Protein AF-A0A7C2EZD0-F1 (afdb_monomer_lite)

Radius of gyration: 36.8 Å; chains: 1; bounding box: 102×74×104 Å

Sequence (689 aa):
MNIDDIPDFDDLQKENKAYYGSFIPLKLDQDYTFDKYRGFLKLNSRIDDQKILAIAYATSNGDKYGTLTEDIEDISQTVILKLIKPRGMQPTDEDTWPLMMRNVYSLGGRNIEQEGFEVRLEYNVNSTNETRPAGSENTFLNLLGLDVLTENGELIEGGDEIIDNNPYIVNRAEGILIFPALQPFNPEKGSRYYGRLSEDYIAEIYQIKTTTDTFRTEYKFDIVVNSSSTKSEFDLGFYVLEGSEVVTLGGVTLKRDTDYIIDYFSGKLTLLSAEAKRSSSNLNIKYERANLFQLDKKTIFGGRLEYKFWENSFVGLTALYLSKSTIDDRVRVGQEPFQNFVWDVNAALKFEPRFITRALDWLPLIETNAPSSFNIEGEFAQVLPNPNTLNSDKTGDKDGVAYVDDFESTKRTTTLGIRYRTWTMASPPVYLPNLDSTVVDSTVNRHRAHVNWYNPYIQTVITDIWPKKETNARTGKYTDVLGVEFWRDEDSDPDLSWAGMMRSTLSFADQQKTKYIELWILGDAGTVNIDIGRISEDWYMKNKTFRGELSYRGLNTEDKNNNGLLDDGEDTGVDGIPDNQEEPGAMDDNWQEPKREDDTYNYDGINGTEGNSNSRDARYPDTEDLDGDGQLSLNNDYFEYSFSLDPDAQEDWEESEIPETKWRLFRIPIKEYTRKIGNPDAAFGQIYN

Structure (mmCIF, N/CA/C/O backbone):
data_AF-A0A7C2EZD0-F1
#
_entry.id   AF-A0A7C2EZD0-F1
#
loop_
_atom_site.group_PDB
_atom_site.id
_atom_site.type_symbol
_atom_site.label_atom_id
_atom_site.label_alt_id
_atom_site.label_comp_id
_atom_site.label_asym_id
_atom_site.label_entity_id
_atom_site.label_seq_id
_atom_site.pdbx_PDB_ins_code
_atom_site.Cartn_x
_atom_site.Cartn_y
_atom_site.Cartn_z
_atom_site.occupancy
_atom_site.B_iso_or_equiv
_atom_site.auth_seq_id
_atom_site.auth_comp_id
_atom_site.auth_asym_id
_atom_site.auth_atom_id
_atom_site.pdbx_PDB_model_num
ATOM 1 N N . MET A 1 1 ? -5.135 12.865 -38.661 1.00 46.44 1 MET A N 1
ATOM 2 C CA . MET A 1 1 ? -3.777 13.247 -38.233 1.00 46.44 1 MET A CA 1
ATOM 3 C C . MET A 1 1 ? -3.126 11.952 -37.810 1.00 46.44 1 MET A C 1
ATOM 5 O O . MET A 1 1 ? -3.725 11.259 -36.994 1.00 46.44 1 MET A O 1
ATOM 9 N N . ASN A 1 2 ? -2.054 11.553 -38.488 1.00 49.81 2 ASN A N 1
ATOM 10 C CA . ASN A 1 2 ? -1.314 10.356 -38.111 1.00 49.81 2 ASN A CA 1
ATOM 11 C C . ASN A 1 2 ? -0.502 10.690 -36.853 1.00 49.81 2 ASN A C 1
ATOM 13 O O . ASN A 1 2 ? -0.190 11.854 -36.614 1.00 49.81 2 ASN A O 1
ATOM 17 N N . ILE A 1 3 ? -0.196 9.706 -36.017 1.00 48.75 3 ILE A N 1
ATOM 18 C CA . ILE A 1 3 ? 0.560 9.971 -34.794 1.00 48.75 3 ILE A CA 1
ATOM 19 C C . ILE A 1 3 ? 1.987 10.452 -35.071 1.00 48.75 3 ILE A C 1
ATOM 21 O O . ILE A 1 3 ? 2.515 11.260 -34.313 1.00 48.75 3 ILE A O 1
ATOM 25 N N . ASP A 1 4 ? 2.531 10.059 -36.223 1.00 47.25 4 ASP A N 1
ATOM 26 C CA . ASP A 1 4 ? 3.799 10.549 -36.776 1.00 47.25 4 ASP A CA 1
ATOM 27 C C . ASP A 1 4 ? 3.792 12.068 -37.052 1.00 47.25 4 ASP A C 1
ATOM 29 O O . ASP A 1 4 ? 4.842 12.665 -37.284 1.00 47.25 4 ASP A O 1
ATOM 33 N N . ASP A 1 5 ? 2.616 12.709 -37.024 1.00 52.28 5 ASP A N 1
ATOM 34 C CA . ASP A 1 5 ? 2.460 14.158 -37.168 1.00 52.28 5 ASP A CA 1
ATOM 35 C C . ASP A 1 5 ? 2.551 14.906 -35.819 1.00 52.28 5 ASP A C 1
ATOM 37 O O . ASP A 1 5 ? 2.426 16.133 -35.812 1.00 52.28 5 ASP A O 1
ATOM 41 N N . ILE A 1 6 ? 2.725 14.205 -34.685 1.00 59.91 6 ILE A N 1
ATOM 42 C CA . ILE A 1 6 ? 2.938 14.799 -33.355 1.00 59.91 6 ILE A CA 1
ATOM 43 C C . ILE A 1 6 ? 4.449 14.810 -33.067 1.00 59.91 6 ILE A C 1
ATOM 45 O O . ILE A 1 6 ? 5.007 13.762 -32.738 1.00 59.91 6 ILE A O 1
ATOM 49 N N . PRO A 1 7 ? 5.132 15.967 -33.175 1.00 59.84 7 PRO A N 1
ATOM 50 C CA . PRO A 1 7 ? 6.539 16.072 -32.809 1.00 59.84 7 PRO A CA 1
ATOM 51 C C . PRO A 1 7 ? 6.748 15.656 -31.350 1.00 59.84 7 PRO A C 1
ATOM 53 O O . PRO A 1 7 ? 5.913 15.966 -30.498 1.00 59.84 7 PRO A O 1
ATOM 56 N N . ASP A 1 8 ? 7.866 14.985 -31.079 1.00 67.38 8 ASP A N 1
ATOM 57 C CA . ASP A 1 8 ? 8.347 14.680 -29.727 1.00 67.38 8 ASP A CA 1
ATOM 58 C C . ASP A 1 8 ? 7.420 13.755 -28.903 1.00 67.38 8 ASP A C 1
ATOM 60 O O . ASP A 1 8 ? 7.474 13.759 -27.676 1.00 67.38 8 ASP A O 1
ATOM 64 N N . PHE A 1 9 ? 6.571 12.933 -29.545 1.00 69.69 9 PHE A N 1
ATOM 65 C CA . PHE A 1 9 ? 5.670 12.008 -28.833 1.00 69.69 9 PHE A CA 1
ATOM 66 C C . PHE A 1 9 ? 6.425 11.075 -27.869 1.00 69.69 9 PHE A C 1
ATOM 68 O O . PHE A 1 9 ? 5.993 10.899 -26.730 1.00 69.69 9 PHE A O 1
ATOM 75 N N . ASP A 1 10 ? 7.554 10.510 -28.303 1.00 65.25 10 ASP A N 1
ATOM 76 C CA . ASP A 1 10 ? 8.371 9.609 -27.481 1.00 65.25 10 ASP A CA 1
ATOM 77 C C . ASP A 1 10 ? 8.946 10.332 -26.253 1.00 65.25 10 ASP A C 1
ATOM 79 O O . ASP A 1 10 ? 8.963 9.781 -25.152 1.00 65.25 10 ASP A O 1
ATOM 83 N N . ASP A 1 11 ? 9.353 11.593 -26.411 1.00 70.69 11 ASP A N 1
ATOM 84 C CA . ASP A 1 11 ? 9.826 12.422 -25.299 1.00 70.69 11 ASP A CA 1
ATOM 85 C C . ASP A 1 11 ? 8.672 12.774 -24.346 1.00 70.69 11 ASP A C 1
ATOM 87 O O . ASP A 1 11 ? 8.819 12.706 -23.127 1.00 70.69 11 ASP A O 1
ATOM 91 N N . LEU A 1 12 ? 7.475 13.048 -24.874 1.00 74.94 12 LEU A N 1
ATOM 92 C CA . LEU A 1 12 ? 6.273 13.252 -24.061 1.00 74.94 12 LEU A CA 1
ATOM 93 C C . LEU A 1 12 ? 5.848 11.980 -23.309 1.00 74.94 12 LEU A C 1
ATOM 95 O O . LEU A 1 12 ? 5.323 12.081 -22.199 1.00 74.94 12 LEU A O 1
ATOM 99 N N . GLN A 1 13 ? 6.065 10.792 -23.876 1.00 71.62 13 GLN A N 1
ATOM 100 C CA . GLN A 1 13 ? 5.815 9.517 -23.199 1.00 71.62 13 GLN A CA 1
ATOM 101 C C . GLN A 1 13 ? 6.828 9.298 -22.064 1.00 71.62 13 GLN A C 1
ATOM 103 O O . GLN A 1 13 ? 6.423 8.993 -20.937 1.00 71.62 13 GLN A O 1
ATOM 108 N N . LYS A 1 14 ? 8.114 9.592 -22.310 1.00 68.19 14 LYS A N 1
ATOM 109 C CA . LYS A 1 14 ? 9.172 9.614 -21.280 1.00 68.19 14 LYS A CA 1
ATOM 110 C C . LYS A 1 14 ? 8.869 10.573 -20.128 1.00 68.19 14 LYS A C 1
ATOM 112 O O . LYS A 1 14 ? 9.224 10.300 -18.986 1.00 68.19 14 LYS A O 1
ATOM 117 N N . GLU A 1 15 ? 8.161 11.663 -20.403 1.00 72.06 15 GLU A N 1
ATOM 118 C CA . GLU A 1 15 ? 7.729 12.638 -19.396 1.00 72.06 15 GLU A CA 1
ATOM 119 C C . GLU A 1 15 ? 6.340 12.357 -18.793 1.00 72.06 15 GLU A C 1
ATOM 121 O O . GLU A 1 15 ? 5.817 13.197 -18.064 1.00 72.06 15 GLU A O 1
ATOM 126 N N . ASN A 1 16 ? 5.718 11.201 -19.068 1.00 74.88 16 ASN A N 1
ATOM 127 C CA . ASN A 1 16 ? 4.393 10.833 -18.540 1.00 74.88 16 ASN A CA 1
ATOM 128 C C . ASN A 1 16 ? 3.246 11.763 -19.020 1.00 74.88 16 ASN A C 1
ATOM 130 O O . ASN A 1 16 ? 2.186 11.842 -18.394 1.00 74.88 16 ASN A O 1
ATOM 134 N N . LYS A 1 17 ? 3.449 12.484 -20.133 1.00 82.19 17 LYS A N 1
ATOM 135 C CA . LYS A 1 17 ? 2.538 13.506 -20.689 1.00 82.19 17 LYS A CA 1
ATOM 136 C C . LYS A 1 17 ? 1.695 13.015 -21.861 1.00 82.19 17 LYS A C 1
ATOM 138 O O . LYS A 1 17 ? 0.694 13.649 -22.205 1.00 82.19 17 LYS A O 1
ATOM 143 N N . ALA A 1 18 ? 2.069 11.895 -22.469 1.00 83.88 18 ALA A N 1
ATOM 144 C CA . ALA A 1 18 ? 1.342 11.294 -23.575 1.00 83.88 18 ALA A CA 1
ATOM 145 C C . ALA A 1 18 ? 1.326 9.768 -23.456 1.00 83.88 18 ALA A C 1
ATOM 147 O O . ALA A 1 18 ? 2.280 9.162 -22.981 1.00 83.88 18 ALA A O 1
ATOM 148 N N . TYR A 1 19 ? 0.233 9.160 -23.915 1.00 79.19 19 TYR A N 1
ATOM 149 C CA . TYR A 1 19 ? 0.062 7.710 -23.955 1.00 79.19 19 TYR A CA 1
ATOM 150 C C . TYR A 1 19 ? -0.600 7.293 -25.250 1.00 79.19 19 TYR A C 1
ATOM 152 O O . TYR A 1 19 ? -1.329 8.072 -25.875 1.00 79.19 19 TYR A O 1
ATOM 160 N N . TYR A 1 20 ? -0.375 6.041 -25.621 1.00 75.75 20 TYR A N 1
ATOM 161 C CA . TYR A 1 20 ? -1.183 5.377 -26.626 1.00 75.75 20 TYR A CA 1
ATOM 162 C C . TYR A 1 20 ? -2.223 4.475 -26.000 1.00 75.75 20 TYR A C 1
ATOM 164 O O . TYR A 1 20 ? -2.367 4.439 -24.789 1.00 75.75 20 TYR A O 1
ATOM 172 N N . GLY A 1 21 ? -2.900 3.692 -26.826 1.00 74.75 21 GLY A N 1
ATOM 173 C CA . GLY A 1 21 ? -3.503 2.452 -26.386 1.00 74.75 21 GLY A CA 1
ATOM 174 C C . GLY A 1 21 ? -4.982 2.391 -26.692 1.00 74.75 21 GLY A C 1
ATOM 175 O O . GLY A 1 21 ? -5.592 3.319 -27.231 1.00 74.75 21 GLY A O 1
ATOM 176 N N . SER A 1 22 ? -5.558 1.255 -26.328 1.00 76.75 22 SER A N 1
ATOM 177 C CA . SER A 1 22 ? -6.996 1.054 -26.396 1.00 76.75 22 SER A CA 1
ATOM 178 C C . SER A 1 22 ? -7.648 1.623 -25.140 1.00 76.75 22 SER A C 1
ATOM 180 O O . SER A 1 22 ? -7.347 1.205 -24.024 1.00 76.75 22 SER A O 1
ATOM 182 N N . PHE A 1 23 ? -8.567 2.571 -25.316 1.00 82.06 23 PHE A N 1
ATOM 183 C CA . PHE A 1 23 ? -9.312 3.178 -24.215 1.00 82.06 23 PHE A CA 1
ATOM 184 C C . PHE A 1 23 ? -10.716 2.588 -24.121 1.00 82.06 23 PHE A C 1
ATOM 186 O O . PHE A 1 23 ? -11.413 2.425 -25.122 1.00 82.06 23 PHE A O 1
ATOM 193 N N . ILE A 1 24 ? -11.160 2.320 -22.893 1.00 86.81 24 ILE A N 1
ATOM 194 C CA . ILE A 1 24 ? -12.535 1.896 -22.624 1.00 86.81 24 ILE A CA 1
ATOM 195 C C . ILE A 1 24 ? -13.396 3.151 -22.419 1.00 86.81 24 ILE A C 1
ATOM 197 O O . ILE A 1 24 ? -13.116 3.931 -21.504 1.00 86.81 24 ILE A O 1
ATOM 201 N N . PRO A 1 25 ? -14.454 3.366 -23.223 1.00 88.88 25 PRO A N 1
ATOM 202 C CA . PRO A 1 25 ? -15.331 4.515 -23.048 1.00 88.88 25 PRO A CA 1
ATOM 203 C C . PRO A 1 25 ? -16.172 4.367 -21.774 1.00 88.88 25 PRO A C 1
ATOM 205 O O . PRO A 1 25 ? -16.887 3.378 -21.597 1.00 88.88 25 PRO A O 1
ATOM 208 N N . LEU A 1 26 ? -16.123 5.384 -20.912 1.00 91.88 26 LEU A N 1
ATOM 209 C CA . LEU A 1 26 ? -16.991 5.492 -19.740 1.00 91.88 26 LEU A CA 1
ATOM 210 C C . LEU A 1 26 ? -18.349 6.082 -20.135 1.00 91.88 26 LEU A C 1
ATOM 212 O O . LEU A 1 26 ? -18.436 6.969 -20.986 1.00 91.88 26 LEU A O 1
ATOM 216 N N . LYS A 1 27 ? -19.418 5.614 -19.495 1.00 91.75 27 LYS A N 1
ATOM 217 C CA . LYS A 1 27 ? -20.797 6.036 -19.756 1.00 91.75 27 LYS A CA 1
ATOM 218 C C . LYS A 1 27 ? -21.279 7.040 -18.711 1.00 91.75 27 LYS A C 1
ATOM 220 O O . LYS A 1 27 ? -21.175 6.796 -17.508 1.00 91.75 27 LYS A O 1
ATOM 225 N N . LEU A 1 28 ? -21.859 8.147 -19.177 1.00 90.38 28 LEU A N 1
ATOM 226 C CA . LEU A 1 28 ? -22.502 9.148 -18.321 1.00 90.38 28 LEU A CA 1
ATOM 227 C C . LEU A 1 28 ? -23.644 8.513 -17.507 1.00 90.38 28 LEU A C 1
ATOM 229 O O . LEU A 1 28 ? -24.372 7.662 -18.015 1.00 90.38 28 LEU A O 1
ATOM 233 N N . ASP A 1 29 ? -23.768 8.912 -16.243 1.00 89.31 29 ASP A N 1
ATOM 234 C CA . ASP A 1 29 ? -24.718 8.440 -15.222 1.00 89.31 29 ASP A CA 1
ATOM 235 C C . ASP A 1 29 ? -24.574 6.966 -14.800 1.00 89.31 29 ASP A C 1
ATOM 237 O O . ASP A 1 29 ? -25.151 6.552 -13.793 1.00 89.31 29 ASP A O 1
ATOM 241 N N . GLN A 1 30 ? -23.757 6.183 -15.505 1.00 90.69 30 GLN A N 1
ATOM 242 C CA . GLN A 1 30 ? -23.395 4.821 -15.123 1.00 90.69 30 GLN A CA 1
ATOM 243 C C . GLN A 1 30 ? -22.019 4.795 -14.445 1.00 90.69 30 GLN A C 1
ATOM 245 O O . GLN A 1 30 ? -21.906 4.395 -13.286 1.00 90.69 30 GLN A O 1
ATOM 250 N N . ASP A 1 31 ? -20.991 5.286 -15.133 1.00 93.88 31 ASP A N 1
ATOM 251 C CA . ASP A 1 31 ? -19.599 5.226 -14.679 1.00 93.88 31 ASP A CA 1
ATOM 252 C C . ASP A 1 31 ? -19.133 6.559 -14.073 1.00 93.88 31 ASP A C 1
ATOM 254 O O . ASP A 1 31 ? -18.297 6.585 -13.166 1.00 93.88 31 ASP A O 1
ATOM 258 N N . TYR A 1 32 ? -19.698 7.678 -14.537 1.00 94.00 32 TYR A N 1
ATOM 259 C CA . TYR A 1 32 ? -19.380 9.019 -14.049 1.00 94.00 32 TYR A CA 1
ATOM 260 C C . TYR A 1 32 ? -20.569 9.978 -14.157 1.00 94.00 32 TYR A C 1
ATOM 262 O O . TYR A 1 32 ? -21.475 9.777 -14.962 1.00 94.00 32 TYR A O 1
ATOM 270 N N . THR A 1 33 ? -20.542 11.058 -13.382 1.00 92.38 33 THR A N 1
ATOM 271 C CA . THR A 1 33 ? -21.440 12.212 -13.517 1.00 92.38 33 THR A CA 1
ATOM 272 C C . THR A 1 33 ? -20.647 13.458 -13.903 1.00 92.38 33 THR A C 1
ATOM 274 O O . THR A 1 33 ? -19.436 13.541 -13.679 1.00 92.38 33 THR A O 1
ATOM 277 N N . PHE A 1 34 ? -21.315 14.436 -14.517 1.00 91.25 34 PHE A N 1
ATOM 278 C CA . PHE A 1 34 ? -20.676 15.658 -15.005 1.00 91.25 34 PHE A CA 1
ATOM 279 C C . PHE A 1 34 ? -21.486 16.902 -14.637 1.00 91.25 34 PHE A C 1
ATOM 281 O O . PHE A 1 34 ? -22.657 17.028 -15.002 1.00 91.25 34 PHE A O 1
ATOM 288 N N . ASP A 1 35 ? -20.848 17.848 -13.945 1.00 88.19 35 ASP A N 1
ATOM 289 C CA . ASP A 1 35 ? -21.423 19.165 -13.688 1.00 88.19 35 ASP A CA 1
ATOM 290 C C . ASP A 1 35 ? -21.030 20.125 -14.815 1.00 88.19 35 ASP A C 1
ATOM 292 O O . ASP A 1 35 ? -19.951 20.717 -14.818 1.00 88.19 35 ASP A O 1
ATOM 296 N N . LYS A 1 36 ? -21.941 20.312 -15.771 1.00 86.38 36 LYS A N 1
ATOM 297 C CA . LYS A 1 36 ? -21.730 21.183 -16.937 1.00 86.38 36 LYS A CA 1
ATOM 298 C C . LYS A 1 36 ? -21.552 22.672 -16.612 1.00 86.38 36 LYS A C 1
ATOM 300 O O . LYS A 1 36 ? -21.128 23.418 -17.487 1.00 86.38 36 LYS A O 1
ATOM 305 N N . TYR A 1 37 ? -21.927 23.123 -15.413 1.00 84.19 37 TYR A N 1
ATOM 306 C CA . TYR A 1 37 ? -21.817 24.531 -15.023 1.00 84.19 37 TYR A CA 1
ATOM 307 C C . TYR A 1 37 ? -20.476 24.820 -14.357 1.00 84.19 37 TYR A C 1
ATOM 309 O O . TYR A 1 37 ? -19.875 25.859 -14.616 1.00 84.19 37 TYR A O 1
ATOM 317 N N . ARG A 1 38 ? -20.015 23.904 -13.499 1.00 85.12 38 ARG A N 1
ATOM 318 C CA . ARG A 1 38 ? -18.741 24.030 -12.775 1.00 85.12 38 ARG A CA 1
ATOM 319 C C . ARG A 1 38 ? -17.570 23.357 -13.492 1.00 85.12 38 ARG A C 1
ATOM 321 O O . ARG A 1 38 ? -16.429 23.644 -13.159 1.00 85.12 38 ARG A O 1
ATOM 328 N N . GLY A 1 39 ? -17.843 22.504 -14.478 1.00 87.12 39 GLY A N 1
ATOM 329 C CA . GLY A 1 39 ? -16.837 21.908 -15.353 1.00 87.12 39 GLY A CA 1
ATOM 330 C C . GLY A 1 39 ? -16.041 20.763 -14.731 1.00 87.12 39 GLY A C 1
ATOM 331 O O . GLY A 1 39 ? -14.938 20.495 -15.195 1.00 87.12 39 GLY A O 1
ATOM 332 N N . PHE A 1 40 ? -16.567 20.082 -13.708 1.00 88.88 40 PHE A N 1
ATOM 333 C CA . PHE A 1 40 ? -15.909 18.908 -13.129 1.00 88.88 40 PHE A CA 1
ATOM 334 C C . PHE A 1 40 ? -16.690 17.623 -13.400 1.00 88.88 40 PHE A C 1
ATOM 336 O O . PHE A 1 40 ? -17.919 17.611 -13.512 1.00 88.88 40 PHE A O 1
ATOM 343 N N . LEU A 1 41 ? -15.942 16.526 -13.470 1.00 92.00 41 LEU A N 1
ATOM 344 C CA . LEU A 1 41 ? -16.460 15.169 -13.563 1.00 92.00 41 LEU A CA 1
ATOM 345 C C . LEU A 1 41 ? -16.260 14.451 -12.229 1.00 92.00 41 LEU A C 1
ATOM 347 O O . LEU A 1 41 ? -15.254 14.650 -11.547 1.00 92.00 41 LEU A O 1
ATOM 351 N N . LYS A 1 42 ? -17.211 13.597 -11.866 1.00 91.19 42 LYS A N 1
ATOM 352 C CA . LYS A 1 42 ? -17.141 12.744 -10.682 1.00 91.19 42 LYS A CA 1
ATOM 353 C C . LYS A 1 42 ? -17.293 11.298 -11.121 1.00 91.19 42 LYS A C 1
ATOM 355 O O . LYS A 1 42 ? -18.305 10.922 -11.697 1.00 91.19 42 LYS A O 1
ATOM 360 N N . LEU A 1 43 ? -16.295 10.483 -10.819 1.00 93.38 43 LEU A N 1
ATOM 361 C CA . LEU A 1 43 ? -16.338 9.048 -11.072 1.00 93.38 43 LEU A CA 1
ATOM 362 C C . LEU A 1 43 ? -17.179 8.354 -9.992 1.00 93.38 43 LEU A C 1
ATOM 364 O O . LEU A 1 43 ? -17.064 8.677 -8.807 1.00 93.38 43 LEU A O 1
ATOM 368 N N . ASN A 1 44 ? -18.013 7.393 -10.387 1.00 88.62 44 ASN A N 1
ATOM 369 C CA . ASN A 1 44 ? -18.869 6.649 -9.455 1.00 88.62 44 ASN A CA 1
ATOM 370 C C . ASN A 1 44 ? -18.096 5.583 -8.665 1.00 88.62 44 ASN A C 1
ATOM 372 O O . ASN A 1 44 ? -18.515 5.185 -7.576 1.00 88.62 44 ASN A O 1
ATOM 376 N N . SER A 1 45 ? -16.951 5.158 -9.194 1.00 87.62 45 SER A N 1
ATOM 377 C CA . SER A 1 45 ? -15.997 4.261 -8.552 1.00 87.62 45 SER A CA 1
ATOM 378 C C . SER A 1 45 ? -14.601 4.867 -8.584 1.00 87.62 45 SER A C 1
ATOM 380 O O . SER A 1 45 ? -14.226 5.542 -9.544 1.00 87.62 45 SER A O 1
ATOM 382 N N . ARG A 1 46 ? -13.802 4.580 -7.553 1.00 86.25 46 ARG A N 1
ATOM 383 C CA . ARG A 1 46 ? -12.375 4.904 -7.570 1.00 86.25 46 ARG A CA 1
ATOM 384 C C . ARG A 1 46 ? -11.704 4.153 -8.723 1.00 86.25 46 ARG A C 1
ATOM 386 O O . ARG A 1 46 ? -11.914 2.952 -8.876 1.00 86.25 46 ARG A O 1
ATOM 393 N N . ILE A 1 47 ? -10.914 4.871 -9.511 1.00 86.00 47 ILE A N 1
ATOM 394 C CA . ILE A 1 47 ? -10.055 4.297 -10.546 1.00 86.00 47 ILE A CA 1
ATOM 395 C C . ILE A 1 47 ? -8.694 3.967 -9.922 1.00 86.00 47 ILE A C 1
ATOM 397 O O . ILE A 1 47 ? -8.228 4.683 -9.032 1.00 86.00 47 ILE A O 1
ATOM 401 N N . ASP A 1 48 ? -8.107 2.859 -10.366 1.00 82.88 48 ASP A N 1
ATOM 402 C CA . ASP A 1 48 ? -6.770 2.421 -9.967 1.00 82.88 48 ASP A CA 1
ATOM 403 C C . ASP A 1 48 ? -5.700 3.469 -10.331 1.00 82.88 48 ASP A C 1
ATOM 405 O O . ASP A 1 48 ? -5.830 4.170 -11.340 1.00 82.88 48 ASP A O 1
ATOM 409 N N . ASP A 1 49 ? -4.654 3.612 -9.513 1.00 80.19 49 ASP A N 1
ATOM 410 C CA . ASP A 1 49 ? -3.647 4.653 -9.745 1.00 80.19 49 ASP A CA 1
ATOM 411 C C . ASP A 1 49 ? -2.827 4.404 -11.022 1.00 80.19 49 ASP A C 1
ATOM 413 O O . ASP A 1 49 ? -2.395 5.372 -11.650 1.00 80.19 49 ASP A O 1
ATOM 417 N N . GLN A 1 50 ? -2.730 3.156 -11.491 1.00 76.50 50 GLN A N 1
ATOM 418 C CA . GLN A 1 50 ? -2.070 2.801 -12.753 1.00 76.50 50 GLN A CA 1
ATOM 419 C C . GLN A 1 50 ? -2.948 2.957 -13.989 1.00 76.50 50 GLN A C 1
ATOM 421 O O . GLN A 1 50 ? -2.481 2.813 -15.116 1.00 76.50 50 GLN A O 1
ATOM 426 N N . LYS A 1 51 ? -4.228 3.302 -13.830 1.00 83.94 51 LYS A N 1
ATOM 427 C CA . LYS A 1 51 ? -5.099 3.555 -14.981 1.00 83.94 51 LYS A CA 1
ATOM 428 C C . LYS A 1 51 ? -4.986 4.991 -15.469 1.00 83.94 51 LYS A C 1
ATOM 430 O O . LYS A 1 51 ? -4.960 5.937 -14.679 1.00 83.94 51 LYS A O 1
ATOM 435 N N . ILE A 1 52 ? -5.006 5.137 -16.787 1.00 89.56 52 ILE A N 1
ATOM 436 C CA . ILE A 1 52 ? -5.009 6.421 -17.485 1.00 89.56 52 ILE A CA 1
ATOM 437 C C . ILE A 1 52 ? -6.455 6.907 -17.623 1.00 89.56 52 ILE A C 1
ATOM 439 O O . ILE A 1 52 ? -7.358 6.121 -17.916 1.00 89.56 52 ILE A O 1
ATOM 443 N N . LEU A 1 53 ? -6.681 8.209 -17.439 1.00 93.62 53 LEU A N 1
ATOM 444 C CA . LEU A 1 53 ? -7.954 8.851 -17.760 1.00 93.62 53 LEU A CA 1
ATOM 445 C C . LEU A 1 53 ? -7.731 9.985 -18.757 1.00 93.62 53 LEU A C 1
ATOM 447 O O . LEU A 1 53 ? -6.923 10.889 -18.525 1.00 93.62 53 LEU A O 1
ATOM 451 N N . ALA A 1 54 ? -8.495 9.954 -19.842 1.00 93.88 54 ALA A N 1
ATOM 452 C CA . ALA A 1 54 ? -8.486 10.972 -20.879 1.00 93.88 54 ALA A CA 1
ATOM 453 C C . ALA A 1 54 ? -9.922 11.318 -21.297 1.00 93.88 54 ALA A C 1
ATOM 455 O O . ALA A 1 54 ? -10.841 10.517 -21.126 1.00 93.88 54 ALA A O 1
ATOM 456 N N . ILE A 1 55 ? -10.119 12.528 -21.816 1.00 93.56 55 ILE A N 1
ATOM 457 C CA . ILE A 1 55 ? -11.430 13.064 -22.195 1.00 93.56 55 ILE A CA 1
ATOM 458 C C . ILE A 1 55 ? -11.381 13.725 -23.570 1.00 93.56 55 ILE A C 1
ATOM 460 O O . ILE A 1 55 ? -10.349 14.244 -23.989 1.00 93.56 55 ILE A O 1
ATOM 464 N N . ALA A 1 56 ? -12.528 13.778 -24.239 1.00 93.12 56 ALA A N 1
ATOM 465 C CA . ALA A 1 56 ? -12.764 14.686 -25.353 1.00 93.12 56 ALA A CA 1
ATOM 466 C C . ALA A 1 56 ? -14.023 15.507 -25.057 1.00 93.12 56 ALA A C 1
ATOM 468 O O . ALA A 1 56 ? -15.014 14.964 -24.565 1.00 93.12 56 ALA A O 1
ATOM 469 N N . TYR A 1 57 ? -13.979 16.818 -25.292 1.00 90.94 57 TYR A N 1
ATOM 470 C CA . TYR A 1 57 ? -15.101 17.713 -25.000 1.00 90.94 57 TYR A CA 1
ATOM 471 C C . TYR A 1 57 ? -15.105 18.952 -25.898 1.00 90.94 57 TYR A C 1
ATOM 473 O O . TYR A 1 57 ? -14.085 19.330 -26.473 1.00 90.94 57 TYR A O 1
ATOM 481 N N . ALA A 1 58 ? -16.267 19.598 -25.988 1.00 90.62 58 ALA A N 1
ATOM 482 C CA . ALA A 1 58 ? -16.434 20.896 -26.629 1.00 90.62 58 ALA A CA 1
ATOM 483 C C . ALA A 1 58 ? -16.884 21.943 -25.603 1.00 90.62 58 ALA A C 1
ATOM 485 O O . ALA A 1 58 ? -17.698 21.652 -24.722 1.00 90.62 58 ALA A O 1
ATOM 486 N N . THR A 1 59 ? -16.367 23.164 -25.712 1.00 89.50 59 THR A N 1
ATOM 487 C CA . THR A 1 59 ? -16.800 24.294 -24.880 1.00 89.50 59 THR A CA 1
ATOM 488 C C . THR A 1 59 ? -18.066 24.932 -25.452 1.00 89.50 59 THR A C 1
ATOM 490 O O . THR A 1 59 ? -18.406 24.758 -26.623 1.00 89.50 59 THR A O 1
ATOM 493 N N . SER A 1 60 ? -18.756 25.749 -24.649 1.00 86.50 60 SER A N 1
ATOM 494 C CA . SER A 1 60 ? -19.907 26.540 -25.115 1.00 86.50 60 SER A CA 1
ATOM 495 C C . SER A 1 60 ? -19.562 27.520 -26.242 1.00 86.50 60 SER A C 1
ATOM 497 O O . SER A 1 60 ? -20.457 27.974 -26.949 1.00 86.50 60 SER A O 1
ATOM 499 N N . ASN A 1 61 ? -18.278 27.854 -26.395 1.00 89.94 61 ASN A N 1
ATOM 500 C CA . ASN A 1 61 ? -17.780 28.768 -27.420 1.00 89.94 61 ASN A CA 1
ATOM 501 C C . ASN A 1 61 ? -17.429 28.041 -28.730 1.00 89.94 61 ASN A C 1
ATOM 503 O O . ASN A 1 61 ? -17.088 28.696 -29.710 1.00 89.94 61 ASN A O 1
ATOM 507 N N . GLY A 1 62 ? -17.550 26.708 -28.759 1.00 86.44 62 GLY A N 1
ATOM 508 C CA . GLY A 1 62 ? -17.275 25.873 -29.927 1.00 86.44 62 GLY A CA 1
ATOM 509 C C . GLY A 1 62 ? -15.845 25.335 -30.007 1.00 86.44 62 GLY A C 1
ATOM 510 O O . GLY A 1 62 ? -15.537 24.626 -30.963 1.00 86.44 62 GLY A O 1
ATOM 511 N N . ASP A 1 63 ? -14.985 25.621 -29.024 1.00 90.00 63 ASP A N 1
ATOM 512 C CA . ASP A 1 63 ? -13.631 25.061 -28.980 1.00 90.00 63 ASP A CA 1
ATOM 513 C C . ASP A 1 63 ? -13.707 23.557 -28.699 1.00 90.00 63 ASP A C 1
ATOM 515 O O . ASP A 1 63 ? -14.350 23.140 -27.732 1.00 90.00 63 ASP A O 1
ATOM 519 N N . LYS A 1 64 ? -13.051 22.743 -29.532 1.00 90.12 64 LYS A N 1
ATOM 520 C CA . LYS A 1 64 ? -12.978 21.284 -29.377 1.00 90.12 64 LYS A CA 1
ATOM 521 C C . LYS A 1 64 ? -11.626 20.878 -28.792 1.00 90.12 64 LYS A C 1
ATOM 523 O O . LYS A 1 64 ? -10.582 21.324 -29.262 1.00 90.12 64 LYS A O 1
ATOM 528 N N . TYR A 1 65 ? -11.654 19.992 -27.803 1.00 89.38 65 TYR A N 1
ATOM 529 C CA . TYR A 1 65 ? -10.478 19.371 -27.202 1.00 89.38 65 TYR A CA 1
ATOM 530 C C . TYR A 1 65 ? -10.584 17.857 -27.364 1.00 89.38 65 TYR A C 1
ATOM 532 O O . TYR A 1 65 ? -11.485 17.237 -26.801 1.00 89.38 65 TYR A O 1
ATOM 540 N N . GLY A 1 66 ? -9.656 17.270 -28.120 1.00 88.75 66 GLY A N 1
ATOM 541 C CA . GLY A 1 66 ? -9.709 15.863 -28.516 1.00 88.75 66 GLY A CA 1
ATOM 542 C C . GLY A 1 66 ? -10.680 15.586 -29.674 1.00 88.75 66 GLY A C 1
ATOM 543 O O . GLY A 1 66 ? -11.294 16.492 -30.233 1.00 88.75 66 GLY A O 1
ATOM 544 N N . THR A 1 67 ? -10.786 14.313 -30.047 1.00 89.94 67 THR A N 1
ATOM 545 C CA . THR A 1 67 ? -11.668 13.788 -31.096 1.00 89.94 67 THR A CA 1
ATOM 546 C C . THR A 1 67 ? -13.004 13.422 -30.464 1.00 89.94 67 THR A C 1
ATOM 548 O O . THR A 1 67 ? -13.064 12.524 -29.622 1.00 89.94 67 THR A O 1
ATOM 551 N N . LEU A 1 68 ? -14.073 14.131 -30.827 1.00 88.75 68 LEU A N 1
ATOM 552 C CA . LEU A 1 68 ? -15.410 13.825 -30.320 1.00 88.75 68 LEU A CA 1
ATOM 553 C C . LEU A 1 68 ? -15.962 12.583 -31.017 1.00 88.75 68 LEU A C 1
ATOM 555 O O . LEU A 1 68 ? -15.636 12.315 -32.168 1.00 88.75 68 LEU A O 1
ATOM 559 N N . THR A 1 69 ? -16.858 11.855 -30.350 1.00 84.94 69 THR A N 1
ATOM 560 C CA . THR A 1 69 ? -17.484 10.648 -30.916 1.00 84.94 69 THR A CA 1
ATOM 561 C C . THR A 1 69 ? -18.213 10.914 -32.236 1.00 84.94 69 THR A C 1
ATOM 563 O O . THR A 1 69 ? -18.247 10.050 -33.101 1.00 84.94 69 THR A O 1
ATOM 566 N N . GLU A 1 70 ? -18.779 12.109 -32.402 1.00 84.62 70 GLU A N 1
ATOM 567 C CA . GLU A 1 70 ? -19.442 12.547 -33.638 1.00 84.62 70 GLU A CA 1
ATOM 568 C C . GLU A 1 70 ? -18.479 12.801 -34.809 1.00 84.62 70 GLU A C 1
ATOM 570 O O . GLU A 1 70 ? -18.920 12.804 -35.954 1.00 84.62 70 GLU A O 1
ATOM 575 N N . ASP A 1 71 ? -17.187 12.992 -34.525 1.00 85.44 71 ASP A N 1
ATOM 576 C CA . ASP A 1 71 ? -16.134 13.257 -35.512 1.00 85.44 71 ASP A CA 1
ATOM 577 C C . ASP A 1 71 ? -15.378 11.965 -35.919 1.00 85.44 71 ASP A C 1
ATOM 579 O O . ASP A 1 71 ? -14.370 12.031 -36.625 1.00 85.44 71 ASP A O 1
ATOM 583 N N . ILE A 1 72 ? -15.821 10.789 -35.447 1.00 84.88 72 ILE A N 1
ATOM 584 C CA . ILE A 1 72 ? -15.230 9.486 -35.791 1.00 84.88 72 ILE A CA 1
ATOM 585 C C . ILE A 1 72 ? -15.947 8.932 -37.025 1.00 84.88 72 ILE A C 1
ATOM 587 O O . ILE A 1 72 ? -17.124 8.575 -36.958 1.00 84.88 72 ILE A O 1
ATOM 591 N N . GLU A 1 73 ? -15.233 8.848 -38.148 1.00 81.44 73 GLU A N 1
ATOM 592 C CA . GLU A 1 73 ? -15.791 8.389 -39.428 1.00 81.44 73 GLU A CA 1
ATOM 593 C C . GLU A 1 73 ? -15.528 6.895 -39.691 1.00 81.44 73 GLU A C 1
ATOM 595 O O . GLU A 1 73 ? -16.349 6.230 -40.326 1.00 81.44 73 GLU A O 1
ATOM 600 N N . ASP A 1 74 ? -14.415 6.361 -39.174 1.00 76.25 74 ASP A N 1
ATOM 601 C CA . ASP A 1 74 ? -13.980 4.968 -39.340 1.00 76.25 74 ASP A CA 1
ATOM 602 C C . ASP A 1 74 ? -13.574 4.356 -37.988 1.00 76.25 74 ASP A C 1
ATOM 604 O O . ASP A 1 74 ? -12.957 5.010 -37.150 1.00 76.25 74 ASP A O 1
ATOM 608 N N . ILE A 1 75 ? -13.885 3.076 -37.781 1.00 71.25 75 ILE A N 1
ATOM 609 C CA . ILE A 1 75 ? -13.472 2.315 -36.595 1.00 71.25 75 ILE A CA 1
ATOM 610 C C . ILE A 1 75 ? -11.958 2.073 -36.542 1.00 71.25 75 ILE A C 1
ATOM 612 O O . ILE A 1 75 ? -11.439 1.781 -35.469 1.00 71.25 75 ILE A O 1
ATOM 616 N N . SER A 1 76 ? -11.247 2.197 -37.670 1.00 71.19 76 SER A N 1
ATOM 617 C CA . SER A 1 76 ? -9.780 2.136 -37.711 1.00 71.19 76 SER A CA 1
ATOM 618 C C . SER A 1 76 ? -9.109 3.491 -37.458 1.00 71.19 76 SER A C 1
ATOM 620 O O . SER A 1 76 ? -7.884 3.586 -37.501 1.00 71.19 76 SER A O 1
ATOM 622 N N . GLN A 1 77 ? -9.884 4.560 -37.249 1.00 74.75 77 GLN A N 1
ATOM 623 C CA . GLN A 1 77 ? -9.353 5.900 -37.027 1.00 74.75 77 GLN A CA 1
ATOM 624 C C . GLN A 1 77 ? -8.736 6.016 -35.627 1.00 74.75 77 GLN A C 1
ATOM 626 O O . GLN A 1 77 ? -9.385 5.750 -34.616 1.00 74.75 77 GLN A O 1
ATOM 631 N N . THR A 1 78 ? -7.497 6.503 -35.552 1.00 77.06 78 THR A N 1
ATOM 632 C CA . THR A 1 78 ? -6.875 6.892 -34.282 1.00 77.06 78 THR A CA 1
ATOM 633 C C . THR A 1 78 ? -7.595 8.105 -33.690 1.00 77.06 78 THR A C 1
ATOM 635 O O . THR A 1 78 ? -7.743 9.138 -34.348 1.00 77.06 78 THR A O 1
ATOM 638 N N . VAL A 1 79 ? -8.015 7.998 -32.429 1.00 84.50 79 VAL A N 1
ATOM 639 C CA . VAL A 1 79 ? -8.634 9.098 -31.679 1.00 84.50 79 VAL A CA 1
ATOM 640 C C . VAL A 1 79 ? -7.599 9.812 -30.819 1.00 84.50 79 VAL A C 1
ATOM 642 O O . VAL A 1 79 ? -6.785 9.182 -30.148 1.00 84.50 79 VAL A O 1
ATOM 645 N N . ILE A 1 80 ? -7.644 11.142 -30.812 1.00 86.81 80 ILE A N 1
ATOM 646 C CA . ILE A 1 80 ? -6.803 11.970 -29.941 1.00 86.81 80 ILE A CA 1
ATOM 647 C C . ILE A 1 80 ? -7.646 12.404 -28.748 1.00 86.81 80 ILE A C 1
ATOM 649 O O . ILE A 1 80 ? -8.707 12.992 -28.933 1.00 86.81 80 ILE A O 1
ATOM 653 N N . LEU A 1 81 ? -7.186 12.151 -27.526 1.00 91.56 81 LEU A N 1
ATOM 654 C CA . LEU A 1 81 ? -7.888 12.524 -26.296 1.00 91.56 81 LEU A CA 1
ATOM 655 C C . LEU A 1 81 ? -7.018 13.462 -25.456 1.00 91.56 81 LEU A C 1
ATOM 657 O O . LEU A 1 81 ? -5.792 13.399 -25.499 1.00 91.56 81 LEU A O 1
ATOM 661 N N . LYS A 1 82 ? -7.646 14.328 -24.657 1.00 92.25 82 LYS A N 1
ATOM 662 C CA . LYS A 1 82 ? -6.947 15.134 -23.656 1.00 92.25 82 LYS A CA 1
ATOM 663 C C . LYS A 1 82 ? -6.702 14.287 -22.411 1.00 92.25 82 LYS A C 1
ATOM 665 O O . LYS A 1 82 ? -7.656 13.914 -21.731 1.00 92.25 82 LYS A O 1
ATOM 670 N N . LEU A 1 83 ? -5.439 14.038 -22.090 1.00 92.94 83 LEU A N 1
ATOM 671 C CA . LEU A 1 83 ? -5.033 13.400 -20.841 1.00 92.94 83 LEU A CA 1
ATOM 672 C C . LEU A 1 83 ? -5.425 14.267 -19.634 1.00 92.94 83 LEU A C 1
ATOM 674 O O . LEU A 1 83 ? -5.194 15.478 -19.632 1.00 92.94 83 LEU A O 1
ATOM 678 N N . ILE A 1 84 ? -6.024 13.646 -18.616 1.00 93.75 84 ILE A N 1
ATOM 679 C CA . ILE A 1 84 ? -6.373 14.310 -17.347 1.00 93.75 84 ILE A CA 1
ATOM 680 C C . ILE A 1 84 ? -5.889 13.554 -16.107 1.00 93.75 84 ILE A C 1
ATOM 682 O O . ILE A 1 84 ? -5.855 14.135 -15.027 1.00 93.75 84 ILE A O 1
ATOM 686 N N . LYS A 1 85 ? -5.512 12.280 -16.253 1.00 92.44 85 LYS A N 1
ATOM 687 C CA . LYS A 1 85 ? -4.832 11.499 -15.219 1.00 92.44 85 LYS A CA 1
ATOM 688 C C . LYS A 1 85 ? -3.840 10.527 -15.882 1.00 92.44 85 LYS A C 1
ATOM 690 O O . LYS A 1 85 ? -4.305 9.606 -16.559 1.00 92.44 85 LYS A O 1
ATOM 695 N N . PRO A 1 86 ? -2.522 10.690 -15.692 1.00 88.81 86 PRO A N 1
ATOM 696 C CA . PRO A 1 86 ? -1.518 9.718 -16.109 1.00 88.81 86 PRO A CA 1
ATOM 697 C C . PRO A 1 86 ? -1.462 8.481 -15.191 1.00 88.81 86 PRO A C 1
ATOM 699 O O . PRO A 1 86 ? -2.120 8.423 -14.139 1.00 88.81 86 PRO A O 1
ATOM 702 N N . ARG A 1 87 ? -0.661 7.486 -15.592 1.00 80.25 87 ARG A N 1
ATOM 703 C CA . ARG A 1 87 ? -0.290 6.325 -14.768 1.00 80.25 87 ARG A CA 1
ATOM 704 C C . ARG A 1 87 ? 0.573 6.758 -13.591 1.00 80.25 87 ARG A C 1
ATOM 706 O O . ARG A 1 87 ? 1.564 7.479 -13.753 1.00 80.25 87 ARG A O 1
ATOM 713 N N . GLY A 1 88 ? 0.190 6.329 -12.393 1.00 76.56 88 GLY A N 1
ATOM 714 C CA . GLY A 1 88 ? 0.910 6.646 -11.168 1.00 76.56 88 GLY A CA 1
ATOM 715 C C . GLY A 1 88 ? 1.083 8.150 -10.940 1.00 76.56 88 GLY A C 1
ATOM 716 O O . GLY A 1 88 ? 2.125 8.544 -10.424 1.00 76.56 88 GLY A O 1
ATOM 717 N N . MET A 1 89 ? 0.091 8.973 -11.309 1.00 84.75 89 MET A N 1
ATOM 718 C CA . MET A 1 89 ? 0.136 10.447 -11.295 1.00 84.75 89 MET A CA 1
ATOM 719 C C . MET A 1 89 ? 0.775 11.024 -10.021 1.00 84.75 89 MET A C 1
ATOM 721 O O . MET A 1 89 ? 0.369 10.666 -8.915 1.00 84.75 89 MET A O 1
ATOM 725 N N . GLN A 1 90 ? 1.753 11.911 -10.163 1.00 80.62 90 GLN A N 1
ATOM 726 C CA . GLN A 1 90 ? 2.555 12.506 -9.093 1.00 80.62 90 GLN A CA 1
ATOM 727 C C . GLN A 1 90 ? 2.336 14.023 -8.978 1.00 80.62 90 GLN A C 1
ATOM 729 O O . GLN A 1 90 ? 1.936 14.656 -9.952 1.00 80.62 90 GLN A O 1
ATOM 734 N N . PRO A 1 91 ? 2.644 14.642 -7.819 1.00 83.38 91 PRO A N 1
ATOM 735 C CA . PRO A 1 91 ? 2.636 16.100 -7.660 1.00 83.38 91 PRO A CA 1
ATOM 736 C C . PRO A 1 91 ? 3.497 16.859 -8.675 1.00 83.38 91 PRO A C 1
ATOM 738 O O . PRO A 1 91 ? 3.193 17.999 -9.010 1.00 83.38 91 PRO A O 1
ATOM 741 N N . THR A 1 92 ? 4.543 16.211 -9.191 1.00 80.94 92 THR A N 1
ATOM 742 C CA . THR A 1 92 ? 5.426 16.737 -10.240 1.00 80.94 92 THR A CA 1
ATOM 743 C C . THR A 1 92 ? 4.788 16.767 -11.631 1.00 80.94 92 THR A C 1
ATOM 745 O O . THR A 1 92 ? 5.331 17.415 -12.518 1.00 80.94 92 THR A O 1
ATOM 748 N N . ASP A 1 93 ? 3.647 16.102 -11.844 1.00 85.38 93 ASP A N 1
ATOM 749 C CA . ASP A 1 93 ? 2.914 16.133 -13.114 1.00 85.38 93 ASP A CA 1
ATOM 750 C C . ASP A 1 93 ? 2.090 17.431 -13.217 1.00 85.38 93 ASP A C 1
ATOM 752 O O . ASP A 1 93 ? 0.858 17.418 -13.128 1.00 85.38 93 ASP A O 1
ATOM 756 N N . GLU A 1 94 ? 2.768 18.570 -13.380 1.00 86.31 94 GLU A N 1
ATOM 757 C CA . GLU A 1 94 ? 2.192 19.923 -13.265 1.00 86.31 94 GLU A CA 1
ATOM 758 C C . GLU A 1 94 ? 0.963 20.170 -14.166 1.00 86.31 94 GLU A C 1
ATOM 760 O O . GLU A 1 94 ? 0.073 20.939 -13.801 1.00 86.31 94 GLU A O 1
ATOM 765 N N . ASP A 1 95 ? 0.862 19.482 -15.307 1.00 89.25 95 ASP A N 1
ATOM 766 C CA . ASP A 1 95 ? -0.243 19.634 -16.264 1.00 89.25 95 ASP A CA 1
ATOM 767 C C . ASP A 1 95 ? -1.531 18.894 -15.861 1.00 89.25 95 ASP A C 1
ATOM 769 O O . ASP A 1 95 ? -2.626 19.243 -16.315 1.00 89.25 95 ASP A O 1
ATOM 773 N N . THR A 1 96 ? -1.424 17.847 -15.035 1.00 92.06 96 THR A N 1
ATOM 774 C CA . THR A 1 96 ? -2.550 16.947 -14.714 1.00 92.06 96 THR A CA 1
ATOM 775 C C . THR A 1 96 ? -2.848 16.867 -13.222 1.00 92.06 96 THR A C 1
ATOM 777 O O . THR A 1 96 ? -4.019 16.807 -12.838 1.00 92.06 96 THR A O 1
ATOM 780 N N . TRP A 1 97 ? -1.835 16.975 -12.360 1.00 90.19 97 TRP A N 1
ATOM 781 C CA . TRP A 1 97 ? -1.999 16.960 -10.908 1.00 90.19 97 TRP A CA 1
ATOM 782 C C . TRP A 1 97 ? -2.992 18.018 -10.395 1.00 90.19 97 TRP A C 1
ATOM 784 O O . TRP A 1 97 ? -3.850 17.654 -9.575 1.00 90.19 97 TRP A O 1
ATOM 794 N N . PRO A 1 98 ? -2.977 19.280 -10.882 1.00 91.00 98 PRO A N 1
ATOM 795 C CA . PRO A 1 98 ? -3.924 20.307 -10.445 1.00 91.00 98 PRO A CA 1
ATOM 796 C C . PRO A 1 98 ? -5.364 20.077 -10.920 1.00 91.00 98 PRO A C 1
ATOM 798 O O . PRO A 1 98 ? -6.286 20.673 -10.367 1.00 91.00 98 PRO A O 1
ATOM 801 N N . LEU A 1 99 ? -5.588 19.211 -11.919 1.00 92.44 99 LEU A N 1
ATOM 802 C CA . LEU A 1 99 ? -6.932 18.920 -12.435 1.00 92.44 99 LEU A CA 1
ATOM 803 C C . LEU A 1 99 ? -7.763 18.085 -11.450 1.00 92.44 99 LEU A C 1
ATOM 805 O O . LEU A 1 99 ? -8.995 18.122 -11.484 1.00 92.44 99 LEU A O 1
ATOM 809 N N . MET A 1 100 ? -7.108 17.330 -10.563 1.00 91.44 100 MET A N 1
ATOM 810 C CA . MET A 1 100 ? -7.787 16.540 -9.541 1.00 91.44 100 MET A CA 1
ATOM 811 C C . MET A 1 100 ? -8.285 17.434 -8.397 1.00 91.44 100 MET A C 1
ATOM 813 O O . MET A 1 100 ? -7.508 18.057 -7.670 1.00 91.44 100 MET A O 1
ATOM 817 N N . MET A 1 101 ? -9.600 17.431 -8.176 1.00 92.06 101 MET A N 1
ATOM 818 C CA . MET A 1 101 ? -10.220 18.121 -7.044 1.00 92.06 101 MET A CA 1
ATOM 819 C C . MET A 1 101 ? -9.849 17.448 -5.713 1.00 92.06 101 MET A C 1
ATOM 821 O O . MET A 1 101 ? -10.121 16.266 -5.512 1.00 92.06 101 MET A O 1
ATOM 825 N N . ARG A 1 102 ? -9.263 18.218 -4.786 1.00 91.94 102 ARG A N 1
ATOM 826 C CA . ARG A 1 102 ? -8.860 17.780 -3.427 1.00 91.94 102 ARG A CA 1
ATOM 827 C C . ARG A 1 102 ? -9.602 18.532 -2.313 1.00 91.94 102 ARG A C 1
ATOM 829 O O . ARG A 1 102 ? -9.166 18.596 -1.169 1.00 91.94 102 ARG A O 1
ATOM 836 N N . ASN A 1 103 ? -10.743 19.113 -2.664 1.00 94.00 103 ASN A N 1
ATOM 837 C CA . ASN A 1 103 ? -11.590 19.938 -1.807 1.00 94.00 103 ASN A CA 1
ATOM 838 C C . ASN A 1 103 ? -12.961 19.297 -1.517 1.00 94.00 103 ASN A C 1
ATOM 840 O O . ASN A 1 103 ? -13.870 19.982 -1.052 1.00 94.00 103 ASN A O 1
ATOM 844 N N . VAL A 1 104 ? -13.123 18.001 -1.802 1.00 94.31 104 VAL A N 1
ATOM 845 C CA . VAL A 1 104 ? -14.372 17.252 -1.609 1.00 94.31 104 VAL A CA 1
ATOM 846 C C . VAL A 1 104 ? -14.144 16.130 -0.600 1.00 94.31 104 VAL A C 1
ATOM 848 O O . VAL A 1 104 ? -13.276 15.284 -0.800 1.00 94.31 104 VAL A O 1
ATOM 851 N N . TYR A 1 105 ? -14.935 16.110 0.470 1.00 94.56 105 TYR A N 1
ATOM 852 C CA . TYR A 1 105 ? -14.774 15.215 1.614 1.00 94.56 105 TYR A CA 1
ATOM 853 C C . TYR A 1 105 ? -16.041 14.394 1.847 1.00 94.56 105 TYR A C 1
ATOM 855 O O . TYR A 1 105 ? -17.156 14.880 1.668 1.00 94.56 105 TYR A O 1
ATOM 863 N N . SER A 1 106 ? -15.874 13.135 2.250 1.00 92.62 106 SER A N 1
ATOM 864 C CA . SER A 1 106 ? -16.993 12.272 2.640 1.00 92.62 106 SER A CA 1
ATOM 865 C C . SER A 1 106 ? -17.504 12.650 4.030 1.00 92.62 106 SER A C 1
ATOM 867 O O . SER A 1 106 ? -16.713 12.856 4.944 1.00 92.62 106 SER A O 1
ATOM 869 N N . LEU A 1 107 ? -18.825 12.665 4.202 1.00 91.75 107 LEU A N 1
ATOM 870 C CA . LEU A 1 107 ? -19.509 12.846 5.487 1.00 91.75 107 LEU A CA 1
ATOM 871 C C . LEU A 1 107 ? -19.730 11.515 6.234 1.00 91.75 107 LEU A C 1
ATOM 873 O O . LEU A 1 107 ? -20.380 11.488 7.274 1.00 91.75 107 LEU A O 1
ATOM 877 N N . GLY A 1 108 ? -19.236 10.392 5.698 1.00 86.69 108 GLY A N 1
ATOM 878 C CA . GLY A 1 108 ? -19.320 9.069 6.333 1.00 86.69 108 GLY A CA 1
ATOM 879 C C . GLY A 1 108 ? -20.635 8.306 6.108 1.00 86.69 108 GLY A C 1
ATOM 880 O O . GLY A 1 108 ? -20.746 7.147 6.506 1.00 86.69 108 GLY A O 1
ATOM 881 N N . GLY A 1 109 ? -21.619 8.901 5.427 1.00 83.88 109 GLY A N 1
ATOM 882 C CA . GLY A 1 109 ? -22.901 8.267 5.105 1.00 83.88 109 GLY A CA 1
ATOM 883 C C . GLY A 1 109 ? -23.666 9.010 4.009 1.00 83.88 109 GLY A C 1
ATOM 884 O O . GLY A 1 109 ? -23.354 10.153 3.710 1.00 83.88 109 GLY A O 1
ATOM 885 N N . ARG A 1 110 ? -24.663 8.357 3.401 1.00 85.88 110 ARG A N 1
ATOM 886 C CA . ARG A 1 110 ? -25.540 8.917 2.351 1.00 85.88 110 ARG A CA 1
ATOM 887 C C . ARG A 1 110 ? -26.954 9.130 2.882 1.00 85.88 110 ARG A C 1
ATOM 889 O O . ARG A 1 110 ? -27.312 8.532 3.894 1.00 85.88 110 ARG A O 1
ATOM 896 N N . ASN A 1 111 ? -27.763 9.906 2.159 1.00 84.94 111 ASN A N 1
ATOM 897 C CA . ASN A 1 111 ? -29.147 10.232 2.529 1.00 84.94 111 ASN A CA 1
ATOM 898 C C . ASN A 1 111 ? -29.256 10.746 3.973 1.00 84.94 111 ASN A C 1
ATOM 900 O O . ASN A 1 111 ? -30.030 10.235 4.779 1.00 84.94 111 ASN A O 1
ATOM 904 N N . ILE A 1 112 ? -28.415 11.724 4.301 1.00 87.88 112 ILE A N 1
ATOM 905 C CA . ILE A 1 112 ? -28.346 12.318 5.634 1.00 87.88 112 ILE A CA 1
ATOM 906 C C . ILE A 1 112 ? -29.586 13.188 5.877 1.00 87.88 112 ILE A C 1
ATOM 908 O O . ILE A 1 112 ? -29.921 14.058 5.067 1.00 87.88 112 ILE A O 1
ATOM 912 N N . GLU A 1 113 ? -30.257 12.971 7.006 1.00 86.12 113 GLU A N 1
ATOM 913 C CA . GLU A 1 113 ? -31.416 13.773 7.399 1.00 86.12 113 GLU A CA 1
ATOM 914 C C . GLU A 1 113 ? -30.993 15.197 7.788 1.00 86.12 113 GLU A C 1
ATOM 916 O O . GLU A 1 113 ? -29.876 15.417 8.243 1.00 86.12 113 GLU A O 1
ATOM 921 N N . GLN A 1 114 ? -31.871 16.192 7.599 1.00 85.25 114 GLN A N 1
ATOM 922 C CA . GLN A 1 114 ? -31.583 17.567 8.057 1.00 85.25 114 GLN A CA 1
ATOM 923 C C . GLN A 1 114 ? -31.534 17.644 9.585 1.00 85.25 114 GLN A C 1
ATOM 925 O O . GLN A 1 114 ? -30.776 18.421 10.158 1.00 85.25 114 GLN A O 1
ATOM 930 N N . GLU A 1 115 ? -32.410 16.888 10.242 1.00 84.00 115 GLU A N 1
ATOM 931 C CA . GLU A 1 115 ? -32.600 16.966 11.682 1.00 84.00 115 GLU A CA 1
ATOM 932 C C . GLU A 1 115 ? -31.394 16.370 12.419 1.00 84.00 115 GLU A C 1
ATOM 934 O O . GLU A 1 115 ? -31.006 15.220 12.193 1.00 84.00 115 GLU A O 1
ATOM 939 N N . GLY A 1 116 ? -30.794 17.175 13.300 1.00 81.88 116 GLY A N 1
ATOM 940 C CA . GLY A 1 116 ? -29.591 16.800 14.046 1.00 81.88 116 GLY A CA 1
ATOM 941 C C . GLY A 1 116 ? -28.316 16.729 13.199 1.00 81.88 116 GLY A C 1
ATOM 942 O O . GLY A 1 116 ? -27.328 16.171 13.670 1.00 81.88 116 GLY A O 1
ATOM 943 N N . PHE A 1 117 ? -28.335 17.251 11.967 1.00 89.88 117 PHE A N 1
ATOM 944 C CA . PHE A 1 117 ? -27.136 17.376 11.143 1.00 89.88 117 PHE A CA 1
ATOM 945 C C . PHE A 1 117 ? -26.308 18.589 11.567 1.00 89.88 117 PHE A C 1
ATOM 947 O O . PHE A 1 117 ? -26.784 19.720 11.523 1.00 89.88 117 PHE A O 1
ATOM 954 N N . GLU A 1 118 ? -25.057 18.345 11.935 1.00 91.81 118 GLU A N 1
ATOM 955 C CA . GLU A 1 118 ? -24.085 19.360 12.326 1.00 91.81 118 GLU A CA 1
ATOM 956 C C . GLU A 1 118 ? -22.721 18.982 11.741 1.00 91.81 118 GLU A C 1
ATOM 958 O O . GLU A 1 118 ? -22.310 17.818 11.780 1.00 91.81 118 GLU A O 1
ATOM 963 N N . VAL A 1 119 ? -22.010 19.973 11.209 1.00 94.19 119 VAL A N 1
ATOM 964 C CA . VAL A 1 119 ? -20.626 19.833 10.751 1.00 94.19 119 VAL A CA 1
ATOM 965 C C . VAL A 1 119 ? -19.788 20.857 11.489 1.00 94.19 119 VAL A C 1
ATOM 967 O O . VAL A 1 119 ? -20.139 22.032 11.512 1.00 94.19 119 VAL A O 1
ATOM 970 N N . ARG A 1 120 ? -18.661 20.423 12.049 1.00 93.62 120 ARG A N 1
ATOM 971 C CA . ARG A 1 120 ? -17.657 21.294 12.659 1.00 93.62 120 ARG A CA 1
ATOM 972 C C . ARG A 1 120 ? -16.291 21.020 12.059 1.00 93.62 120 ARG A C 1
ATOM 974 O O . ARG A 1 120 ? -15.990 19.898 11.655 1.00 93.62 120 ARG A O 1
ATOM 981 N N . LEU A 1 121 ? -15.466 22.057 12.040 1.00 94.50 121 LEU A N 1
ATOM 982 C CA . LEU A 1 121 ? -14.044 21.944 11.750 1.00 94.50 121 LEU A CA 1
ATOM 983 C C . LEU A 1 121 ? -13.275 22.187 13.039 1.00 94.50 121 LEU A C 1
ATOM 985 O O . LEU A 1 121 ? -13.415 23.249 13.647 1.00 94.50 121 LEU A O 1
ATOM 989 N N . GLU A 1 122 ? -12.499 21.193 13.447 1.00 93.12 122 GLU A N 1
ATOM 990 C CA . GLU A 1 122 ? -11.706 21.219 14.672 1.00 93.12 122 GLU A CA 1
ATOM 991 C C . GLU A 1 122 ? -10.221 21.195 14.309 1.00 93.12 122 GLU A C 1
ATOM 993 O O . GLU A 1 122 ? -9.780 20.341 13.548 1.00 93.12 122 GLU A O 1
ATOM 998 N N . TYR A 1 123 ? -9.447 22.144 14.824 1.00 90.50 123 TYR A N 1
ATOM 999 C CA . TYR A 1 123 ? -7.992 22.148 14.723 1.00 90.50 123 TYR A CA 1
ATOM 1000 C C . TYR A 1 123 ? -7.406 21.319 15.867 1.00 90.50 123 TYR A C 1
ATOM 1002 O O . TYR A 1 123 ? -7.723 21.575 17.032 1.00 90.50 123 TYR A O 1
ATOM 1010 N N . ASN A 1 124 ? -6.580 20.325 15.533 1.00 74.62 124 ASN A N 1
ATOM 1011 C CA . ASN A 1 124 ? -6.081 19.320 16.468 1.00 74.62 124 ASN A CA 1
ATOM 1012 C C . ASN A 1 124 ? -4.564 19.444 16.638 1.00 74.62 124 ASN A C 1
ATOM 1014 O O . ASN A 1 124 ? -3.781 18.873 15.880 1.00 74.62 124 ASN A O 1
ATOM 1018 N N . VAL A 1 125 ? -4.141 20.191 17.659 1.00 66.38 125 VAL A N 1
ATOM 1019 C CA . VAL A 1 125 ? -2.744 20.233 18.107 1.00 66.38 125 VAL A CA 1
ATOM 1020 C C . VAL A 1 125 ? -2.734 20.191 19.633 1.00 66.38 125 VAL A C 1
ATOM 1022 O O . VAL A 1 125 ? -3.474 20.915 20.287 1.00 66.38 125 VAL A O 1
ATOM 1025 N N . ASN A 1 126 ? -1.892 19.333 20.220 1.00 61.34 126 ASN A N 1
ATOM 1026 C CA . ASN A 1 126 ? -1.732 19.169 21.675 1.00 61.34 126 ASN A CA 1
ATOM 1027 C C . ASN A 1 126 ? -2.974 18.664 22.443 1.00 61.34 126 ASN A C 1
ATOM 1029 O O . ASN A 1 126 ? -3.144 18.986 23.616 1.00 61.34 126 ASN A O 1
ATOM 1033 N N . SER A 1 127 ? -3.790 17.792 21.834 1.00 63.06 127 SER A N 1
ATOM 1034 C CA . SER A 1 127 ? -4.970 17.161 22.473 1.00 63.06 127 SER A CA 1
ATOM 1035 C C . SER A 1 127 ? -6.108 18.127 22.840 1.00 63.06 127 SER A C 1
ATOM 1037 O O . SER A 1 127 ? -6.979 17.781 23.640 1.00 63.06 127 SER A O 1
ATOM 1039 N N . THR A 1 128 ? -6.111 19.330 22.267 1.00 68.12 128 THR A N 1
ATOM 1040 C CA . THR A 1 128 ? -7.215 20.291 22.347 1.00 68.12 128 THR A CA 1
ATOM 1041 C C . THR A 1 128 ? -7.843 20.456 20.972 1.00 68.12 128 THR A C 1
ATOM 1043 O O . THR A 1 128 ? -7.125 20.679 20.001 1.00 6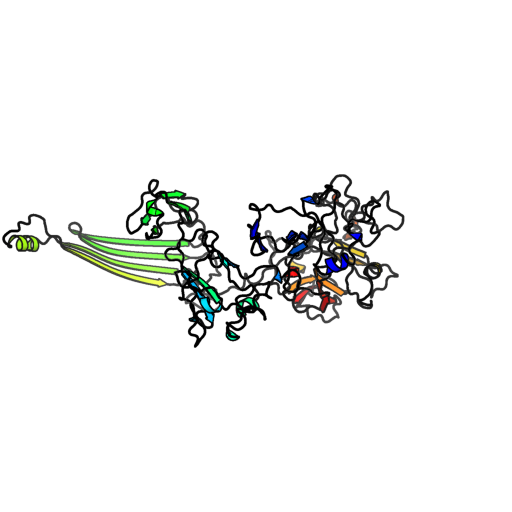8.12 128 THR A O 1
ATOM 1046 N N . ASN A 1 129 ? -9.173 20.373 20.912 1.00 84.38 129 ASN A N 1
ATOM 1047 C CA . ASN A 1 129 ? -9.942 20.552 19.685 1.00 84.38 129 ASN A CA 1
ATOM 1048 C C . ASN A 1 129 ? -10.539 21.959 19.671 1.00 84.38 129 ASN A C 1
ATOM 1050 O O . ASN A 1 129 ? -11.460 22.257 20.437 1.00 84.38 129 ASN A O 1
ATOM 1054 N N . GLU A 1 130 ? -10.005 22.830 18.819 1.00 90.69 130 GLU A N 1
ATOM 1055 C CA . GLU A 1 130 ? -10.445 24.223 18.710 1.00 90.69 130 GLU A CA 1
ATOM 1056 C C . GLU A 1 130 ? -11.261 24.442 17.433 1.00 90.69 130 GLU A C 1
ATOM 1058 O O . GLU A 1 130 ? -10.869 24.002 16.358 1.00 90.69 130 GLU A O 1
ATOM 1063 N N . THR A 1 131 ? -12.387 25.155 17.515 1.00 92.50 131 THR A N 1
ATOM 1064 C CA . THR A 1 131 ? -13.230 25.471 16.341 1.00 92.50 131 THR A CA 1
ATOM 1065 C C . THR A 1 131 ? -12.943 26.844 15.731 1.00 92.50 131 THR A C 1
ATOM 1067 O O . THR A 1 131 ? -13.522 27.207 14.701 1.00 92.50 131 THR A O 1
ATOM 1070 N N . ARG A 1 132 ? -12.045 27.619 16.352 1.00 93.25 132 ARG A N 1
ATOM 1071 C CA . ARG A 1 132 ? -11.598 28.941 15.896 1.00 93.25 132 ARG A CA 1
ATOM 1072 C C . ARG A 1 132 ? -10.101 29.105 16.140 1.00 93.25 132 ARG A C 1
ATOM 1074 O O . ARG A 1 132 ? -9.610 28.552 17.121 1.00 93.25 132 ARG A O 1
ATOM 1081 N N . PRO A 1 133 ? -9.403 29.926 15.341 1.00 91.62 133 PRO A N 1
ATOM 1082 C CA . PRO A 1 133 ? -8.063 30.372 15.686 1.00 91.62 133 PRO A CA 1
ATOM 1083 C C . PRO A 1 133 ? -8.018 31.103 17.030 1.00 91.62 133 PRO A C 1
ATOM 1085 O O . PRO A 1 133 ? -8.917 31.890 17.348 1.00 91.62 133 PRO A O 1
ATOM 1088 N N . ALA A 1 134 ? -6.920 30.940 17.766 1.00 87.00 134 ALA A N 1
ATOM 1089 C CA . ALA A 1 134 ? -6.667 31.696 18.987 1.00 87.00 134 ALA A CA 1
ATOM 1090 C C . ALA A 1 134 ? -6.790 33.219 18.756 1.00 87.00 134 ALA A C 1
ATOM 1092 O O . ALA A 1 134 ? -6.085 33.803 17.933 1.00 87.00 134 ALA A O 1
ATOM 1093 N N . GLY A 1 135 ? -7.689 33.868 19.504 1.00 85.62 135 GLY A N 1
ATOM 1094 C CA . GLY A 1 135 ? -7.920 35.316 19.429 1.00 85.62 135 GLY A CA 1
ATOM 1095 C C . GLY A 1 135 ? -8.772 35.791 18.245 1.00 85.62 135 GLY A C 1
ATOM 1096 O O . GLY A 1 135 ? -8.908 37.000 18.069 1.00 85.62 135 GLY A O 1
ATOM 1097 N N . SER A 1 136 ? -9.347 34.881 17.452 1.00 89.69 136 SER A N 1
ATOM 1098 C CA . SER A 1 136 ? -10.277 35.216 16.369 1.00 89.69 136 SER A CA 1
ATOM 1099 C C . SER A 1 136 ? -11.734 35.088 16.814 1.00 89.69 136 SER A C 1
ATOM 1101 O O . SER A 1 136 ? -12.095 34.161 17.538 1.00 89.69 136 SER A O 1
ATOM 1103 N N . GLU A 1 137 ? -12.587 35.993 16.332 1.00 89.81 137 GLU A N 1
ATOM 1104 C CA . GLU A 1 137 ? -14.042 35.898 16.501 1.00 89.81 137 GLU A CA 1
ATOM 1105 C C . GLU A 1 137 ? -14.691 34.979 15.456 1.00 89.81 137 GLU A C 1
ATOM 1107 O O . GLU A 1 137 ? -15.832 34.587 15.646 1.00 89.81 137 GLU A O 1
ATOM 1112 N N . ASN A 1 138 ? -13.980 34.565 14.397 1.00 93.81 138 ASN A N 1
ATOM 1113 C CA . ASN A 1 138 ? -14.521 33.746 13.300 1.00 93.81 138 ASN A CA 1
ATOM 1114 C C . ASN A 1 138 ? -14.164 32.257 13.444 1.00 93.81 138 ASN A C 1
ATOM 1116 O O . ASN A 1 138 ? -13.035 31.918 13.802 1.00 93.81 138 ASN A O 1
ATOM 1120 N N . THR A 1 139 ? -15.106 31.365 13.118 1.00 95.25 139 THR A N 1
ATOM 1121 C CA . THR A 1 139 ? -14.878 29.909 13.079 1.00 95.25 139 THR A CA 1
ATOM 1122 C C . THR A 1 139 ? -14.003 29.497 11.907 1.00 95.25 139 THR A C 1
ATOM 1124 O O . THR A 1 139 ? -13.950 30.173 10.879 1.00 95.25 139 THR A O 1
ATOM 1127 N N . PHE A 1 140 ? -13.390 28.315 11.998 1.00 95.50 140 PHE A N 1
ATOM 1128 C CA . PHE A 1 140 ? -12.789 27.679 10.826 1.00 95.50 140 PHE A CA 1
ATOM 1129 C C . PHE A 1 140 ? -13.816 27.428 9.712 1.00 95.50 140 PHE A C 1
ATOM 1131 O O . PHE A 1 140 ? -13.458 27.568 8.545 1.00 95.50 140 PHE A O 1
ATOM 1138 N N . LEU A 1 141 ? -15.088 27.151 10.040 1.00 95.12 141 LEU A N 1
ATOM 1139 C CA . LEU A 1 141 ? -16.175 27.072 9.052 1.00 95.12 141 LEU A CA 1
ATOM 1140 C C . LEU A 1 141 ? -16.294 28.375 8.248 1.00 95.12 141 LEU A C 1
ATOM 1142 O O . LEU A 1 141 ? -16.256 28.343 7.015 1.00 95.12 141 LEU A O 1
ATOM 1146 N N . ASN A 1 142 ? -16.347 29.523 8.927 1.00 95.38 142 ASN A N 1
ATOM 1147 C CA . ASN A 1 142 ? -16.435 30.825 8.275 1.00 95.38 142 ASN A CA 1
ATOM 1148 C C . ASN A 1 142 ? -15.172 31.166 7.471 1.00 95.38 142 ASN A C 1
ATOM 1150 O O . ASN A 1 142 ? -15.256 31.605 6.316 1.00 95.38 142 ASN A O 1
ATOM 1154 N N . LEU A 1 143 ? -13.990 30.959 8.061 1.00 94.81 143 LEU A N 1
ATOM 1155 C CA . LEU A 1 143 ? -12.708 31.294 7.434 1.00 94.81 143 LEU A CA 1
ATOM 1156 C C . LEU A 1 143 ? -12.466 30.482 6.155 1.00 94.81 143 LEU A C 1
ATOM 1158 O O . LEU A 1 143 ? -11.957 31.026 5.172 1.00 94.81 143 LEU A O 1
ATOM 1162 N N . LEU A 1 144 ? -12.902 29.219 6.141 1.00 95.19 144 LEU A N 1
ATOM 1163 C CA . LEU A 1 144 ? -12.825 28.313 4.992 1.00 95.19 144 LEU A CA 1
ATOM 1164 C C . LEU A 1 144 ? -14.017 28.443 4.027 1.00 95.19 144 LEU A C 1
ATOM 1166 O O . LEU A 1 144 ? -14.054 27.781 2.989 1.00 95.19 144 LEU A O 1
ATOM 1170 N N . GLY A 1 145 ? -14.959 29.345 4.321 1.00 93.75 145 GLY A N 1
ATOM 1171 C CA . GLY A 1 145 ? -16.050 29.720 3.424 1.00 93.75 145 GLY A CA 1
ATOM 1172 C C . GLY A 1 145 ? -17.244 28.774 3.407 1.00 93.75 145 GLY A C 1
ATOM 1173 O O . GLY A 1 145 ? -17.986 28.803 2.430 1.00 93.75 145 GLY A O 1
ATOM 1174 N N . LEU A 1 146 ? -17.398 27.940 4.432 1.00 95.75 146 LEU A N 1
ATOM 1175 C CA . LEU A 1 146 ? -18.526 27.020 4.596 1.00 95.75 146 LEU A CA 1
ATOM 1176 C C . LEU A 1 146 ? -19.715 27.641 5.347 1.00 95.75 146 LEU A C 1
ATOM 1178 O O . LEU A 1 146 ? -20.778 27.032 5.381 1.00 95.75 146 LEU A O 1
ATOM 1182 N N . ASP A 1 147 ? -19.510 28.803 5.963 1.00 94.94 147 ASP A N 1
ATOM 1183 C CA . ASP A 1 147 ? -20.485 29.525 6.784 1.00 94.94 147 ASP A CA 1
ATOM 1184 C C . ASP A 1 147 ? -20.365 31.025 6.477 1.00 94.94 147 ASP A C 1
ATOM 1186 O O . ASP A 1 147 ? -19.468 31.718 6.974 1.00 94.94 147 ASP A O 1
ATOM 1190 N N . VAL A 1 148 ? -21.185 31.506 5.541 1.00 93.44 148 VAL A N 1
ATOM 1191 C CA . VAL A 1 148 ? -21.264 32.927 5.158 1.00 93.44 148 VAL A CA 1
ATOM 1192 C C . VAL A 1 148 ? -22.700 33.449 5.091 1.00 93.44 148 VAL A C 1
ATOM 1194 O O . VAL A 1 148 ? -22.903 34.638 4.814 1.00 93.44 148 VAL A O 1
ATOM 1197 N N . LEU A 1 149 ? -23.691 32.581 5.293 1.00 93.81 149 LEU A N 1
ATOM 1198 C CA . LEU A 1 149 ? -25.105 32.920 5.287 1.00 93.81 149 LEU A CA 1
ATOM 1199 C C . LEU A 1 149 ? -25.702 32.701 6.678 1.00 93.81 149 LEU A C 1
ATOM 1201 O O . LEU A 1 149 ? -25.133 32.052 7.538 1.00 93.81 149 LEU A O 1
ATOM 1205 N N . THR A 1 150 ? -26.878 33.269 6.883 1.00 90.81 150 THR A N 1
ATOM 1206 C CA . THR A 1 150 ? -27.777 32.882 7.968 1.00 90.81 150 THR A CA 1
ATOM 1207 C C . THR A 1 150 ? -28.569 31.632 7.577 1.00 90.81 150 THR A C 1
ATOM 1209 O O . THR A 1 150 ? -28.704 31.334 6.387 1.00 90.81 150 THR A O 1
ATOM 1212 N N . GLU A 1 151 ? -29.240 30.985 8.534 1.00 85.50 151 GLU A N 1
ATOM 1213 C CA . GLU A 1 151 ? -30.213 29.908 8.262 1.00 85.50 151 GLU A CA 1
ATOM 1214 C C . GLU A 1 151 ? -31.266 30.269 7.188 1.00 85.50 151 GLU A C 1
ATOM 1216 O O . GLU A 1 151 ? -31.755 29.399 6.463 1.00 85.50 151 GLU A O 1
ATOM 1221 N N . ASN A 1 152 ? -31.612 31.556 7.052 1.00 86.56 152 ASN A N 1
ATOM 1222 C CA . ASN A 1 152 ? -32.567 32.047 6.051 1.00 86.56 152 ASN A CA 1
ATOM 1223 C C . ASN A 1 152 ? -31.936 32.310 4.668 1.00 86.56 152 ASN A C 1
ATOM 1225 O O . ASN A 1 152 ? -32.638 32.711 3.738 1.00 86.56 152 ASN A O 1
ATOM 1229 N N . GLY A 1 153 ? -30.627 32.096 4.517 1.00 86.38 153 GLY A N 1
ATOM 1230 C CA . GLY A 1 153 ? -29.876 32.275 3.274 1.00 86.38 153 GLY A CA 1
ATOM 1231 C C . GLY A 1 153 ? -29.405 33.708 3.001 1.00 86.38 153 GLY A C 1
ATOM 1232 O O . GLY A 1 153 ? -29.002 34.008 1.877 1.00 86.38 153 GLY A O 1
ATOM 1233 N N . GLU A 1 154 ? -29.463 34.608 3.987 1.00 92.38 154 GLU A N 1
ATOM 1234 C CA . GLU A 1 154 ? -28.967 35.988 3.861 1.00 92.38 154 GLU A CA 1
ATOM 1235 C C . GLU A 1 154 ? -27.487 36.083 4.251 1.00 92.38 154 GLU A C 1
ATOM 1237 O O . GLU A 1 154 ? -27.092 35.486 5.245 1.00 92.38 154 GLU A O 1
ATOM 1242 N N . LEU A 1 155 ? -26.679 36.854 3.513 1.00 92.50 155 LEU A N 1
ATOM 1243 C CA . LEU A 1 155 ? -25.254 37.059 3.820 1.00 92.50 155 LEU A CA 1
ATOM 1244 C C . LEU A 1 155 ? -25.058 37.763 5.171 1.00 92.50 155 LEU A C 1
ATOM 1246 O O . LEU A 1 155 ? -25.641 38.825 5.399 1.00 92.50 155 LEU A O 1
ATOM 1250 N N . ILE A 1 156 ? -24.170 37.224 6.009 1.00 92.44 156 ILE A N 1
ATOM 1251 C CA . ILE A 1 156 ? -23.791 37.804 7.303 1.00 92.44 156 ILE A CA 1
ATOM 1252 C C . ILE A 1 156 ? -22.269 37.771 7.495 1.00 92.44 156 ILE A C 1
ATOM 1254 O O . ILE A 1 156 ? -21.581 36.838 7.084 1.00 92.44 156 ILE A O 1
ATOM 1258 N N . GLU A 1 157 ? -21.719 38.829 8.090 1.00 88.38 157 GLU A N 1
ATOM 1259 C CA . GLU A 1 157 ? -20.297 38.884 8.432 1.00 88.38 157 GLU A CA 1
ATOM 1260 C C . GLU A 1 157 ? -19.999 37.924 9.592 1.00 88.38 157 GLU A C 1
ATOM 1262 O O . GLU A 1 157 ? -20.724 37.909 10.580 1.00 88.38 157 GLU A O 1
ATOM 1267 N N . GLY A 1 158 ? -18.943 37.116 9.465 1.00 87.44 158 GLY A N 1
ATOM 1268 C CA . GLY A 1 158 ? -18.547 36.129 10.480 1.00 87.44 158 GLY A CA 1
ATOM 1269 C C . GLY A 1 158 ? -19.339 34.815 10.477 1.00 87.44 158 GLY A C 1
ATOM 1270 O O . GLY A 1 158 ? -18.864 33.853 11.078 1.00 87.44 158 GLY A O 1
ATOM 1271 N N . GLY A 1 159 ? -20.444 34.743 9.726 1.00 91.94 159 GLY A N 1
ATOM 1272 C CA . GLY A 1 159 ? -21.307 33.559 9.678 1.00 91.94 159 GLY A CA 1
ATOM 1273 C C . GLY A 1 159 ? -22.274 33.468 10.862 1.00 91.94 159 GLY A C 1
ATOM 1274 O O . GLY A 1 159 ? -22.250 34.320 11.754 1.00 91.94 159 GLY A O 1
ATOM 1275 N N . ASP A 1 160 ? -23.140 32.457 10.863 1.00 92.44 160 ASP A N 1
ATOM 1276 C CA . ASP A 1 160 ? -24.032 32.136 11.989 1.00 92.44 160 ASP A CA 1
ATOM 1277 C C . ASP A 1 160 ? -23.592 30.892 12.783 1.00 92.44 160 ASP A C 1
ATOM 1279 O O . ASP A 1 160 ? -24.303 30.435 13.678 1.00 92.44 160 ASP A O 1
ATOM 1283 N N . GLU A 1 161 ? -22.376 30.405 12.511 1.00 93.31 161 GLU A N 1
ATOM 1284 C CA . GLU A 1 161 ? -21.756 29.207 13.089 1.00 93.31 161 GLU A CA 1
ATOM 1285 C C . GLU A 1 161 ? -22.391 27.889 12.645 1.00 93.31 161 GLU A C 1
ATOM 1287 O O . GLU A 1 161 ? -21.987 26.820 13.115 1.00 93.31 161 GLU A O 1
ATOM 1292 N N . ILE A 1 162 ? -23.345 27.943 11.717 1.00 92.19 162 ILE A N 1
ATOM 1293 C CA . ILE A 1 162 ? -23.994 26.784 11.127 1.00 92.19 162 ILE A CA 1
ATOM 1294 C C . ILE A 1 162 ? -23.500 26.658 9.690 1.00 92.19 162 ILE A C 1
ATOM 1296 O O . ILE A 1 162 ? -23.313 27.623 8.958 1.00 92.19 162 ILE A O 1
ATOM 1300 N N . ILE A 1 163 ? -23.239 25.424 9.265 1.00 93.94 163 ILE A N 1
ATOM 1301 C CA . ILE A 1 163 ? -22.812 25.191 7.890 1.00 93.94 163 ILE A CA 1
ATOM 1302 C C . ILE A 1 163 ? -23.914 25.589 6.899 1.00 93.94 163 ILE A C 1
ATOM 1304 O O . ILE A 1 163 ? -25.071 25.176 7.031 1.00 93.94 163 ILE A O 1
ATOM 1308 N N . ASP A 1 164 ? -23.535 26.317 5.850 1.00 93.31 164 ASP A N 1
ATOM 1309 C CA . ASP A 1 164 ? -24.442 26.743 4.791 1.00 93.31 164 ASP A CA 1
ATOM 1310 C C . ASP A 1 164 ? -25.034 25.519 4.069 1.00 93.31 164 ASP A C 1
ATOM 1312 O O . ASP A 1 164 ? -24.386 24.849 3.254 1.00 93.31 164 ASP A O 1
ATOM 1316 N N . ASN A 1 165 ? -26.308 25.226 4.331 1.00 86.56 165 ASN A N 1
ATOM 1317 C CA . ASN A 1 165 ? -26.986 24.042 3.805 1.00 86.56 165 ASN A CA 1
ATOM 1318 C C . ASN A 1 165 ? -27.475 24.244 2.364 1.00 86.56 165 ASN A C 1
ATOM 1320 O O . ASN A 1 165 ? -28.672 24.368 2.093 1.00 86.56 165 ASN A O 1
ATOM 1324 N N . ASN A 1 166 ? -26.539 24.251 1.420 1.00 86.50 166 ASN A N 1
ATOM 1325 C CA . ASN A 1 166 ? -26.839 24.235 -0.006 1.00 86.50 166 ASN A CA 1
ATOM 1326 C C . ASN A 1 166 ? -26.088 23.098 -0.725 1.00 86.50 166 ASN A C 1
ATOM 1328 O O . ASN A 1 166 ? -24.986 22.744 -0.305 1.00 86.50 166 ASN A O 1
ATOM 1332 N N . PRO A 1 167 ? -26.617 22.564 -1.846 1.00 85.38 167 PRO A N 1
ATOM 1333 C CA . PRO A 1 167 ? -26.016 21.425 -2.552 1.00 85.38 167 PRO A CA 1
ATOM 1334 C C . PRO A 1 167 ? -24.591 21.641 -3.081 1.00 85.38 167 PRO A C 1
ATOM 1336 O O . PRO A 1 167 ? -23.937 20.675 -3.476 1.00 85.38 167 PRO A O 1
ATOM 1339 N N . TYR A 1 168 ? -24.117 22.889 -3.141 1.00 87.12 168 TYR A N 1
ATOM 1340 C CA . TYR A 1 168 ? -22.772 23.226 -3.605 1.00 87.12 168 TYR A CA 1
ATOM 1341 C C . TYR A 1 168 ? -21.730 23.215 -2.485 1.00 87.12 168 TYR A C 1
ATOM 1343 O O . TYR A 1 168 ? -20.546 23.173 -2.803 1.00 87.12 168 TYR A O 1
ATOM 1351 N N . ILE A 1 169 ? -22.169 23.230 -1.222 1.00 92.62 169 ILE A N 1
ATOM 1352 C CA . ILE A 1 169 ? -21.329 23.109 -0.027 1.00 92.62 169 ILE A CA 1
ATOM 1353 C C . ILE A 1 169 ? -21.568 21.751 0.639 1.00 92.62 169 ILE A C 1
ATOM 1355 O O . ILE A 1 169 ? -20.627 20.995 0.840 1.00 92.62 169 ILE A O 1
ATOM 1359 N N . VAL A 1 170 ? -22.820 21.375 0.897 1.00 93.88 170 VAL A N 1
ATOM 1360 C CA . VAL A 1 170 ? -23.187 20.071 1.460 1.00 93.88 170 VAL A CA 1
ATOM 1361 C C . VAL A 1 170 ? -24.214 19.382 0.566 1.00 93.88 170 VAL A C 1
ATOM 1363 O O . VAL A 1 170 ? -25.344 19.843 0.404 1.00 93.88 170 VAL A O 1
ATOM 1366 N N . ASN A 1 171 ? -23.864 18.202 0.057 1.00 91.94 171 ASN A N 1
ATOM 1367 C CA . ASN A 1 171 ? -24.807 17.308 -0.606 1.00 91.94 171 ASN A CA 1
ATOM 1368 C C . ASN A 1 171 ? -25.105 16.102 0.296 1.00 91.94 171 ASN A C 1
ATOM 1370 O O . ASN A 1 171 ? -24.377 15.109 0.305 1.00 91.94 171 ASN A O 1
ATOM 1374 N N . ARG A 1 172 ? -26.209 16.183 1.050 1.00 90.50 172 ARG A N 1
ATOM 1375 C CA . ARG A 1 172 ? -26.645 15.150 2.010 1.00 90.50 172 ARG A CA 1
ATOM 1376 C C . ARG A 1 172 ? -27.096 13.842 1.366 1.00 90.50 172 ARG A C 1
ATOM 1378 O O . ARG A 1 172 ? -26.938 12.786 1.975 1.00 90.50 172 ARG A O 1
ATOM 1385 N N . ALA A 1 173 ? -27.635 13.892 0.149 1.00 88.81 173 ALA A N 1
ATOM 1386 C CA . ALA A 1 173 ? -28.018 12.686 -0.582 1.00 88.81 173 ALA A CA 1
ATOM 1387 C C . ALA A 1 173 ? -26.775 11.854 -0.922 1.00 88.81 173 ALA A C 1
ATOM 1389 O O . ALA A 1 173 ? -26.727 10.653 -0.660 1.00 88.81 173 ALA A O 1
ATOM 1390 N N . GLU A 1 174 ? -25.736 12.514 -1.432 1.00 88.81 174 GLU A N 1
ATOM 1391 C CA . GLU A 1 174 ? -24.476 11.860 -1.786 1.00 88.81 174 GLU A CA 1
ATOM 1392 C C . GLU A 1 174 ? -23.523 11.657 -0.605 1.00 88.81 174 GLU A C 1
ATOM 1394 O O . GLU A 1 174 ? -22.613 10.832 -0.710 1.00 88.81 174 GLU A O 1
ATOM 1399 N N . GLY A 1 175 ? -23.733 12.371 0.503 1.00 91.19 175 GLY A N 1
ATOM 1400 C CA . GLY A 1 175 ? -22.881 12.276 1.680 1.00 91.19 175 GLY A CA 1
ATOM 1401 C C . GLY A 1 175 ? -21.550 12.997 1.533 1.00 91.19 175 GLY A C 1
ATOM 1402 O O . GLY A 1 175 ? -20.540 12.472 1.994 1.00 91.19 175 GLY A O 1
ATOM 1403 N N . ILE A 1 176 ? -21.519 14.142 0.847 1.00 93.06 176 ILE A N 1
ATOM 1404 C CA . ILE A 1 176 ? -20.275 14.867 0.562 1.00 93.06 176 ILE A CA 1
ATOM 1405 C C . ILE A 1 176 ? -20.331 16.331 1.009 1.00 93.06 176 ILE A C 1
ATOM 1407 O 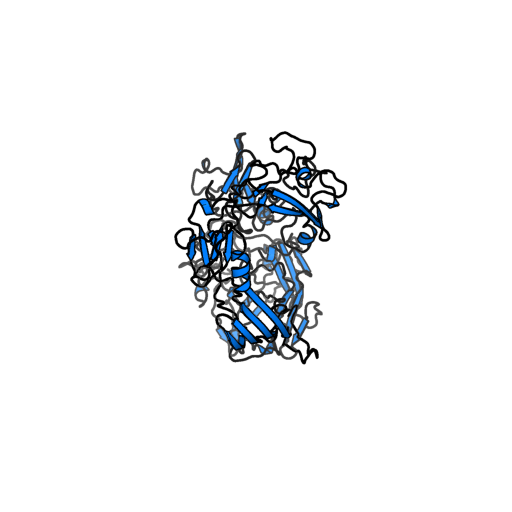O . ILE A 1 176 ? -21.368 16.991 0.906 1.00 93.06 176 ILE A O 1
ATOM 1411 N N . LEU A 1 177 ? -19.182 16.821 1.465 1.00 95.94 177 LEU A N 1
ATOM 1412 C CA . LEU A 1 177 ? -18.860 18.211 1.768 1.00 95.94 177 LEU A CA 1
ATOM 1413 C C . LEU A 1 177 ? -17.910 18.741 0.690 1.00 95.94 177 LEU A C 1
ATOM 1415 O O . LEU A 1 177 ? -16.924 18.086 0.363 1.00 95.94 177 LEU A O 1
ATOM 1419 N N . ILE A 1 178 ? -18.187 19.919 0.147 1.00 95.00 178 ILE A N 1
ATOM 1420 C CA . ILE A 1 178 ? -17.407 20.566 -0.906 1.00 95.00 178 ILE A CA 1
ATOM 1421 C C . ILE A 1 178 ? -16.953 21.925 -0.382 1.00 95.00 178 ILE A C 1
ATOM 1423 O O . ILE A 1 178 ? -17.764 22.824 -0.160 1.00 95.00 178 ILE A O 1
ATOM 1427 N N . PHE A 1 179 ? -15.645 22.094 -0.216 1.00 96.00 179 PHE A N 1
ATOM 1428 C CA . PHE A 1 179 ? -15.085 23.398 0.106 1.00 96.00 179 PHE A CA 1
ATOM 1429 C C . PHE A 1 179 ? -15.092 24.298 -1.136 1.00 96.00 179 PHE A C 1
ATOM 1431 O O . PHE A 1 179 ? -14.696 23.852 -2.216 1.00 96.00 179 PHE A O 1
ATOM 1438 N N . PRO A 1 180 ? -15.469 25.582 -1.018 1.00 92.88 180 PRO A N 1
ATOM 1439 C CA . PRO A 1 180 ? -15.495 26.476 -2.174 1.00 92.88 180 PRO A CA 1
ATOM 1440 C C . PRO A 1 180 ? -14.120 26.783 -2.788 1.00 92.88 180 PRO A C 1
ATOM 1442 O O . PRO A 1 180 ? -14.042 27.145 -3.960 1.00 92.88 180 PRO A O 1
ATOM 1445 N N . ALA A 1 181 ? -13.041 26.699 -2.007 1.00 92.94 181 ALA A N 1
ATOM 1446 C CA . ALA A 1 181 ? -11.675 26.821 -2.509 1.00 92.94 181 ALA A CA 1
ATOM 1447 C C . ALA A 1 181 ? -11.184 25.474 -3.060 1.00 92.94 181 ALA A C 1
ATOM 1449 O O . ALA A 1 181 ? -11.485 24.437 -2.475 1.00 92.94 181 ALA A O 1
ATOM 1450 N N . LEU A 1 182 ? -10.380 25.483 -4.132 1.00 90.88 182 LEU A N 1
ATOM 1451 C CA . LEU A 1 182 ? -9.736 24.266 -4.659 1.00 90.88 182 LEU A CA 1
ATOM 1452 C C . LEU A 1 182 ? -8.715 23.673 -3.677 1.00 90.88 182 LEU A C 1
ATOM 1454 O O . LEU A 1 182 ? -8.552 22.458 -3.608 1.00 90.88 182 LEU A O 1
ATOM 1458 N N . GLN A 1 183 ? -8.069 24.543 -2.899 1.00 93.62 183 GLN A N 1
ATOM 1459 C CA . GLN A 1 183 ? -7.133 24.197 -1.834 1.00 93.62 183 GLN A CA 1
ATOM 1460 C C . GLN A 1 183 ? -7.574 24.918 -0.547 1.00 93.62 183 GLN A C 1
ATOM 1462 O O . GLN A 1 183 ? -7.074 26.000 -0.252 1.00 93.62 183 GLN A O 1
ATOM 1467 N N . PRO A 1 184 ? -8.579 24.412 0.195 1.00 94.50 184 PRO A N 1
ATOM 1468 C CA . PRO A 1 184 ? -9.130 25.111 1.363 1.00 94.50 184 PRO A CA 1
ATOM 1469 C C . PRO A 1 184 ? -8.099 25.399 2.456 1.00 94.50 184 PRO A C 1
ATOM 1471 O O . PRO A 1 184 ? -8.057 26.506 2.981 1.00 94.50 184 PRO A O 1
ATOM 1474 N N . PHE A 1 185 ? -7.248 24.425 2.767 1.00 93.94 185 PHE A N 1
ATOM 1475 C CA . PHE A 1 185 ? -6.271 24.520 3.860 1.00 93.94 185 PHE A CA 1
ATOM 1476 C C . PHE A 1 185 ? -4.937 25.179 3.476 1.00 93.94 185 PHE A C 1
ATOM 1478 O O . PHE A 1 185 ? -4.115 25.434 4.349 1.00 93.94 185 PHE A O 1
ATOM 1485 N N . ASN A 1 186 ? -4.729 25.468 2.190 1.00 93.25 186 ASN A N 1
ATOM 1486 C CA . ASN A 1 186 ? -3.635 26.308 1.704 1.00 93.25 186 ASN A CA 1
ATOM 1487 C C . ASN A 1 186 ? -4.071 27.028 0.416 1.00 93.25 186 ASN A C 1
ATOM 1489 O O . ASN A 1 186 ? -3.720 26.599 -0.680 1.00 93.25 186 ASN A O 1
ATOM 1493 N N . PRO A 1 187 ? -4.925 28.062 0.501 1.00 92.56 187 PRO A N 1
ATOM 1494 C CA . PRO A 1 187 ? -5.444 28.704 -0.700 1.00 92.56 187 PRO A CA 1
ATOM 1495 C C . PRO A 1 187 ? -4.327 29.373 -1.507 1.00 92.56 187 PRO A C 1
ATOM 1497 O O . PRO A 1 187 ? -3.497 30.079 -0.945 1.00 92.56 187 PRO A O 1
ATOM 1500 N N . GLU A 1 188 ? -4.347 29.229 -2.832 1.00 89.75 188 GLU A N 1
ATOM 1501 C CA . GLU A 1 188 ? -3.356 29.857 -3.716 1.00 89.75 188 GLU A CA 1
ATOM 1502 C C . GLU A 1 188 ? -3.480 31.390 -3.771 1.00 89.75 188 GLU A C 1
ATOM 1504 O O . GLU A 1 188 ? -4.557 31.972 -3.576 1.00 89.75 188 GLU A O 1
ATOM 1509 N N . LYS A 1 189 ? -2.374 32.067 -4.113 1.00 89.00 189 LYS A N 1
ATOM 1510 C CA . LYS A 1 189 ? -2.345 33.520 -4.351 1.00 89.00 189 LYS A CA 1
ATOM 1511 C C . LYS A 1 189 ? -3.291 33.882 -5.499 1.00 89.00 189 LYS A C 1
ATOM 1513 O O . LYS A 1 189 ? -3.047 33.527 -6.644 1.00 89.00 189 LYS A O 1
ATOM 1518 N N . GLY A 1 190 ? -4.356 34.621 -5.186 1.00 87.19 190 GLY A N 1
ATOM 1519 C CA . GLY A 1 190 ? -5.425 34.978 -6.131 1.00 87.19 190 GLY A CA 1
ATOM 1520 C C . GLY A 1 190 ? -6.780 34.355 -5.787 1.00 87.19 190 GLY A C 1
ATOM 1521 O O . GLY A 1 190 ? -7.813 34.839 -6.249 1.00 87.19 190 GLY A O 1
ATOM 1522 N N . SER A 1 191 ? -6.806 33.348 -4.910 1.00 90.12 191 SER A N 1
ATOM 1523 C CA . SER A 1 191 ? -8.042 32.876 -4.289 1.00 90.12 191 SER A CA 1
ATOM 1524 C C . SER A 1 191 ? -8.640 33.957 -3.387 1.00 90.12 191 SER A C 1
ATOM 1526 O O . SER A 1 191 ? -7.930 34.591 -2.607 1.00 90.12 191 SER A O 1
ATOM 1528 N N . ARG A 1 192 ? -9.972 34.107 -3.394 1.00 90.75 192 ARG A N 1
ATOM 1529 C CA . ARG A 1 192 ? -10.688 34.976 -2.435 1.00 90.75 192 ARG A CA 1
ATOM 1530 C C . ARG A 1 192 ? -10.543 34.529 -0.971 1.00 90.75 192 ARG A C 1
ATOM 1532 O O . ARG A 1 192 ? -10.935 35.261 -0.069 1.00 90.75 192 ARG A O 1
ATOM 1539 N N . TYR A 1 193 ? -10.033 33.318 -0.751 1.00 91.44 193 TYR A N 1
ATOM 1540 C CA . TYR A 1 193 ? -9.776 32.738 0.567 1.00 91.44 193 TYR A CA 1
ATOM 1541 C C . TYR A 1 193 ? -8.315 32.891 1.015 1.00 91.44 193 TYR A C 1
ATOM 1543 O O . TYR A 1 193 ? -7.993 32.566 2.156 1.00 91.44 193 TYR A O 1
ATOM 1551 N N . TYR A 1 194 ? -7.435 33.403 0.145 1.00 93.44 194 TYR A N 1
ATOM 1552 C CA . TYR A 1 194 ? -6.031 33.640 0.469 1.00 93.44 194 TYR A CA 1
ATOM 1553 C C . TYR A 1 194 ? -5.893 34.591 1.667 1.00 93.44 194 TYR A C 1
ATOM 1555 O O . TYR A 1 194 ? -6.507 35.657 1.693 1.00 93.44 194 TYR A O 1
ATOM 1563 N N . GLY A 1 195 ? -5.083 34.204 2.656 1.00 90.75 195 GLY A N 1
ATOM 1564 C CA . GLY A 1 195 ? -4.816 35.005 3.856 1.00 90.75 195 GLY A CA 1
ATOM 1565 C C . GLY A 1 195 ? -5.943 35.043 4.895 1.00 90.75 195 GLY A C 1
ATOM 1566 O O . GLY A 1 195 ? -5.821 35.773 5.875 1.00 90.75 195 GLY A O 1
ATOM 1567 N N . ARG A 1 196 ? -7.033 34.276 4.717 1.00 91.62 196 ARG A N 1
ATOM 1568 C CA . ARG A 1 196 ? -8.082 34.138 5.750 1.00 91.62 196 ARG A CA 1
ATOM 1569 C C . ARG A 1 196 ? -7.664 33.215 6.899 1.00 91.62 196 ARG A C 1
ATOM 1571 O O . ARG A 1 196 ? -8.139 33.396 8.015 1.00 91.62 196 ARG A O 1
ATOM 1578 N N . LEU A 1 197 ? -6.778 32.255 6.635 1.00 91.06 197 LEU A N 1
ATOM 1579 C CA . LEU A 1 197 ? -6.084 31.461 7.650 1.00 91.06 197 LEU A CA 1
ATOM 1580 C C . LEU A 1 197 ? -4.691 32.052 7.893 1.00 91.06 197 LEU A C 1
ATOM 1582 O O . LEU A 1 197 ? -4.019 32.439 6.935 1.00 91.06 197 LEU A O 1
ATOM 1586 N N . SER A 1 198 ? -4.254 32.122 9.154 1.00 89.50 198 SER A N 1
ATOM 1587 C CA . SER A 1 198 ? -2.864 32.470 9.474 1.00 89.50 198 SER A CA 1
ATOM 1588 C C . SER A 1 198 ? -1.925 31.293 9.204 1.00 89.50 198 SER A C 1
ATOM 1590 O O . SER A 1 198 ? -2.365 30.146 9.145 1.00 89.50 198 SER A O 1
ATOM 1592 N N . GLU A 1 199 ? -0.628 31.584 9.070 1.00 88.62 199 GLU A N 1
ATOM 1593 C CA . GLU A 1 199 ? 0.412 30.613 8.687 1.00 88.62 199 GLU A CA 1
ATOM 1594 C C . GLU A 1 199 ? 0.423 29.352 9.569 1.00 88.62 199 GLU A C 1
ATOM 1596 O O . GLU A 1 199 ? 0.561 28.247 9.050 1.00 88.62 199 GLU A O 1
ATOM 1601 N N . ASP A 1 200 ? 0.163 29.489 10.873 1.00 87.38 200 ASP A N 1
ATOM 1602 C CA . ASP A 1 200 ? 0.106 28.357 11.812 1.00 87.38 200 ASP A CA 1
ATOM 1603 C C . ASP A 1 200 ? -0.932 27.288 11.418 1.00 87.38 200 ASP A C 1
ATOM 1605 O O . ASP A 1 200 ? -0.725 26.095 11.657 1.00 87.38 200 ASP A O 1
ATOM 1609 N N . TYR A 1 201 ? -2.022 27.690 10.758 1.00 89.00 201 TYR A N 1
ATOM 1610 C CA . TYR A 1 201 ? -3.126 26.810 10.368 1.00 89.00 201 TYR A CA 1
ATOM 1611 C C . TYR A 1 201 ? -3.039 26.322 8.914 1.00 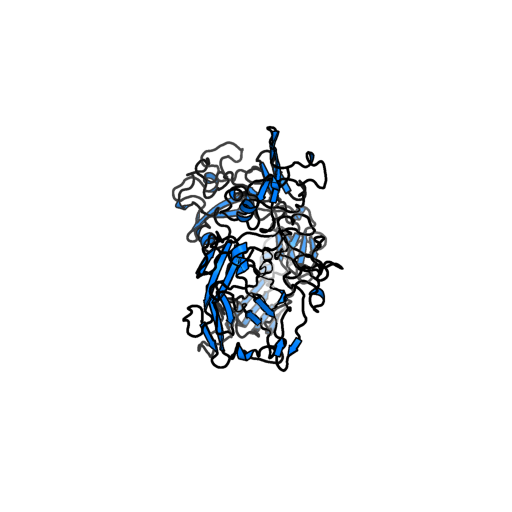89.00 201 TYR A C 1
ATOM 1613 O O . TYR A 1 201 ? -3.910 25.571 8.482 1.00 89.00 201 TYR A O 1
ATOM 1621 N N . ILE A 1 202 ? -2.022 26.726 8.147 1.00 90.69 202 ILE A N 1
ATOM 1622 C CA . ILE A 1 202 ? -1.847 26.273 6.758 1.00 90.69 202 ILE A CA 1
ATOM 1623 C C . ILE A 1 202 ? -1.406 24.808 6.735 1.00 90.69 202 ILE A C 1
ATOM 1625 O O . ILE A 1 202 ? -0.502 24.440 7.480 1.00 90.69 202 ILE A O 1
ATOM 1629 N N . ALA A 1 203 ? -2.030 23.976 5.898 1.00 88.94 203 ALA A N 1
ATOM 1630 C CA . ALA A 1 203 ? -1.683 22.561 5.741 1.00 88.94 203 ALA A CA 1
ATOM 1631 C C . ALA A 1 203 ? -1.183 22.263 4.319 1.00 88.94 203 ALA A C 1
ATOM 1633 O O . ALA A 1 203 ? -1.924 22.434 3.346 1.00 88.94 203 ALA A O 1
ATOM 1634 N N . GLU A 1 204 ? 0.045 21.757 4.197 1.00 87.19 204 GLU A N 1
ATOM 1635 C CA . GLU A 1 204 ? 0.729 21.507 2.919 1.00 87.19 204 GLU A CA 1
ATOM 1636 C C . GLU A 1 204 ? 0.425 20.114 2.346 1.00 87.19 204 GLU A C 1
ATOM 1638 O O . GLU A 1 204 ? 1.300 19.358 1.929 1.00 87.19 204 GLU A O 1
ATOM 1643 N N . ILE A 1 205 ? -0.859 19.753 2.310 1.00 86.12 205 ILE A N 1
ATOM 1644 C CA . ILE A 1 205 ? -1.309 18.411 1.908 1.00 86.12 205 ILE A CA 1
ATOM 1645 C C . ILE A 1 205 ? -1.421 18.216 0.387 1.00 86.12 205 ILE A C 1
ATOM 1647 O O . ILE A 1 205 ? -1.469 17.084 -0.086 1.00 86.12 205 ILE A O 1
ATOM 1651 N N . TYR A 1 206 ? -1.471 19.293 -0.406 1.00 87.06 206 TYR A N 1
ATOM 1652 C CA . TYR A 1 206 ? -1.767 19.216 -1.849 1.00 87.06 206 TYR A CA 1
ATOM 1653 C C . TYR A 1 206 ? -0.584 18.763 -2.705 1.00 87.06 206 TYR A C 1
ATOM 1655 O O . TYR A 1 206 ? -0.784 18.392 -3.860 1.00 87.06 206 TYR A O 1
ATOM 1663 N N . GLN A 1 207 ? 0.622 18.762 -2.136 1.00 83.38 207 GLN A N 1
ATOM 1664 C CA . GLN A 1 207 ? 1.845 18.257 -2.766 1.00 83.38 207 GLN A CA 1
ATOM 1665 C C . GLN A 1 207 ? 2.258 16.884 -2.212 1.00 83.38 207 GLN A C 1
ATOM 1667 O O . GLN A 1 207 ? 3.335 16.381 -2.518 1.00 83.38 207 GLN A O 1
ATOM 1672 N N . ILE A 1 208 ? 1.404 16.261 -1.393 1.00 76.56 208 ILE A N 1
ATOM 1673 C CA . ILE A 1 208 ? 1.666 14.964 -0.769 1.00 76.56 208 ILE A CA 1
ATOM 1674 C C . ILE A 1 208 ? 0.806 13.904 -1.455 1.00 76.56 208 ILE A C 1
ATOM 1676 O O . ILE A 1 208 ? -0.421 13.995 -1.477 1.00 76.56 208 ILE A O 1
ATOM 1680 N N . LYS A 1 209 ? 1.450 12.867 -1.999 1.00 70.12 209 LYS A N 1
ATOM 1681 C CA . LYS A 1 209 ? 0.759 11.704 -2.577 1.00 70.12 209 LYS A CA 1
ATOM 1682 C C . LYS A 1 209 ? 0.641 10.530 -1.602 1.00 70.12 209 LYS A C 1
ATOM 1684 O O . LYS A 1 209 ? -0.351 9.806 -1.626 1.00 70.12 209 LYS A O 1
ATOM 1689 N N . THR A 1 210 ? 1.646 10.323 -0.755 1.00 63.00 210 THR A N 1
ATOM 1690 C CA . THR A 1 210 ? 1.766 9.137 0.103 1.00 63.00 210 THR A CA 1
ATOM 1691 C C . THR A 1 210 ? 1.499 9.458 1.572 1.00 63.00 210 THR A C 1
ATOM 1693 O O . THR A 1 210 ? 1.780 10.549 2.064 1.00 63.00 210 THR A O 1
ATOM 1696 N N . THR A 1 211 ? 0.973 8.481 2.310 1.00 58.16 211 THR A N 1
ATOM 1697 C CA . THR A 1 211 ? 0.776 8.551 3.768 1.00 58.16 211 THR A CA 1
ATOM 1698 C C . THR A 1 211 ? 2.096 8.313 4.505 1.00 58.16 211 THR A C 1
ATOM 1700 O O . THR A 1 211 ? 2.274 7.305 5.192 1.00 58.16 211 THR A O 1
ATOM 1703 N N . THR A 1 212 ? 3.051 9.219 4.311 1.00 60.44 212 THR A N 1
ATOM 1704 C CA . THR A 1 212 ? 4.348 9.245 5.002 1.00 60.44 212 THR A CA 1
ATOM 1705 C C . THR A 1 212 ? 4.239 9.973 6.344 1.00 60.44 212 THR A C 1
ATOM 1707 O O . THR A 1 212 ? 3.200 10.546 6.677 1.00 60.44 212 THR A O 1
ATOM 1710 N N . ASP A 1 213 ? 5.318 9.983 7.132 1.00 57.91 213 ASP A N 1
ATOM 1711 C CA . ASP A 1 213 ? 5.378 10.776 8.368 1.00 57.91 213 ASP A CA 1
ATOM 1712 C C . ASP A 1 213 ? 5.128 12.276 8.112 1.00 57.91 213 ASP A C 1
ATOM 1714 O O . ASP A 1 213 ? 4.538 12.943 8.958 1.00 57.91 213 ASP A O 1
ATOM 1718 N N . THR A 1 214 ? 5.457 12.783 6.917 1.00 63.34 214 THR A N 1
ATOM 1719 C CA . THR A 1 214 ? 5.130 14.150 6.480 1.00 63.34 214 THR A CA 1
ATOM 1720 C C . THR A 1 214 ? 3.621 14.400 6.421 1.00 63.34 214 THR A C 1
ATOM 1722 O O . THR A 1 214 ? 3.155 15.466 6.805 1.00 63.34 214 THR A O 1
ATOM 1725 N N . PHE A 1 215 ? 2.810 13.410 6.028 1.00 68.19 215 PHE A N 1
ATOM 1726 C CA . PHE A 1 215 ? 1.351 13.564 6.065 1.00 68.19 215 PHE A CA 1
ATOM 1727 C C . PHE A 1 215 ? 0.839 13.745 7.500 1.00 68.19 215 PHE A C 1
ATOM 1729 O O . PHE A 1 215 ? -0.081 14.520 7.742 1.00 68.19 215 PHE A O 1
ATOM 1736 N N . ARG A 1 216 ? 1.448 13.056 8.475 1.00 67.06 216 ARG A N 1
ATOM 1737 C CA . ARG A 1 216 ? 1.058 13.170 9.890 1.00 67.06 216 ARG A CA 1
ATOM 1738 C C . ARG A 1 216 ? 1.393 14.534 10.481 1.00 67.06 216 ARG A C 1
ATOM 1740 O O . ARG A 1 216 ? 0.671 14.976 11.365 1.00 67.06 216 ARG A O 1
ATOM 1747 N N . THR A 1 217 ? 2.460 15.182 10.017 1.00 72.56 217 THR A N 1
ATOM 1748 C CA . THR A 1 217 ? 2.803 16.547 10.445 1.00 72.56 217 THR A CA 1
ATOM 1749 C C . THR A 1 217 ? 1.917 17.606 9.791 1.00 72.56 217 THR A C 1
ATOM 1751 O O . THR A 1 217 ? 1.666 18.635 10.409 1.00 72.56 217 THR A O 1
ATOM 1754 N N . GLU A 1 218 ? 1.409 17.345 8.582 1.00 81.31 218 GLU A N 1
ATOM 1755 C CA . GLU A 1 218 ? 0.492 18.249 7.866 1.00 81.31 218 GLU A CA 1
ATOM 1756 C C . GLU A 1 218 ? -0.992 18.022 8.189 1.00 81.31 218 GLU A C 1
ATOM 1758 O O . GLU A 1 218 ? -1.851 18.831 7.830 1.00 81.31 218 GLU A O 1
ATOM 1763 N N . TYR A 1 219 ? -1.327 16.942 8.891 1.00 82.81 219 TYR A N 1
ATOM 1764 C CA . TYR A 1 219 ? -2.670 16.729 9.409 1.00 82.81 219 TYR A CA 1
ATOM 1765 C C . TYR A 1 219 ? -2.956 17.711 10.552 1.00 82.81 219 TYR A C 1
ATOM 1767 O O . TYR A 1 219 ? -2.390 17.613 11.639 1.00 82.81 219 TYR A O 1
ATOM 1775 N N . LYS A 1 220 ? -3.842 18.671 10.277 1.00 86.44 220 LYS A N 1
ATOM 1776 C CA . LYS A 1 220 ? -4.162 19.786 11.180 1.00 86.44 220 LYS A CA 1
ATOM 1777 C C . LYS A 1 220 ? -5.633 19.870 11.578 1.00 86.44 220 LYS A C 1
ATOM 1779 O O . LYS A 1 220 ? -5.938 20.417 12.635 1.00 86.44 220 LYS A O 1
ATOM 1784 N N . PHE A 1 221 ? -6.538 19.358 10.745 1.00 90.25 221 PHE A N 1
ATOM 1785 C CA . PHE A 1 221 ? -7.977 19.551 10.905 1.00 90.25 221 PHE A CA 1
ATOM 1786 C C . PHE A 1 221 ? -8.757 18.242 10.895 1.00 90.25 221 PHE A C 1
ATOM 1788 O O . PHE A 1 221 ? -8.551 17.386 10.035 1.00 90.25 221 PHE A O 1
ATOM 1795 N N . ASP A 1 222 ? -9.732 18.172 11.792 1.00 91.50 222 ASP A N 1
ATOM 1796 C CA . ASP A 1 222 ? -10.788 17.178 11.835 1.00 91.50 222 ASP A CA 1
ATOM 1797 C C . ASP A 1 222 ? -12.096 17.762 11.296 1.00 91.50 222 ASP A C 1
ATOM 1799 O O . ASP A 1 222 ? -12.538 18.839 11.704 1.00 91.50 222 ASP A O 1
ATOM 1803 N N . ILE A 1 223 ? -12.740 17.025 10.387 1.00 93.19 223 ILE A N 1
ATOM 1804 C CA . ILE A 1 223 ? -14.114 17.297 9.955 1.00 93.19 223 ILE A CA 1
ATOM 1805 C C . ILE A 1 223 ? -15.025 16.427 10.815 1.00 93.19 223 ILE A C 1
ATOM 1807 O O . ILE A 1 223 ? -15.159 15.225 10.582 1.00 93.19 223 ILE A O 1
ATOM 1811 N N . VAL A 1 224 ? -15.643 17.036 11.821 1.00 93.75 224 VAL A N 1
ATOM 1812 C CA . VAL A 1 224 ? -16.537 16.344 12.749 1.00 93.75 224 VAL A CA 1
ATOM 1813 C C . VAL A 1 224 ? -17.964 16.478 12.247 1.00 93.75 224 VAL A C 1
ATOM 1815 O O . VAL A 1 224 ? -18.462 17.585 12.056 1.00 93.75 224 VAL A O 1
ATOM 1818 N N . VAL A 1 225 ? -18.622 15.342 12.030 1.00 92.19 225 VAL A N 1
ATOM 1819 C CA . VAL A 1 225 ? -19.981 15.282 11.488 1.00 92.19 225 VAL A CA 1
ATOM 1820 C C . VAL A 1 225 ? -20.881 14.559 12.477 1.00 92.19 225 VAL A C 1
ATOM 1822 O O . VAL A 1 225 ? -20.742 13.352 12.681 1.00 92.19 225 VAL A O 1
ATOM 1825 N N . ASN A 1 226 ? -21.848 15.279 13.038 1.00 90.56 226 ASN A N 1
ATOM 1826 C CA . ASN A 1 226 ? -22.983 14.664 13.709 1.00 90.56 226 ASN A CA 1
ATOM 1827 C C . ASN A 1 226 ? -24.097 14.534 12.680 1.00 90.56 226 ASN A C 1
ATOM 1829 O O . ASN A 1 226 ? -24.521 15.510 12.066 1.00 90.56 226 ASN A O 1
ATOM 1833 N N . SER A 1 227 ? -24.546 13.311 12.434 1.00 84.88 227 SER A N 1
ATOM 1834 C CA . SER A 1 227 ? -25.623 13.069 11.486 1.00 84.88 227 SER A CA 1
ATOM 1835 C C . SER A 1 227 ? -26.469 11.890 11.922 1.00 84.88 227 SER A C 1
ATOM 1837 O O . SER A 1 227 ? -25.982 10.930 12.525 1.00 84.88 227 SER A O 1
ATOM 1839 N N . SER A 1 228 ? -27.752 11.958 11.584 1.00 74.12 228 SER A N 1
ATOM 1840 C CA . SER A 1 228 ? -28.636 10.806 11.624 1.00 74.12 228 SER A CA 1
ATOM 1841 C C . SER A 1 228 ? -28.893 10.330 10.195 1.00 74.12 228 SER A C 1
ATOM 1843 O O . SER A 1 228 ? -29.044 11.114 9.256 1.00 74.12 228 SER A O 1
ATOM 1845 N N . SER A 1 229 ? -28.886 9.013 10.018 1.00 66.12 229 SER A N 1
ATOM 1846 C CA . SER A 1 229 ? -29.309 8.373 8.775 1.00 66.12 229 SER A CA 1
ATOM 1847 C C . SER A 1 229 ? -30.299 7.273 9.117 1.00 66.12 229 SER A C 1
ATOM 1849 O O . SER A 1 229 ? -30.154 6.566 10.119 1.00 66.12 229 SER A O 1
ATOM 1851 N N . THR A 1 230 ? -31.328 7.129 8.293 1.00 64.12 230 THR A N 1
ATOM 1852 C CA . THR A 1 230 ? -32.329 6.077 8.447 1.00 64.12 230 THR A CA 1
ATOM 1853 C C . THR A 1 230 ? -31.745 4.752 7.959 1.00 64.12 230 THR A C 1
ATOM 1855 O O . THR A 1 230 ? -31.877 4.360 6.802 1.00 64.12 230 THR A O 1
ATOM 1858 N N . LYS A 1 231 ? -31.054 4.037 8.855 1.00 65.44 231 LYS A N 1
ATOM 1859 C CA . LYS A 1 231 ? -30.608 2.662 8.597 1.00 65.44 231 LYS A CA 1
ATOM 1860 C C . LYS A 1 231 ? -31.731 1.687 8.930 1.00 65.44 231 LYS A C 1
ATOM 1862 O O . LYS A 1 231 ? -32.170 1.593 10.071 1.00 65.44 231 LYS A O 1
ATOM 1867 N N . SER A 1 232 ? -32.188 0.946 7.924 1.00 72.56 232 SER A N 1
ATOM 1868 C CA . SER A 1 232 ? -33.133 -0.160 8.108 1.00 72.56 232 SER A CA 1
ATOM 1869 C C . SER A 1 232 ? -32.444 -1.496 8.371 1.00 72.56 232 SER A C 1
ATOM 1871 O O . SER A 1 232 ? -33.124 -2.447 8.739 1.00 72.56 232 SER A O 1
ATOM 1873 N N . GLU A 1 233 ? -31.127 -1.578 8.175 1.00 83.38 233 GLU A N 1
ATOM 1874 C CA . GLU A 1 233 ? -30.334 -2.800 8.313 1.00 83.38 233 GLU A CA 1
ATOM 1875 C C . GLU A 1 233 ? -29.149 -2.578 9.261 1.00 83.38 233 GLU A C 1
ATOM 1877 O O . GLU A 1 233 ? -28.448 -1.566 9.171 1.00 83.38 233 GLU A O 1
ATOM 1882 N N . PHE A 1 234 ? -28.926 -3.541 10.153 1.00 86.12 234 PHE A N 1
ATOM 1883 C CA . PHE A 1 234 ? -27.886 -3.539 11.176 1.00 86.12 234 PHE A CA 1
ATOM 1884 C C . PHE A 1 234 ? -27.093 -4.842 11.095 1.00 86.12 234 PHE A C 1
ATOM 1886 O O . PHE A 1 234 ? -27.674 -5.927 11.092 1.00 86.12 234 PHE A O 1
ATOM 1893 N N . ASP A 1 235 ? -25.770 -4.732 11.039 1.00 88.19 235 ASP A N 1
ATOM 1894 C CA . ASP A 1 235 ? -24.868 -5.879 11.094 1.00 88.19 235 ASP A CA 1
ATOM 1895 C C . ASP A 1 235 ? -24.441 -6.130 12.546 1.00 88.19 235 ASP A C 1
ATOM 1897 O O . ASP A 1 235 ? -23.787 -5.295 13.171 1.00 88.19 235 ASP A O 1
ATOM 1901 N N . LEU A 1 236 ? -24.859 -7.270 13.090 1.00 89.38 236 LEU A N 1
ATOM 1902 C CA . LEU A 1 236 ? -24.554 -7.732 14.443 1.00 89.38 236 LEU A CA 1
ATOM 1903 C C . LEU A 1 236 ? -23.315 -8.651 14.467 1.00 89.38 236 LEU A C 1
ATOM 1905 O O . LEU A 1 236 ? -22.787 -8.964 15.541 1.00 89.38 236 LEU A O 1
ATOM 1909 N N . GLY A 1 237 ? -22.817 -9.048 13.294 1.00 80.94 237 GLY A N 1
ATOM 1910 C CA . GLY A 1 237 ? -21.702 -9.963 13.100 1.00 80.94 237 GLY A CA 1
ATOM 1911 C C . GLY A 1 237 ? -22.101 -11.442 13.097 1.00 80.94 237 GLY A C 1
ATOM 1912 O O . GLY A 1 237 ? -23.075 -11.862 13.714 1.00 80.94 237 GLY A O 1
ATOM 1913 N N . PHE A 1 238 ? -21.282 -12.250 12.425 1.00 78.88 238 PHE A N 1
ATOM 1914 C CA . PHE A 1 238 ? -21.532 -13.666 12.134 1.00 78.88 238 PHE A CA 1
ATOM 1915 C C . PHE A 1 238 ? -21.815 -14.531 13.380 1.00 78.88 238 PHE A C 1
ATOM 1917 O O . PHE A 1 238 ? -21.169 -14.338 14.421 1.00 78.88 238 PHE A O 1
ATOM 1924 N N . TYR A 1 239 ? -22.716 -15.511 13.239 1.00 79.69 239 TYR A N 1
ATOM 1925 C CA . TYR A 1 239 ? -23.181 -16.446 14.279 1.00 79.69 239 TYR A CA 1
ATOM 1926 C C . TYR A 1 239 ? -23.752 -15.778 15.538 1.00 79.69 239 TYR A C 1
ATOM 1928 O O . TYR A 1 239 ? -23.264 -15.977 16.657 1.00 79.69 239 TYR A O 1
ATOM 1936 N N . VAL A 1 240 ? -24.828 -15.015 15.367 1.00 88.50 240 VAL A N 1
ATOM 1937 C CA . VAL A 1 240 ? -25.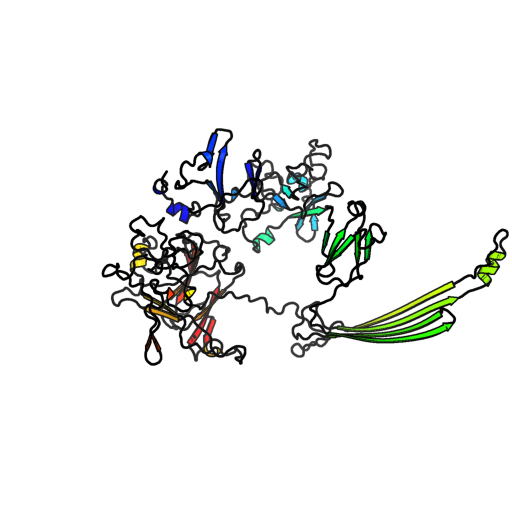687 -14.608 16.486 1.00 88.50 240 VAL A CA 1
ATOM 1938 C C . VAL A 1 240 ? -26.418 -15.843 17.011 1.00 88.50 240 VAL A C 1
ATOM 1940 O O . VAL A 1 240 ? -26.946 -16.638 16.236 1.00 88.50 240 VAL A O 1
ATOM 1943 N N . LEU A 1 241 ? -26.433 -16.032 18.331 1.00 85.31 241 LEU A N 1
ATOM 1944 C CA . LEU A 1 241 ? -27.164 -17.134 18.949 1.00 85.31 241 LEU A CA 1
ATOM 1945 C C . LEU A 1 241 ? -28.667 -16.917 18.752 1.00 85.31 241 LEU A C 1
ATOM 1947 O O . LEU A 1 241 ? -29.196 -15.855 19.090 1.00 85.31 241 LEU A O 1
ATOM 1951 N N . GLU A 1 242 ? -29.346 -17.926 18.208 1.00 87.00 242 GLU A N 1
ATOM 1952 C CA . GLU A 1 242 ? -30.774 -17.853 17.901 1.00 87.00 242 GLU A CA 1
ATOM 1953 C C . GLU A 1 242 ? -31.604 -17.528 19.153 1.00 87.00 242 GLU A C 1
ATOM 1955 O O . GLU A 1 242 ? -31.512 -18.212 20.172 1.00 87.00 242 GLU A O 1
ATOM 1960 N N . GLY A 1 243 ? -32.411 -16.465 19.079 1.00 89.38 243 GLY A N 1
ATOM 1961 C CA . GLY A 1 243 ? -33.264 -15.997 20.175 1.00 89.38 243 GLY A CA 1
ATOM 1962 C C . GLY A 1 243 ? -32.543 -15.249 21.300 1.00 89.38 243 GLY A C 1
ATOM 1963 O O . GLY A 1 243 ? -33.180 -14.921 22.299 1.00 89.38 243 GLY A O 1
ATOM 1964 N N . SER A 1 244 ? -31.240 -14.978 21.168 1.00 93.50 244 SER A N 1
ATOM 1965 C CA . SER A 1 244 ? -30.505 -14.151 22.136 1.00 93.50 244 SER A CA 1
ATOM 1966 C C . SER A 1 244 ? -30.793 -12.657 21.990 1.00 93.50 244 SER A C 1
ATOM 1968 O O . SER A 1 244 ? -30.448 -11.874 22.877 1.00 93.50 244 SER A O 1
ATOM 1970 N N . GLU A 1 245 ? -31.388 -12.240 20.869 1.00 93.88 245 GLU A N 1
ATOM 1971 C CA . GLU A 1 245 ? -31.569 -10.835 20.566 1.00 93.88 245 GLU A CA 1
ATOM 1972 C C . GLU A 1 245 ? -32.757 -10.217 21.316 1.00 93.88 245 GLU A C 1
ATOM 1974 O O . GLU A 1 245 ? -33.865 -10.750 21.345 1.00 93.88 245 GLU A O 1
ATOM 1979 N N . VAL A 1 246 ? -32.536 -9.039 21.894 1.00 94.44 246 VAL A N 1
ATOM 1980 C CA . VAL A 1 246 ? -33.568 -8.191 22.488 1.00 94.44 246 VAL A CA 1
ATOM 1981 C C . VAL A 1 246 ? -33.474 -6.823 21.835 1.00 94.44 246 VAL A C 1
ATOM 1983 O O . VAL A 1 246 ? -32.509 -6.084 22.046 1.00 94.44 246 VAL A O 1
ATOM 1986 N N . VAL A 1 247 ? -34.491 -6.492 21.042 1.00 91.69 247 VAL A N 1
ATOM 1987 C CA . VAL A 1 247 ? -34.579 -5.233 20.299 1.00 91.69 247 VAL A CA 1
ATOM 1988 C C . VAL A 1 247 ? -35.582 -4.321 20.989 1.00 91.69 247 VAL A C 1
ATOM 1990 O O . VAL A 1 247 ? -36.745 -4.683 21.160 1.00 91.69 247 VAL A O 1
ATOM 1993 N N . THR A 1 248 ? -35.152 -3.126 21.384 1.00 90.00 248 THR A N 1
ATOM 1994 C CA . THR A 1 248 ? -36.027 -2.124 22.008 1.00 90.00 248 THR A CA 1
ATOM 1995 C C . THR A 1 248 ? -35.949 -0.790 21.284 1.00 90.00 248 THR A C 1
ATOM 1997 O O . THR A 1 248 ? -34.863 -0.361 20.911 1.00 90.00 248 THR A O 1
ATOM 2000 N N . LEU A 1 249 ? -37.091 -0.125 21.127 1.00 85.56 249 LEU A N 1
ATOM 2001 C CA . LEU A 1 249 ? -37.228 1.186 20.506 1.00 85.56 249 LEU A CA 1
ATOM 2002 C C . LEU A 1 249 ? -37.956 2.127 21.469 1.00 85.56 249 LEU A C 1
ATOM 2004 O O . LEU A 1 249 ? -39.110 1.884 21.821 1.00 85.56 249 LEU A O 1
ATOM 2008 N N . GLY A 1 250 ? -37.280 3.173 21.952 1.00 80.44 250 GLY A N 1
ATOM 2009 C CA . GLY A 1 250 ? -37.863 4.104 22.929 1.00 80.44 250 GLY A CA 1
ATOM 2010 C C . GLY A 1 250 ? -38.331 3.417 24.223 1.00 80.44 250 GLY A C 1
ATOM 2011 O O . GLY A 1 250 ? -39.304 3.847 24.835 1.00 80.44 250 GLY A O 1
ATOM 2012 N N . GLY A 1 251 ? -37.680 2.312 24.607 1.00 79.50 251 GLY A N 1
ATOM 2013 C CA . GLY A 1 251 ? -38.043 1.485 25.765 1.00 79.50 251 GLY A CA 1
ATOM 2014 C C . GLY A 1 251 ? -39.097 0.400 25.500 1.00 79.50 251 GLY A C 1
ATOM 2015 O O . GLY A 1 251 ? -39.307 -0.447 26.364 1.00 79.50 251 GLY A O 1
ATOM 2016 N N . VAL A 1 252 ? -39.725 0.364 24.318 1.00 84.12 252 VAL A N 1
ATOM 2017 C CA . VAL A 1 252 ? -40.681 -0.687 23.929 1.00 84.12 252 VAL A CA 1
ATOM 2018 C C . VAL A 1 252 ? -39.950 -1.823 23.220 1.00 84.12 252 VAL A C 1
ATOM 2020 O O . VAL A 1 252 ? -39.198 -1.585 22.281 1.00 84.12 252 VAL A O 1
ATOM 2023 N N . THR A 1 253 ? -40.165 -3.066 23.647 1.00 88.25 253 THR A N 1
ATOM 2024 C CA . THR A 1 253 ? -39.584 -4.248 22.990 1.00 88.25 253 THR A CA 1
ATOM 2025 C C . THR A 1 253 ? -40.302 -4.556 21.677 1.00 88.25 253 THR A C 1
ATOM 2027 O O . THR A 1 253 ? -41.525 -4.704 21.661 1.00 88.25 253 THR A O 1
ATOM 2030 N N . LEU A 1 254 ? -39.537 -4.656 20.591 1.00 89.12 254 LEU A N 1
ATOM 2031 C CA . LEU A 1 254 ? -40.020 -5.002 19.256 1.00 89.12 254 LEU A CA 1
ATOM 2032 C C . LEU A 1 254 ? -40.163 -6.522 19.100 1.00 89.12 254 LEU A C 1
ATOM 2034 O O . LEU A 1 254 ? -39.449 -7.292 19.744 1.00 89.12 254 LEU A O 1
ATOM 2038 N N . LYS A 1 255 ? -41.078 -6.966 18.234 1.00 89.00 255 LYS A N 1
ATOM 2039 C CA . LYS A 1 255 ? -41.332 -8.387 17.965 1.00 89.00 255 LYS A CA 1
ATOM 2040 C C . LYS A 1 255 ? -40.624 -8.865 16.701 1.00 89.00 255 LYS A C 1
ATOM 2042 O O . LYS A 1 255 ? -40.810 -8.296 15.623 1.00 89.00 255 LYS A O 1
ATOM 2047 N N . ARG A 1 256 ? -39.892 -9.975 16.821 1.00 90.00 256 ARG A N 1
ATOM 2048 C CA . ARG A 1 256 ? -39.316 -10.701 15.683 1.00 90.00 256 ARG A CA 1
ATOM 2049 C C . ARG A 1 256 ? -40.404 -11.129 14.691 1.00 90.00 256 ARG A C 1
ATOM 2051 O O . ARG A 1 256 ? -41.532 -11.420 15.087 1.00 90.00 256 ARG A O 1
ATOM 2058 N N . ASP A 1 257 ? -40.062 -11.111 13.409 1.00 88.94 257 ASP A N 1
ATOM 2059 C CA . ASP A 1 257 ? -40.889 -11.451 12.242 1.00 88.94 257 ASP A CA 1
ATOM 2060 C C . ASP A 1 257 ? -42.110 -10.541 12.014 1.00 88.94 257 ASP A C 1
ATOM 2062 O O . ASP A 1 257 ? -42.877 -10.739 11.074 1.00 88.94 257 ASP A O 1
ATOM 2066 N N . THR A 1 258 ? -42.292 -9.521 12.855 1.00 85.88 258 THR A N 1
ATOM 2067 C CA . THR A 1 258 ? -43.354 -8.512 12.722 1.00 85.88 258 THR A CA 1
ATOM 2068 C C . THR A 1 258 ? -42.756 -7.117 12.591 1.00 85.88 258 THR A C 1
ATOM 2070 O O . THR A 1 258 ? -43.009 -6.420 11.612 1.00 85.88 258 THR A O 1
ATOM 2073 N N . ASP A 1 259 ? -41.928 -6.727 13.560 1.00 86.75 259 ASP A N 1
ATOM 2074 C CA . ASP A 1 259 ? -41.303 -5.406 13.626 1.00 86.75 259 ASP A CA 1
ATOM 2075 C C . ASP A 1 259 ? -39.877 -5.416 13.059 1.00 86.75 259 ASP A C 1
ATOM 2077 O O . ASP A 1 259 ? -39.411 -4.394 12.555 1.00 86.75 259 ASP A O 1
ATOM 2081 N N . TYR A 1 260 ? -39.195 -6.564 13.107 1.00 91.12 260 TYR A N 1
ATOM 2082 C CA . TYR A 1 260 ? -37.873 -6.790 12.520 1.00 91.12 260 TYR A CA 1
ATOM 2083 C C . TYR A 1 260 ? -37.688 -8.258 12.113 1.00 91.12 260 TYR A C 1
ATOM 2085 O O . TYR A 1 260 ? -38.360 -9.134 12.646 1.00 91.12 260 TYR A O 1
ATOM 2093 N N . ILE A 1 261 ? -36.749 -8.533 11.211 1.00 93.00 261 ILE A N 1
ATOM 2094 C CA . ILE A 1 261 ? -36.243 -9.879 10.893 1.00 93.00 261 ILE A CA 1
ATOM 2095 C C . ILE A 1 261 ? -34.746 -9.942 11.181 1.00 93.00 261 ILE A C 1
ATOM 2097 O O . ILE A 1 261 ? -34.068 -8.916 11.150 1.00 93.00 261 ILE A O 1
ATOM 2101 N N . ILE A 1 262 ? -34.225 -11.133 11.456 1.00 93.19 262 ILE A N 1
ATOM 2102 C CA . ILE A 1 262 ? -32.800 -11.355 11.705 1.00 93.19 262 ILE A CA 1
ATOM 2103 C C . ILE A 1 262 ? -32.335 -12.634 11.005 1.00 93.19 262 ILE A C 1
ATOM 2105 O O . ILE A 1 262 ? -32.965 -13.681 11.124 1.00 93.19 262 ILE A O 1
ATOM 2109 N N . ASP A 1 263 ? -31.223 -12.540 10.282 1.00 89.31 263 ASP A N 1
ATOM 2110 C CA . ASP A 1 263 ? -30.441 -13.689 9.835 1.00 89.31 263 ASP A CA 1
ATOM 2111 C C . ASP A 1 263 ? -29.375 -13.978 10.897 1.00 89.31 263 ASP A C 1
ATOM 2113 O O . ASP A 1 263 ? -28.423 -13.215 11.067 1.00 89.31 263 ASP A O 1
ATOM 2117 N N . TYR A 1 264 ? -29.547 -15.069 11.641 1.00 86.62 264 TYR A N 1
ATOM 2118 C CA . TYR A 1 264 ? -28.643 -15.447 12.730 1.00 86.62 264 TYR A CA 1
ATOM 2119 C C . TYR A 1 264 ? -27.267 -15.911 12.255 1.00 86.62 264 TYR A C 1
ATOM 2121 O O . TYR A 1 264 ? -26.286 -15.796 12.992 1.00 86.62 264 TYR A O 1
ATOM 2129 N N . PHE A 1 265 ? -27.173 -16.424 11.029 1.00 76.69 265 PHE A N 1
ATOM 2130 C CA . PHE A 1 265 ? -25.906 -16.868 10.476 1.00 76.69 265 PHE A CA 1
ATOM 2131 C C . PHE A 1 265 ? -25.071 -15.661 10.074 1.00 76.69 265 PHE A C 1
ATOM 2133 O O . PHE A 1 265 ? -23.968 -15.485 10.589 1.00 76.69 265 PHE A O 1
ATOM 2140 N N . SER A 1 266 ? -25.621 -14.792 9.223 1.00 81.81 266 SER A N 1
ATOM 2141 C CA . SER A 1 266 ? -24.919 -13.593 8.769 1.00 81.81 266 SER A CA 1
ATOM 2142 C C . SER A 1 266 ? -24.834 -12.508 9.849 1.00 81.81 266 SER A C 1
ATOM 2144 O O . SER A 1 266 ? -23.977 -11.637 9.758 1.00 81.81 266 SER A O 1
ATOM 2146 N N . GLY A 1 267 ? -25.714 -12.546 10.855 1.00 85.25 267 GLY A N 1
ATOM 2147 C CA . GLY A 1 267 ? -25.859 -11.508 11.876 1.00 85.25 267 GLY A CA 1
ATOM 2148 C C . GLY A 1 267 ? -26.632 -10.280 11.400 1.00 85.25 267 GLY A C 1
ATOM 2149 O O . GLY A 1 267 ? -26.542 -9.225 12.017 1.00 85.25 267 GLY A O 1
ATOM 2150 N N . LYS A 1 268 ? -27.378 -10.370 10.296 1.00 92.69 268 LYS A N 1
ATOM 2151 C CA . LYS A 1 268 ? -28.038 -9.206 9.693 1.00 92.69 268 LYS A CA 1
ATOM 2152 C C . LYS A 1 268 ? -29.444 -9.021 10.259 1.00 92.69 268 LYS A C 1
ATOM 2154 O O . LYS A 1 268 ? -30.309 -9.860 10.032 1.00 92.69 268 LYS A O 1
ATOM 2159 N N . LEU A 1 269 ? -29.698 -7.900 10.931 1.00 92.50 269 LEU A N 1
ATOM 2160 C CA . LEU A 1 269 ? -31.013 -7.514 11.450 1.00 92.50 269 LEU A CA 1
ATOM 2161 C C . LEU A 1 269 ? -31.638 -6.418 10.580 1.00 92.50 269 LEU A C 1
ATOM 2163 O O . LEU A 1 269 ? -31.005 -5.403 10.313 1.00 92.50 269 LEU A O 1
ATOM 2167 N N . THR A 1 270 ? -32.890 -6.596 10.154 1.00 89.81 270 THR A N 1
ATOM 2168 C CA . THR A 1 270 ? -33.624 -5.645 9.301 1.00 89.81 270 THR A CA 1
ATOM 2169 C C . THR A 1 270 ? -34.926 -5.206 9.962 1.00 89.81 270 THR A C 1
ATOM 2171 O O . THR A 1 270 ? -35.759 -6.043 10.301 1.00 89.81 270 THR A O 1
ATOM 2174 N N . LEU A 1 271 ? -35.140 -3.899 10.110 1.00 87.62 271 LEU A N 1
ATOM 2175 C CA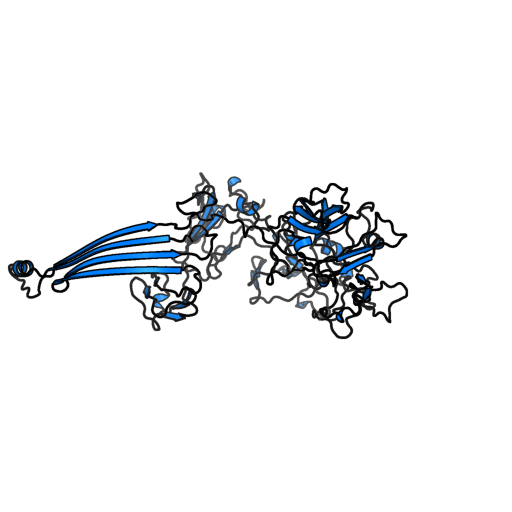 . LEU A 1 271 ? -36.379 -3.330 10.645 1.00 87.62 271 LEU A CA 1
ATOM 2176 C C . LEU A 1 271 ? -37.484 -3.302 9.578 1.00 87.62 271 LEU A C 1
ATOM 2178 O O . LEU A 1 271 ? -37.305 -2.776 8.475 1.00 87.62 271 LEU A O 1
ATOM 2182 N N . LEU A 1 272 ? -38.660 -3.822 9.926 1.00 82.38 272 LEU A N 1
ATOM 2183 C CA . LEU A 1 272 ? -39.822 -3.905 9.043 1.00 82.38 272 LEU A CA 1
ATOM 2184 C C . LEU A 1 272 ? -40.788 -2.724 9.221 1.00 82.38 272 LEU A C 1
ATOM 2186 O O . LEU A 1 272 ? -41.312 -2.215 8.226 1.00 82.38 272 LEU A O 1
ATOM 2190 N N . SER A 1 273 ? -41.011 -2.256 10.454 1.00 68.31 273 SER A N 1
ATOM 2191 C CA . SER A 1 273 ? -42.050 -1.255 10.742 1.00 68.31 273 SER A CA 1
ATOM 2192 C C . SER A 1 273 ? -41.656 0.173 10.325 1.00 68.31 273 SER A C 1
ATOM 2194 O O . SER A 1 273 ? -40.496 0.570 10.405 1.00 68.31 273 SER A O 1
ATOM 2196 N N . ALA A 1 274 ? -42.630 0.965 9.858 1.00 60.47 274 ALA A N 1
ATOM 2197 C CA . ALA A 1 274 ? -42.422 2.366 9.469 1.00 60.47 274 ALA A CA 1
ATOM 2198 C C . ALA A 1 274 ? -42.195 3.288 10.683 1.00 60.47 274 ALA A C 1
ATOM 2200 O O . ALA A 1 274 ? -41.425 4.241 10.595 1.00 60.47 274 ALA A O 1
ATOM 2201 N N . GLU A 1 275 ? -42.805 2.974 11.831 1.00 58.75 275 GLU A N 1
ATOM 2202 C CA . GLU A 1 275 ? -42.537 3.623 13.120 1.00 58.75 275 GLU A CA 1
ATOM 2203 C C . GLU A 1 275 ? -41.076 3.461 13.574 1.00 58.75 275 GLU A C 1
ATOM 2205 O O . GLU A 1 275 ? -40.506 4.426 14.075 1.00 58.75 275 GLU A O 1
ATOM 2210 N N . ALA A 1 276 ? -40.449 2.296 13.354 1.00 54.38 276 ALA A N 1
ATOM 2211 C CA . ALA A 1 276 ? -39.045 2.054 13.714 1.00 54.38 276 ALA A CA 1
ATOM 2212 C C . ALA A 1 276 ? -38.028 2.710 12.766 1.00 54.38 276 ALA A C 1
ATOM 2214 O O . ALA A 1 276 ? -36.831 2.683 13.035 1.00 54.38 276 ALA A O 1
ATOM 2215 N N . LYS A 1 277 ? -38.501 3.312 11.668 1.00 59.00 277 LYS A N 1
ATOM 2216 C CA . LYS A 1 277 ? -37.682 4.012 10.667 1.00 59.00 277 LYS A CA 1
ATOM 2217 C C . LYS A 1 277 ? -37.614 5.528 10.895 1.00 59.00 277 LYS A C 1
ATOM 2219 O O . LYS A 1 277 ? -37.016 6.217 10.078 1.00 59.00 277 LYS A O 1
ATOM 2224 N N . ARG A 1 278 ? -38.228 6.072 11.957 1.00 59.16 278 ARG A N 1
ATOM 2225 C CA . ARG A 1 278 ? -38.166 7.512 12.279 1.00 59.16 278 ARG A CA 1
ATOM 2226 C C . ARG A 1 278 ? -36.904 7.837 13.097 1.00 59.16 278 ARG A C 1
ATOM 2228 O O . ARG A 1 278 ? -36.564 7.106 14.022 1.00 59.16 278 ARG A O 1
ATOM 2235 N N . SER A 1 279 ? -36.231 8.944 12.775 1.00 50.41 279 SER A N 1
ATOM 2236 C CA . SER A 1 279 ? -34.927 9.362 13.335 1.00 50.41 279 SER A CA 1
ATOM 2237 C C . SER A 1 279 ? -34.941 9.731 14.828 1.00 50.41 279 SER A C 1
ATOM 2239 O O . SER A 1 279 ? -33.881 9.823 15.440 1.00 50.41 279 SER A O 1
ATOM 2241 N N . SER A 1 280 ? -36.115 9.918 15.441 1.00 54.38 280 SER A N 1
ATOM 2242 C CA . SER A 1 280 ? -36.254 10.427 16.815 1.00 54.38 280 SER A CA 1
ATOM 2243 C C . SER A 1 280 ? -36.341 9.354 17.910 1.00 54.38 280 SER A C 1
ATOM 2245 O O . SER A 1 280 ? -36.437 9.684 19.093 1.00 54.38 280 SER A O 1
ATOM 2247 N N . SER A 1 281 ? -36.311 8.065 17.561 1.00 64.19 281 SER A N 1
ATOM 2248 C CA . SER A 1 281 ? -36.474 6.966 18.522 1.00 64.19 281 SER A CA 1
ATOM 2249 C C . SER A 1 281 ? -35.164 6.230 18.825 1.00 64.19 281 SER A C 1
ATOM 2251 O O . SER A 1 281 ? -34.522 5.695 17.928 1.00 64.19 281 SER A O 1
ATOM 2253 N N . ASN A 1 282 ? -34.793 6.153 20.109 1.00 72.31 282 ASN A N 1
ATOM 2254 C CA . ASN A 1 282 ? -33.589 5.464 20.588 1.00 72.31 282 ASN A CA 1
ATOM 2255 C C . ASN A 1 282 ? -33.728 3.932 20.440 1.00 72.31 282 ASN A C 1
ATOM 2257 O O . ASN A 1 282 ? -34.506 3.314 21.175 1.00 72.31 282 ASN A O 1
ATOM 2261 N N . LEU A 1 283 ? -33.006 3.338 19.482 1.00 82.56 283 LEU A N 1
ATOM 2262 C CA . LEU A 1 283 ? -32.960 1.896 19.216 1.00 82.56 283 LEU A CA 1
ATOM 2263 C C . LEU A 1 283 ? -31.798 1.246 19.984 1.00 82.56 283 LEU A C 1
ATOM 2265 O O . LEU A 1 283 ? -30.651 1.663 19.854 1.00 82.56 283 LEU A O 1
ATOM 2269 N N . ASN A 1 284 ? -32.078 0.181 20.732 1.00 85.94 284 ASN A N 1
ATOM 2270 C CA . ASN A 1 284 ? -31.076 -0.615 21.440 1.00 85.94 284 ASN A CA 1
ATOM 2271 C C . ASN A 1 284 ? -31.244 -2.101 21.092 1.00 85.94 284 ASN A C 1
ATOM 2273 O O . ASN A 1 284 ? -32.350 -2.634 21.205 1.00 85.94 284 ASN A O 1
ATOM 2277 N N . ILE A 1 285 ? -30.151 -2.749 20.680 1.00 91.56 285 ILE A N 1
ATOM 2278 C CA . ILE A 1 285 ? -30.097 -4.158 20.276 1.00 91.56 285 ILE A CA 1
ATOM 2279 C C . ILE A 1 285 ? -29.079 -4.862 21.175 1.00 91.56 285 ILE A C 1
ATOM 2281 O O . ILE A 1 285 ? -27.884 -4.582 21.110 1.00 91.56 285 ILE A O 1
ATOM 2285 N N . LYS A 1 286 ? -29.548 -5.791 22.007 1.00 94.00 286 LYS A N 1
ATOM 2286 C CA . LYS A 1 286 ? -28.695 -6.692 22.798 1.00 94.00 286 LYS A CA 1
ATOM 2287 C C . LYS A 1 286 ? -28.740 -8.075 22.178 1.00 94.00 286 LYS A C 1
ATOM 2289 O O . LYS A 1 286 ? -29.814 -8.469 21.752 1.00 94.00 286 LYS A O 1
ATOM 2294 N N . TYR A 1 287 ? -27.625 -8.791 22.121 1.00 93.94 287 TYR A N 1
ATOM 2295 C CA . TYR A 1 287 ? -27.558 -10.134 21.543 1.00 93.94 287 TYR A CA 1
ATOM 2296 C C . TYR A 1 287 ? -26.295 -10.864 22.013 1.00 93.94 287 TYR A C 1
ATOM 2298 O O . TYR A 1 287 ? -25.346 -10.236 22.487 1.00 93.94 287 TYR A O 1
ATOM 2306 N N . GLU A 1 288 ? -26.276 -12.185 21.857 1.00 86.88 288 GLU A N 1
ATOM 2307 C CA . GLU A 1 288 ? -25.114 -13.029 22.130 1.00 86.88 288 GLU A CA 1
ATOM 2308 C C . GLU A 1 288 ? -24.620 -13.698 20.844 1.00 86.88 288 GLU A C 1
ATOM 2310 O O . GLU A 1 288 ? -25.379 -13.913 19.899 1.00 86.88 288 GLU A O 1
ATOM 2315 N N . ARG A 1 289 ? -23.330 -14.038 20.790 1.00 87.44 289 ARG A N 1
ATOM 2316 C CA . ARG A 1 289 ? -22.700 -14.669 19.622 1.00 87.44 289 ARG A CA 1
ATOM 2317 C C . ARG A 1 289 ? -21.904 -15.900 20.014 1.00 87.44 289 ARG A C 1
ATOM 2319 O O . ARG A 1 289 ? -21.272 -15.93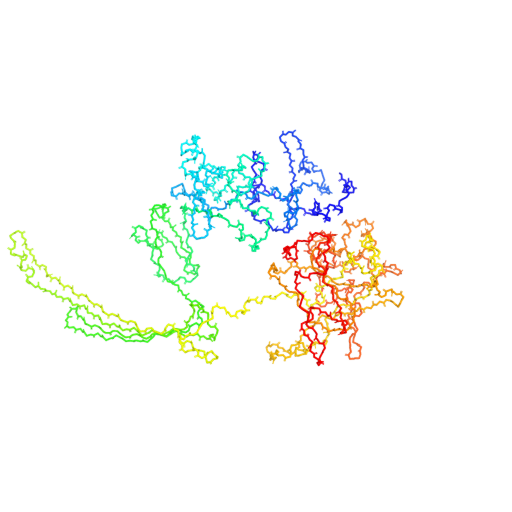0 21.070 1.00 87.44 289 ARG A O 1
ATOM 2326 N N . ALA A 1 290 ? -21.888 -16.892 19.128 1.00 72.56 290 ALA A N 1
ATOM 2327 C CA . ALA A 1 290 ? -20.983 -18.023 19.262 1.00 72.56 290 ALA A CA 1
ATOM 2328 C C . ALA A 1 290 ? -19.555 -17.586 18.896 1.00 72.56 290 ALA A C 1
ATOM 2330 O O . ALA A 1 290 ? -19.293 -17.115 17.790 1.00 72.56 290 ALA A O 1
ATOM 2331 N N . ASN A 1 291 ? -18.607 -17.773 19.814 1.00 66.50 291 ASN A N 1
ATOM 2332 C CA . ASN A 1 291 ? -17.187 -17.571 19.527 1.00 66.50 291 ASN A CA 1
ATOM 2333 C C . ASN A 1 291 ? -16.632 -18.801 18.791 1.00 66.50 291 ASN A C 1
ATOM 2335 O O . ASN A 1 291 ? -16.336 -19.807 19.430 1.00 66.50 291 ASN A O 1
ATOM 2339 N N . LEU A 1 292 ? -16.464 -18.731 17.464 1.00 56.56 292 LEU A N 1
ATOM 2340 C CA . LEU A 1 292 ? -15.895 -19.845 16.685 1.00 56.56 292 LEU A CA 1
ATOM 2341 C C . LEU A 1 292 ? -14.362 -19.971 16.772 1.00 56.56 292 LEU A C 1
ATOM 2343 O O . LEU A 1 292 ? -13.838 -21.034 16.457 1.00 56.56 292 LEU A O 1
ATOM 2347 N N . PHE A 1 293 ? -13.638 -18.934 17.211 1.00 56.22 293 PHE A N 1
ATOM 2348 C CA . PHE A 1 293 ? -12.167 -18.923 17.205 1.00 56.22 293 PHE A CA 1
ATOM 2349 C C . PHE A 1 293 ? -11.571 -18.256 18.456 1.00 56.22 293 PHE A C 1
ATOM 2351 O O . PHE A 1 293 ? -11.007 -17.169 18.385 1.00 56.22 293 PHE A O 1
ATOM 2358 N N . GLN A 1 294 ? -11.669 -18.904 19.619 1.00 57.56 294 GLN A N 1
ATOM 2359 C CA . GLN A 1 294 ? -10.776 -18.606 20.749 1.00 57.56 294 GLN A CA 1
ATOM 2360 C C . GLN A 1 294 ? -9.936 -19.846 21.064 1.00 57.56 294 GLN A C 1
ATOM 2362 O O . GLN A 1 294 ? -10.478 -20.890 21.413 1.00 57.56 294 GLN A O 1
ATOM 2367 N N . LEU A 1 295 ? -8.610 -19.718 20.935 1.00 59.09 295 LEU A N 1
ATOM 2368 C CA . LEU A 1 295 ? -7.636 -20.731 21.371 1.00 59.09 295 LEU A CA 1
ATOM 2369 C C . LEU A 1 295 ? -7.530 -20.808 22.905 1.00 59.09 295 LEU A C 1
ATOM 2371 O O . LEU A 1 295 ? -7.009 -21.786 23.445 1.00 59.09 295 LEU A O 1
ATOM 2375 N N . ASP A 1 296 ? -8.040 -19.791 23.603 1.00 69.25 296 ASP A N 1
ATOM 2376 C CA . ASP A 1 296 ? -8.004 -19.692 25.057 1.00 69.25 296 ASP A CA 1
ATOM 2377 C C . ASP A 1 296 ? -8.932 -20.719 25.713 1.00 69.25 296 ASP A C 1
ATOM 2379 O O . ASP A 1 296 ? -10.142 -20.755 25.467 1.00 69.25 296 ASP A O 1
ATOM 2383 N N . LYS A 1 297 ? -8.390 -21.512 26.638 1.00 80.44 297 LYS A N 1
ATOM 2384 C CA . LYS A 1 297 ? -9.181 -22.450 27.440 1.00 80.44 297 LYS A CA 1
ATOM 2385 C C . LYS A 1 297 ? -9.706 -21.733 28.678 1.00 80.44 297 LYS A C 1
ATOM 2387 O O . LYS A 1 297 ? -8.925 -21.344 29.548 1.00 80.44 297 LYS A O 1
ATOM 2392 N N . LYS A 1 298 ? -11.030 -21.589 28.769 1.00 85.06 298 LYS A N 1
ATOM 2393 C CA . LYS A 1 298 ? -11.738 -21.043 29.937 1.00 85.06 298 LYS A CA 1
ATOM 2394 C C . LYS A 1 298 ? -12.399 -22.171 30.714 1.00 85.06 298 LYS A C 1
ATOM 2396 O O . LYS A 1 298 ? -13.165 -22.945 30.148 1.00 85.06 298 LYS A O 1
ATOM 2401 N N . THR A 1 299 ? -12.130 -22.235 32.010 1.00 83.94 299 THR A N 1
ATOM 2402 C CA . THR A 1 299 ? -12.722 -23.225 32.907 1.00 83.94 299 THR A CA 1
ATOM 2403 C C . THR A 1 299 ? -13.346 -22.522 34.099 1.00 83.94 299 THR A C 1
ATOM 2405 O O . THR A 1 299 ? -12.679 -21.727 34.758 1.00 83.94 299 THR A O 1
ATOM 2408 N N . ILE A 1 300 ? -14.616 -22.814 34.373 1.00 87.31 300 ILE A N 1
ATOM 2409 C CA . ILE A 1 300 ? -15.333 -22.311 35.546 1.00 87.31 300 ILE A CA 1
ATOM 2410 C C . ILE A 1 300 ? -15.723 -23.507 36.404 1.00 87.31 300 ILE A C 1
ATOM 2412 O O . ILE A 1 300 ? -16.343 -24.452 35.921 1.00 87.31 300 ILE A O 1
ATOM 2416 N N . PHE A 1 301 ? -15.382 -23.443 37.683 1.00 90.75 301 PHE A N 1
ATOM 2417 C CA . PHE A 1 301 ? -15.819 -24.385 38.700 1.00 90.75 301 PHE A CA 1
ATOM 2418 C C . PHE A 1 301 ? -16.472 -23.614 39.824 1.00 90.75 301 PHE A C 1
ATOM 2420 O O . PHE A 1 301 ? -16.009 -22.543 40.193 1.00 90.75 301 PHE A O 1
ATOM 2427 N N . GLY A 1 302 ? -17.518 -24.153 40.420 1.00 89.56 302 GLY A N 1
ATOM 2428 C CA . GLY A 1 302 ? -18.114 -23.483 41.553 1.00 89.56 302 GLY A CA 1
ATOM 2429 C C . GLY A 1 302 ? -19.306 -24.216 42.106 1.00 89.56 302 GLY A C 1
ATOM 2430 O O . GLY A 1 302 ? -19.761 -25.219 41.558 1.00 89.56 302 GLY A O 1
ATOM 2431 N N . GLY A 1 303 ? -19.790 -23.705 43.223 1.00 84.88 303 GLY A N 1
ATOM 2432 C CA . GLY A 1 303 ? -20.923 -24.258 43.929 1.00 84.88 303 GLY A CA 1
ATOM 2433 C C . GLY A 1 303 ? -21.675 -23.160 44.651 1.00 84.88 303 GLY A C 1
ATOM 2434 O O . GLY A 1 303 ? -21.100 -22.157 45.074 1.00 84.88 303 GLY A O 1
ATOM 2435 N N . ARG A 1 304 ? -22.976 -23.378 44.794 1.00 91.88 304 ARG A N 1
ATOM 2436 C CA . ARG A 1 304 ? -23.853 -22.537 45.593 1.00 91.88 304 ARG A CA 1
ATOM 2437 C C . ARG A 1 304 ? -24.476 -23.386 46.685 1.00 91.88 304 ARG A C 1
ATOM 2439 O O . ARG A 1 304 ? -25.048 -24.437 46.400 1.00 91.88 304 ARG A O 1
ATOM 2446 N N . LEU A 1 305 ? -24.365 -22.927 47.922 1.00 96.44 305 LEU A N 1
ATOM 2447 C CA . LEU A 1 305 ? -25.079 -23.478 49.061 1.00 96.44 305 LEU A CA 1
ATOM 2448 C C . LEU A 1 305 ? -26.211 -22.524 49.410 1.00 96.44 305 LEU A C 1
ATOM 2450 O O . LEU A 1 305 ? -25.977 -21.345 49.637 1.00 96.44 305 LEU A O 1
ATOM 2454 N N . GLU A 1 306 ? -27.434 -23.033 49.463 1.00 96.00 306 GLU A N 1
ATOM 2455 C CA . GLU A 1 306 ? -28.612 -22.247 49.810 1.00 96.00 306 GLU A CA 1
ATOM 2456 C C . GLU A 1 306 ? -29.331 -22.896 50.987 1.00 96.00 306 GLU A C 1
ATOM 2458 O O . GLU A 1 306 ? -29.658 -24.084 50.958 1.00 96.00 306 GLU A O 1
ATOM 2463 N N . TYR A 1 307 ? -29.587 -22.104 52.023 1.00 95.12 307 TYR A N 1
ATOM 2464 C CA . TYR A 1 307 ? -30.381 -22.503 53.171 1.00 95.12 307 TYR A CA 1
ATOM 2465 C C . TYR A 1 307 ? -31.697 -21.727 53.182 1.00 95.12 307 TYR A C 1
ATOM 2467 O O . TYR A 1 307 ? -31.714 -20.499 53.281 1.00 95.12 307 TYR A O 1
ATOM 2475 N N . LYS A 1 308 ? -32.812 -22.454 53.084 1.00 96.06 308 LYS A N 1
ATOM 2476 C CA . LYS A 1 308 ? -34.168 -21.891 53.078 1.00 96.06 308 LYS A CA 1
ATOM 2477 C C . LYS A 1 308 ? -34.734 -21.882 54.493 1.00 96.06 308 LYS A C 1
ATOM 2479 O O . LYS A 1 308 ? -34.744 -22.918 55.152 1.00 96.06 308 LYS A O 1
ATOM 2484 N N . PHE A 1 309 ? -35.232 -20.732 54.942 1.00 88.50 309 PHE A N 1
ATOM 2485 C CA . PHE A 1 309 ? -35.819 -20.593 56.277 1.00 88.50 309 PHE A CA 1
ATOM 2486 C C . PHE A 1 309 ? -37.336 -20.836 56.274 1.00 88.50 309 PHE A C 1
ATOM 2488 O O . PHE A 1 309 ? -37.828 -21.661 57.040 1.00 88.50 309 PHE A O 1
ATOM 2495 N N . TRP A 1 310 ? -38.077 -20.124 55.419 1.00 87.00 310 TRP A N 1
ATOM 2496 C CA . TRP A 1 310 ? -39.531 -20.244 55.224 1.00 87.00 310 TRP A CA 1
ATOM 2497 C C . TRP A 1 310 ? -39.896 -19.906 53.771 1.00 87.00 310 TRP A C 1
ATOM 2499 O O . TRP A 1 310 ? -39.004 -19.732 52.936 1.00 87.00 310 TRP A O 1
ATOM 2509 N N . GLU A 1 311 ? -41.190 -19.848 53.439 1.00 81.69 311 GLU A N 1
ATOM 2510 C CA . GLU A 1 311 ? -41.627 -19.555 52.070 1.00 81.69 311 GLU A CA 1
ATOM 2511 C C . GLU A 1 311 ? -40.973 -18.280 51.533 1.00 81.69 311 GLU A C 1
ATOM 2513 O O . GLU A 1 311 ? -41.095 -17.196 52.106 1.00 81.69 311 GLU A O 1
ATOM 2518 N N . ASN A 1 312 ? -40.280 -18.432 50.405 1.00 82.44 312 ASN A N 1
ATOM 2519 C CA . ASN A 1 312 ? -39.612 -17.349 49.689 1.00 82.44 312 ASN A CA 1
ATOM 2520 C C . ASN A 1 312 ? -38.563 -16.592 50.527 1.00 82.44 312 ASN A C 1
ATOM 2522 O O . ASN A 1 312 ? -38.356 -15.405 50.298 1.00 82.44 312 ASN A O 1
ATOM 2526 N N . SER A 1 313 ? -37.923 -17.258 51.501 1.00 93.31 313 SER A N 1
ATOM 2527 C CA . SER A 1 313 ? -36.820 -16.676 52.278 1.00 93.31 313 SER A CA 1
ATOM 2528 C C . SER A 1 313 ? -35.617 -17.605 52.396 1.00 93.31 313 SER A C 1
ATOM 2530 O O . SER A 1 313 ? -35.745 -18.744 52.855 1.00 93.31 313 SER A O 1
ATOM 2532 N N . PHE A 1 314 ? -34.439 -17.112 52.018 1.00 95.31 314 PHE A N 1
ATOM 2533 C CA . PHE A 1 314 ? -33.198 -17.881 51.991 1.00 95.31 314 PHE A CA 1
ATOM 2534 C C . PHE A 1 314 ? -31.966 -17.033 52.323 1.00 95.31 314 PHE A C 1
ATOM 2536 O O . PHE A 1 314 ? -31.970 -15.809 52.195 1.00 95.31 314 PHE A O 1
ATOM 2543 N N . VAL A 1 315 ? -30.895 -17.726 52.705 1.00 96.12 315 VAL A N 1
ATOM 2544 C CA . VAL A 1 315 ? -29.516 -17.230 52.651 1.00 96.12 315 VAL A CA 1
ATOM 2545 C C . VAL A 1 315 ? -28.718 -18.169 51.754 1.00 96.12 315 VAL A C 1
ATOM 2547 O O . VAL A 1 315 ? -28.810 -19.390 51.887 1.00 96.12 315 VAL A O 1
ATOM 2550 N N . GLY A 1 316 ? -27.966 -17.599 50.824 1.00 94.25 316 GLY A N 1
ATOM 2551 C CA . GLY A 1 316 ? -27.081 -18.290 49.907 1.00 94.25 316 GLY A CA 1
ATOM 2552 C C . GLY A 1 316 ? -25.626 -17.892 50.121 1.00 94.25 316 GLY A C 1
ATOM 2553 O O . GLY A 1 316 ? -25.327 -16.775 50.532 1.00 94.25 316 GLY A O 1
ATOM 2554 N N . LEU A 1 317 ? -24.735 -18.835 49.844 1.00 96.12 317 LEU A N 1
ATOM 2555 C CA . LEU A 1 317 ? -23.299 -18.645 49.703 1.00 96.12 317 LEU A CA 1
ATOM 2556 C C . LEU A 1 317 ? -22.911 -19.205 48.337 1.00 96.12 317 LEU A C 1
ATOM 2558 O O . LEU A 1 317 ? -23.132 -20.393 48.082 1.00 96.12 317 LEU A O 1
ATOM 2562 N N . THR A 1 318 ? -22.311 -18.393 47.480 1.00 91.44 318 THR A N 1
ATOM 2563 C CA . THR A 1 318 ? -21.733 -18.863 46.217 1.00 91.44 318 THR A CA 1
ATOM 2564 C C . THR A 1 318 ? -20.218 -18.777 46.289 1.00 91.44 318 THR A C 1
ATOM 2566 O O . THR A 1 318 ? -19.666 -17.830 46.842 1.00 91.44 318 THR A O 1
ATOM 2569 N N . ALA A 1 319 ? -19.534 -19.758 45.709 1.00 94.56 319 ALA A N 1
ATOM 2570 C CA . ALA A 1 319 ? -18.104 -19.703 45.448 1.00 94.56 319 ALA A CA 1
ATOM 2571 C C . ALA A 1 319 ? -17.838 -20.183 44.021 1.00 94.56 319 ALA A C 1
ATOM 2573 O O . ALA A 1 319 ? -18.226 -21.294 43.654 1.00 94.56 319 ALA A O 1
ATOM 2574 N N . LEU A 1 320 ? -17.178 -19.350 43.223 1.00 89.69 320 LEU A N 1
ATOM 2575 C CA . LEU A 1 320 ? -16.847 -19.589 41.825 1.00 89.69 320 LEU A CA 1
ATOM 2576 C C . LEU A 1 320 ? -15.350 -19.356 41.608 1.00 89.69 320 LEU A C 1
ATOM 2578 O O . LEU A 1 320 ? -14.797 -18.340 42.012 1.00 89.69 320 LEU A O 1
ATOM 2582 N N . TYR A 1 321 ? -14.699 -20.280 40.924 1.00 92.19 321 TYR A N 1
ATOM 2583 C CA . TYR A 1 321 ? -13.335 -20.179 40.439 1.00 92.19 321 TYR A CA 1
ATOM 2584 C C . TYR A 1 321 ? -13.350 -20.198 38.913 1.00 92.19 321 TYR A C 1
ATOM 2586 O O . TYR A 1 321 ? -13.829 -21.151 38.300 1.00 92.19 321 TYR A O 1
ATOM 2594 N N . LEU A 1 322 ? -12.815 -19.149 38.305 1.00 88.69 322 LEU A N 1
ATOM 2595 C CA . LEU A 1 322 ? -12.641 -19.011 36.866 1.00 88.69 322 LEU A CA 1
ATOM 2596 C C . LEU A 1 322 ? -11.145 -19.013 36.556 1.00 88.69 322 LEU A C 1
ATOM 2598 O O . LEU A 1 322 ? -10.397 -18.225 37.126 1.00 88.69 322 LEU A O 1
ATOM 2602 N N . SER A 1 323 ? -10.719 -19.857 35.621 1.00 91.50 323 SER A N 1
ATOM 2603 C CA . SER A 1 323 ? -9.356 -19.884 35.092 1.00 91.50 323 SER A CA 1
ATOM 2604 C C . SER A 1 323 ? -9.375 -19.780 33.573 1.00 91.50 323 SER A C 1
ATOM 2606 O O . SER A 1 323 ? -10.060 -20.550 32.895 1.00 91.50 323 SER A O 1
ATOM 2608 N N . LYS A 1 324 ? -8.614 -18.824 33.042 1.00 88.00 324 LYS A N 1
ATOM 2609 C CA . LYS A 1 324 ? -8.330 -18.662 31.619 1.00 88.00 324 LYS A CA 1
ATOM 2610 C C . LYS A 1 324 ? -6.853 -18.980 31.382 1.00 88.00 324 LYS A C 1
ATOM 2612 O O . LYS A 1 324 ? -5.994 -18.390 32.026 1.00 88.00 324 LYS A O 1
ATOM 2617 N N . SER A 1 325 ? -6.567 -19.878 30.443 1.00 87.50 325 SER A N 1
ATOM 2618 C CA . SER A 1 325 ? -5.204 -20.219 30.010 1.00 87.50 325 SER A CA 1
ATOM 2619 C C . SER A 1 325 ? -5.055 -20.069 28.497 1.00 87.50 325 SER A C 1
ATOM 2621 O O . SER A 1 325 ? -6.035 -20.203 27.761 1.00 87.50 325 SER A O 1
ATOM 2623 N N . THR A 1 326 ? -3.830 -19.804 28.057 1.00 82.19 326 THR A N 1
ATOM 2624 C CA . THR A 1 326 ? -3.434 -19.681 26.647 1.00 82.19 326 THR A CA 1
ATOM 2625 C C . THR A 1 326 ? -2.511 -20.841 26.252 1.00 82.19 326 THR A C 1
ATOM 2627 O O . THR A 1 326 ? -1.903 -21.476 27.113 1.00 82.19 326 THR A O 1
ATOM 2630 N N . ILE A 1 327 ? -2.449 -21.148 24.956 1.00 77.88 327 ILE A N 1
ATOM 2631 C CA . ILE A 1 327 ? -1.488 -22.100 24.369 1.00 77.88 327 ILE A CA 1
ATOM 2632 C C . ILE A 1 327 ? -0.198 -21.378 23.943 1.00 77.88 327 ILE A C 1
ATOM 2634 O O . ILE A 1 327 ? 0.832 -22.023 23.780 1.00 77.88 327 ILE A O 1
ATOM 2638 N N . ASP A 1 328 ? -0.267 -20.063 23.740 1.00 73.75 328 ASP A N 1
ATOM 2639 C CA . ASP A 1 328 ? 0.852 -19.256 23.270 1.00 73.75 328 ASP A CA 1
ATOM 2640 C C . ASP A 1 328 ? 1.739 -18.810 24.439 1.00 73.75 328 ASP A C 1
ATOM 2642 O O . ASP A 1 328 ? 1.246 -18.276 25.432 1.00 73.75 328 ASP A O 1
ATOM 2646 N N . ASP A 1 329 ? 3.050 -18.982 24.297 1.00 69.56 329 ASP A N 1
ATOM 2647 C CA . ASP A 1 329 ? 4.039 -18.504 25.266 1.00 69.56 329 ASP A CA 1
ATOM 2648 C C . ASP A 1 329 ? 4.337 -16.997 25.087 1.00 69.56 329 ASP A C 1
ATOM 2650 O O . ASP A 1 329 ? 4.917 -16.362 25.972 1.00 69.56 329 ASP A O 1
ATOM 2654 N N . ARG A 1 330 ? 3.941 -16.399 23.949 1.00 78.31 330 ARG A N 1
ATOM 2655 C CA . ARG A 1 330 ? 4.134 -14.977 23.611 1.00 78.31 330 ARG A CA 1
ATOM 2656 C C . ARG A 1 330 ? 2.824 -14.190 23.699 1.00 78.31 330 ARG A C 1
ATOM 2658 O O . ARG A 1 330 ? 2.280 -13.716 22.708 1.00 78.31 330 ARG A O 1
ATOM 2665 N N . VAL A 1 331 ? 2.304 -14.032 24.914 1.00 82.62 331 VAL A N 1
ATOM 2666 C CA . VAL A 1 331 ? 1.003 -13.375 25.135 1.00 82.62 331 VAL A CA 1
ATOM 2667 C C . VAL A 1 331 ? 1.106 -11.855 25.074 1.00 82.62 331 VAL A C 1
ATOM 2669 O O . VAL A 1 331 ? 1.901 -11.262 25.800 1.00 82.62 331 VAL A O 1
ATOM 2672 N N . ARG A 1 332 ? 0.268 -11.216 24.251 1.00 83.69 332 ARG A N 1
ATOM 2673 C CA . ARG A 1 332 ? 0.192 -9.752 24.119 1.00 83.69 332 ARG A CA 1
ATOM 2674 C C . ARG A 1 332 ? -0.642 -9.101 25.224 1.00 83.69 332 ARG A C 1
ATOM 2676 O O . ARG A 1 332 ? -1.531 -9.738 25.794 1.00 83.69 332 ARG A O 1
ATOM 2683 N N . VAL A 1 333 ? -0.392 -7.815 25.479 1.00 84.94 333 VAL A N 1
ATOM 2684 C CA . VAL A 1 333 ? -1.197 -7.018 26.421 1.00 84.94 333 VAL A CA 1
ATOM 2685 C C . VAL A 1 333 ? -2.683 -7.044 26.032 1.00 84.94 333 VAL A C 1
ATOM 2687 O O . VAL A 1 333 ? -3.034 -6.863 24.867 1.00 84.94 333 VAL A O 1
ATOM 2690 N N . GLY A 1 334 ? -3.562 -7.282 27.006 1.00 80.75 334 GLY A N 1
ATOM 2691 C CA . GLY A 1 334 ? -5.010 -7.447 26.832 1.00 80.75 334 GLY A CA 1
ATOM 2692 C C . GLY A 1 334 ? -5.469 -8.883 26.533 1.00 80.75 334 GLY A C 1
ATOM 2693 O O . GLY A 1 334 ? -6.674 -9.153 26.524 1.00 80.75 334 GLY A O 1
ATOM 2694 N N . GLN A 1 335 ? -4.542 -9.815 26.286 1.00 80.75 335 GLN A N 1
ATOM 2695 C CA . GLN A 1 335 ? -4.836 -11.234 26.046 1.00 80.75 335 GLN A CA 1
ATOM 2696 C C . GLN A 1 335 ? -4.361 -12.149 27.182 1.00 80.75 335 GLN A C 1
ATOM 2698 O O . GLN A 1 335 ? -4.428 -13.374 27.057 1.00 80.75 335 GLN A O 1
ATOM 2703 N N . GLU A 1 336 ? -3.948 -11.578 28.311 1.00 87.00 336 GLU A N 1
ATOM 2704 C CA . GLU A 1 336 ? -3.313 -12.281 29.419 1.00 87.00 336 GLU A CA 1
ATOM 2705 C C . GLU A 1 336 ? -4.190 -13.420 29.978 1.00 87.00 336 GLU A C 1
ATOM 2707 O O . GLU A 1 336 ? -5.428 -13.314 30.049 1.00 87.00 336 GLU A O 1
ATOM 2712 N N . PRO A 1 337 ? -3.576 -14.547 30.381 1.00 89.56 337 PRO A N 1
ATOM 2713 C CA . PRO A 1 337 ? -4.272 -15.584 31.122 1.00 89.56 337 PRO A CA 1
ATOM 2714 C C . PRO A 1 337 ? -4.493 -15.123 32.565 1.00 89.56 337 PRO A C 1
ATOM 2716 O O . PRO A 1 337 ? -3.553 -14.724 33.248 1.00 89.56 337 PRO A O 1
ATOM 2719 N N . PHE A 1 338 ? -5.716 -15.246 33.070 1.00 90.44 338 PHE A N 1
ATOM 2720 C CA . PHE A 1 338 ? -6.082 -14.779 34.407 1.00 90.44 338 PHE A CA 1
ATOM 2721 C C . PHE A 1 338 ? -6.823 -15.852 35.204 1.00 90.44 338 PHE A C 1
ATOM 2723 O O . PHE A 1 338 ? -7.386 -16.806 34.656 1.00 90.44 338 PHE A O 1
ATOM 2730 N N . GLN A 1 339 ? -6.860 -15.672 36.520 1.00 92.94 339 GLN A N 1
ATOM 2731 C CA . GLN A 1 339 ? -7.655 -16.487 37.431 1.00 92.94 339 GLN A CA 1
ATOM 2732 C C . GLN A 1 339 ? -8.440 -15.589 38.377 1.00 92.94 339 GLN A C 1
ATOM 2734 O O . GLN A 1 339 ? -7.870 -14.692 38.977 1.00 92.94 339 GLN A O 1
ATOM 2739 N N . ASN A 1 340 ? -9.729 -15.852 38.559 1.00 90.81 340 ASN A N 1
ATOM 2740 C CA . ASN A 1 340 ? -10.566 -15.117 39.502 1.00 90.81 340 ASN A CA 1
ATOM 2741 C C . ASN A 1 340 ? -11.248 -16.101 40.445 1.00 90.81 340 ASN A C 1
ATOM 2743 O O . ASN A 1 340 ? -11.874 -17.059 39.994 1.00 90.81 340 ASN A O 1
ATOM 2747 N N . PHE A 1 341 ? -11.175 -15.836 41.746 1.00 93.62 341 PHE A N 1
ATOM 2748 C CA . PHE A 1 341 ? -12.037 -16.484 42.725 1.00 93.62 341 PHE A CA 1
ATOM 2749 C C . PHE A 1 341 ? -13.074 -15.481 43.220 1.00 93.62 341 PHE A C 1
ATOM 2751 O O . PHE A 1 341 ? -12.725 -14.455 43.798 1.00 93.62 341 PHE A O 1
ATOM 2758 N N . VAL A 1 342 ? -14.345 -15.765 42.972 1.00 92.56 342 VAL A N 1
ATOM 2759 C CA . VAL A 1 342 ? -15.478 -14.945 43.399 1.00 92.56 342 VAL A CA 1
ATOM 2760 C C . VAL A 1 342 ? -16.223 -15.697 44.482 1.00 92.56 342 VAL A C 1
ATOM 2762 O O . VAL A 1 342 ? -16.530 -16.876 44.314 1.00 92.56 342 VAL A O 1
ATOM 2765 N N . TRP A 1 343 ? -16.546 -15.023 45.575 1.00 95.00 343 TRP A N 1
ATOM 2766 C CA . TRP A 1 343 ? -17.482 -15.559 46.549 1.00 95.00 343 TRP A CA 1
ATOM 2767 C C . TRP A 1 343 ? -18.489 -14.492 46.961 1.00 95.00 343 TRP A C 1
ATOM 2769 O O . TRP A 1 343 ? -18.145 -13.314 47.060 1.00 95.00 343 TRP A O 1
ATOM 2779 N N . ASP A 1 344 ? -19.731 -14.910 47.184 1.00 94.56 344 ASP A N 1
ATOM 2780 C CA . ASP A 1 344 ? -20.812 -14.040 47.640 1.00 94.56 344 ASP A CA 1
ATOM 2781 C C . ASP A 1 344 ? -21.607 -14.678 48.769 1.00 94.56 344 ASP A C 1
ATOM 2783 O O . ASP A 1 344 ? -21.708 -15.901 48.862 1.00 94.56 344 ASP A O 1
ATOM 2787 N N . VAL A 1 345 ? -22.171 -13.831 49.624 1.00 95.81 345 VAL A N 1
ATOM 2788 C CA . VAL A 1 345 ? -23.239 -14.186 50.551 1.00 95.81 345 VAL A CA 1
ATOM 2789 C C . VAL A 1 345 ? -24.428 -13.301 50.230 1.00 95.81 345 VAL A C 1
ATOM 2791 O O . VAL A 1 345 ? -24.332 -12.075 50.312 1.00 95.81 345 VAL A O 1
ATOM 2794 N N . ASN A 1 346 ? -25.560 -13.917 49.911 1.00 93.25 346 ASN A N 1
ATOM 2795 C CA . ASN A 1 346 ? -26.792 -13.204 49.622 1.00 93.25 346 ASN A CA 1
ATOM 2796 C C . ASN A 1 346 ? -27.956 -13.697 50.478 1.00 93.25 346 ASN A C 1
ATOM 2798 O O . ASN A 1 346 ? -28.032 -14.859 50.862 1.00 93.25 346 ASN A O 1
ATOM 2802 N N . ALA A 1 347 ? -28.874 -12.800 50.802 1.00 94.38 347 ALA A N 1
ATOM 2803 C CA . ALA A 1 347 ? -30.059 -13.089 51.585 1.00 94.38 347 ALA A CA 1
ATOM 2804 C C . ALA A 1 347 ? -31.269 -12.429 50.936 1.00 94.38 347 ALA A C 1
ATOM 2806 O O . ALA A 1 347 ? -31.220 -11.255 50.576 1.00 94.38 347 ALA A O 1
ATOM 2807 N N . ALA A 1 348 ? -32.365 -13.173 50.849 1.00 94.69 348 ALA A N 1
ATOM 2808 C CA . ALA A 1 348 ? -33.676 -12.638 50.521 1.00 94.69 348 ALA A CA 1
ATOM 2809 C C . ALA A 1 348 ? -34.638 -13.097 51.612 1.00 94.69 348 ALA A C 1
ATOM 2811 O O . ALA A 1 348 ? -34.790 -14.295 51.840 1.00 94.69 348 ALA A O 1
ATOM 2812 N N . LEU A 1 349 ? -35.248 -12.156 52.326 1.00 92.88 349 LEU A N 1
ATOM 2813 C CA . LEU A 1 349 ? -36.149 -12.417 53.443 1.00 92.88 349 LEU A CA 1
ATOM 2814 C C . LEU A 1 349 ? -37.484 -11.725 53.180 1.00 92.88 349 LEU A C 1
ATOM 2816 O O . LEU A 1 349 ? -37.578 -10.499 53.206 1.00 92.88 349 LEU A O 1
ATOM 2820 N N . LYS A 1 350 ? -38.526 -12.519 52.955 1.00 91.56 350 LYS A N 1
ATOM 2821 C CA . LYS A 1 350 ? -39.904 -12.064 52.791 1.00 91.56 350 LYS A CA 1
ATOM 2822 C C . LYS A 1 350 ? -40.667 -12.239 54.096 1.00 91.56 350 LYS A C 1
ATOM 2824 O O . LYS A 1 350 ? -40.900 -13.355 54.548 1.00 91.56 350 LYS A O 1
ATOM 2829 N N . PHE A 1 351 ? -41.114 -11.142 54.682 1.00 88.12 351 PHE A N 1
ATOM 2830 C CA . PHE A 1 351 ? -41.969 -11.128 55.862 1.00 88.12 351 PHE A CA 1
ATOM 2831 C C . PHE A 1 351 ? -43.391 -10.738 55.471 1.00 88.12 351 PHE A C 1
ATOM 2833 O O . PHE A 1 351 ? -43.585 -9.874 54.622 1.00 88.12 351 PHE A O 1
ATOM 2840 N N . GLU A 1 352 ? -44.395 -11.313 56.134 1.00 88.25 352 GLU A N 1
ATOM 2841 C CA . GLU A 1 352 ? -45.801 -10.929 55.943 1.00 88.25 352 GLU A CA 1
ATOM 2842 C C . GLU A 1 352 ? -46.405 -10.343 57.234 1.00 88.25 352 GLU A C 1
ATOM 2844 O O . GLU A 1 352 ? -47.204 -10.989 57.926 1.00 88.25 352 GLU A O 1
ATOM 2849 N N . PRO A 1 353 ? -45.969 -9.137 57.653 1.00 85.88 353 PRO A N 1
ATOM 2850 C CA . PRO A 1 353 ? -46.365 -8.565 58.930 1.00 85.88 353 PRO A CA 1
ATOM 2851 C C . PRO A 1 353 ? -47.831 -8.116 58.932 1.00 85.88 353 PRO A C 1
ATOM 2853 O O . PRO A 1 353 ? -48.189 -7.049 58.438 1.00 85.88 353 PRO A O 1
ATOM 2856 N N . ARG A 1 354 ? -48.681 -8.874 59.630 1.00 81.69 354 ARG A N 1
ATOM 2857 C CA . ARG A 1 354 ? -50.110 -8.542 59.798 1.00 81.69 354 ARG A CA 1
ATOM 2858 C C . ARG A 1 354 ? -50.371 -7.242 60.568 1.00 81.69 354 ARG A C 1
ATOM 2860 O O . ARG A 1 354 ? -51.494 -6.752 60.548 1.00 81.69 354 ARG A O 1
ATOM 2867 N N . PHE A 1 355 ? -49.382 -6.695 61.283 1.00 82.38 355 PHE A N 1
ATOM 2868 C CA . PHE A 1 355 ? -49.562 -5.441 62.024 1.00 82.38 355 PHE A CA 1
ATOM 2869 C C . PHE A 1 355 ? -49.709 -4.233 61.092 1.00 82.38 355 PHE A C 1
ATOM 2871 O O . PHE A 1 355 ? -50.404 -3.295 61.457 1.00 82.38 355 PHE A O 1
ATOM 2878 N N . ILE A 1 356 ? -49.104 -4.271 59.897 1.00 81.31 356 ILE A N 1
ATOM 2879 C CA . ILE A 1 356 ? -49.220 -3.195 58.905 1.00 81.31 356 ILE A CA 1
ATOM 2880 C C . ILE A 1 356 ? -50.629 -3.201 58.311 1.00 81.31 356 ILE A C 1
ATOM 2882 O O . ILE A 1 356 ? -51.290 -2.168 58.314 1.00 81.31 356 ILE A O 1
ATOM 2886 N N . THR A 1 357 ? -51.123 -4.377 57.909 1.00 82.19 357 THR A N 1
ATOM 2887 C CA . THR A 1 357 ? -52.506 -4.565 57.440 1.00 82.19 357 THR A CA 1
ATOM 2888 C C . THR A 1 357 ? -53.507 -4.078 58.493 1.00 82.19 357 THR A C 1
ATOM 2890 O O . THR A 1 357 ? -54.331 -3.216 58.222 1.00 82.19 357 THR A O 1
ATOM 2893 N N . ARG A 1 358 ? -53.344 -4.511 59.752 1.00 79.69 358 ARG A N 1
ATOM 2894 C CA . ARG A 1 358 ? -54.230 -4.108 60.861 1.00 79.69 358 ARG A CA 1
ATOM 2895 C C . ARG A 1 358 ? -54.153 -2.624 61.224 1.00 79.69 358 ARG A C 1
ATOM 2897 O O . ARG A 1 358 ? -55.142 -2.068 61.683 1.00 79.69 358 ARG A O 1
ATOM 2904 N N . ALA A 1 359 ? -52.986 -1.994 61.097 1.00 82.19 359 ALA A N 1
ATOM 2905 C CA . ALA A 1 359 ? -52.842 -0.563 61.352 1.00 82.19 359 ALA A CA 1
ATOM 2906 C C . ALA A 1 359 ? -53.545 0.270 60.269 1.00 82.19 359 ALA A C 1
ATOM 2908 O O . ALA A 1 359 ? -54.120 1.309 60.583 1.00 82.19 359 ALA A O 1
ATOM 2909 N N . LEU A 1 360 ? -53.533 -0.206 59.020 1.00 79.88 360 LEU A N 1
ATOM 2910 C CA . LEU A 1 360 ? -54.257 0.408 57.908 1.00 79.88 360 LEU A CA 1
ATOM 2911 C C . LEU A 1 360 ? -55.774 0.203 58.030 1.00 79.88 360 LEU A C 1
ATOM 2913 O O . LEU A 1 360 ? -56.514 1.154 57.795 1.00 79.88 360 LEU A O 1
ATOM 2917 N N . ASP A 1 361 ? -56.225 -0.962 58.508 1.00 78.94 361 ASP A N 1
ATOM 2918 C CA . ASP A 1 361 ? -57.642 -1.241 58.815 1.00 78.94 361 ASP A CA 1
ATOM 2919 C C . ASP A 1 361 ? -58.221 -0.359 59.940 1.00 78.94 361 ASP A C 1
ATOM 2921 O O . ASP A 1 361 ? -59.437 -0.263 60.099 1.00 78.94 361 ASP A O 1
ATOM 2925 N N . TRP A 1 362 ? -57.375 0.280 60.760 1.00 79.25 362 TRP A N 1
ATOM 2926 C CA . TRP A 1 362 ? -57.826 1.171 61.838 1.00 79.25 362 TRP A CA 1
ATOM 2927 C C . TRP A 1 362 ? -58.183 2.585 61.347 1.00 79.25 362 TRP A C 1
ATOM 2929 O O . TRP A 1 362 ? -58.794 3.363 62.084 1.00 79.25 362 TRP A O 1
ATOM 2939 N N . LEU A 1 363 ? -57.828 2.932 60.105 1.00 80.56 363 LEU A N 1
ATOM 2940 C CA . LEU A 1 363 ? -58.190 4.210 59.501 1.00 80.56 363 LEU A CA 1
ATOM 2941 C C . LEU A 1 363 ? -59.643 4.163 58.994 1.00 80.56 363 LEU A C 1
ATOM 2943 O O . LEU A 1 363 ? -59.983 3.306 58.178 1.00 80.56 363 LEU A O 1
ATOM 2947 N N . PRO A 1 364 ? -60.524 5.086 59.427 1.00 75.19 364 PRO A N 1
ATOM 2948 C CA . PRO A 1 364 ? -61.893 5.119 58.926 1.00 75.19 364 PRO A CA 1
ATOM 2949 C C . PRO A 1 364 ? -61.901 5.374 57.409 1.00 75.19 364 PRO A C 1
ATOM 2951 O O . PRO A 1 364 ? -61.197 6.266 56.941 1.00 75.19 364 PRO A O 1
ATOM 2954 N N . LEU A 1 365 ? -62.749 4.630 56.676 1.00 76.44 365 LEU A N 1
ATOM 2955 C CA . LEU A 1 365 ? -62.943 4.627 55.206 1.00 76.44 365 LEU A CA 1
ATOM 2956 C C . LEU A 1 365 ? -62.035 3.684 54.379 1.00 76.44 365 LEU A C 1
ATOM 2958 O O . LEU A 1 365 ? -62.158 3.689 53.155 1.00 76.44 365 LEU A O 1
ATOM 2962 N N . ILE A 1 366 ? -61.174 2.859 54.993 1.00 71.19 366 ILE A N 1
ATOM 2963 C CA . ILE A 1 366 ? -60.322 1.883 54.282 1.00 71.19 366 ILE A CA 1
ATOM 2964 C C . ILE A 1 366 ? -60.477 0.491 54.924 1.00 71.19 366 ILE A C 1
ATOM 2966 O O . ILE A 1 366 ? -60.276 0.345 56.122 1.00 71.19 366 ILE A O 1
ATOM 2970 N N . GLU A 1 367 ? -60.809 -0.533 54.130 1.00 72.69 367 GLU A N 1
ATOM 2971 C CA . GLU A 1 367 ? -60.784 -1.950 54.540 1.00 72.69 367 GLU A CA 1
ATOM 2972 C C . GLU A 1 367 ? -59.726 -2.695 53.715 1.00 72.69 367 GLU A C 1
ATOM 2974 O O . GLU A 1 367 ? -59.815 -2.751 52.485 1.00 72.69 367 GLU A O 1
ATOM 2979 N N . THR A 1 368 ? -58.716 -3.276 54.368 1.00 69.88 368 THR A N 1
ATOM 2980 C CA . THR A 1 368 ? -57.616 -3.988 53.707 1.00 69.88 368 THR A CA 1
ATOM 2981 C C . THR A 1 368 ? -57.580 -5.469 54.099 1.00 69.88 368 THR A C 1
ATOM 2983 O O . THR A 1 368 ? -57.147 -5.856 55.172 1.00 69.88 368 THR A O 1
ATOM 2986 N N . ASN A 1 369 ? -57.995 -6.348 53.179 1.00 74.00 369 ASN A N 1
ATOM 2987 C CA . ASN A 1 369 ? -57.948 -7.808 53.382 1.00 74.00 369 ASN A CA 1
ATOM 2988 C C . ASN A 1 369 ? -56.694 -8.474 52.781 1.00 74.00 369 ASN A C 1
ATOM 2990 O O . ASN A 1 369 ? -56.480 -9.674 52.957 1.00 74.00 369 ASN A O 1
ATOM 2994 N N . ALA A 1 370 ? -55.880 -7.719 52.037 1.00 78.19 370 ALA A N 1
ATOM 2995 C CA . ALA A 1 370 ? -54.676 -8.229 51.389 1.00 78.19 370 ALA A CA 1
ATOM 2996 C C . ALA A 1 370 ? -53.498 -8.282 52.385 1.00 78.19 370 ALA A C 1
ATOM 2998 O O . ALA A 1 370 ? -53.258 -7.298 53.088 1.00 78.19 370 ALA A O 1
ATOM 2999 N N . PRO A 1 371 ? -52.741 -9.394 52.454 1.00 78.88 371 PRO A N 1
ATOM 3000 C CA . PRO A 1 371 ? -51.599 -9.506 53.355 1.00 78.88 371 PRO A CA 1
ATOM 3001 C C . PRO A 1 371 ? -50.509 -8.494 52.985 1.00 78.88 371 PRO A C 1
ATOM 3003 O O . PRO A 1 371 ? -50.113 -8.379 51.826 1.00 78.88 371 PRO A O 1
ATOM 3006 N N . SER A 1 372 ? -50.000 -7.763 53.977 1.00 86.00 372 SER A N 1
ATOM 3007 C CA . SER A 1 372 ? -48.835 -6.895 53.787 1.00 86.00 372 SER A CA 1
ATOM 3008 C C . SER A 1 372 ? -47.574 -7.741 53.629 1.00 86.00 372 SER A C 1
ATOM 3010 O O . SER A 1 372 ? -47.338 -8.619 54.453 1.00 86.00 372 SER A O 1
ATOM 3012 N N . SER A 1 373 ? -46.748 -7.451 52.621 1.00 85.06 373 SER A N 1
ATOM 3013 C CA . SER A 1 373 ? -45.446 -8.092 52.402 1.00 85.06 373 SER A CA 1
ATOM 3014 C C . SER A 1 373 ? -44.304 -7.096 52.568 1.00 85.06 373 SER A C 1
ATOM 3016 O O . SER A 1 373 ? -44.381 -5.973 52.072 1.00 85.06 373 SER A O 1
ATOM 3018 N N . PHE A 1 374 ? -43.228 -7.524 53.213 1.00 86.94 374 PHE A N 1
ATOM 3019 C CA . PHE A 1 374 ? -42.013 -6.752 53.414 1.00 86.94 374 PHE A CA 1
ATOM 3020 C C . PHE A 1 374 ? -40.808 -7.605 53.018 1.00 86.94 374 PHE A C 1
ATOM 3022 O O . PHE A 1 374 ? -40.547 -8.624 53.653 1.00 86.94 374 PHE A O 1
ATOM 3029 N N . ASN A 1 375 ? -40.099 -7.200 51.966 1.00 91.12 375 ASN A N 1
ATOM 3030 C CA . ASN A 1 375 ? -38.955 -7.935 51.432 1.00 91.12 375 ASN A CA 1
ATOM 3031 C C . ASN A 1 375 ? -37.665 -7.199 51.792 1.00 91.12 375 ASN A C 1
ATOM 3033 O O . ASN A 1 375 ? -37.547 -6.001 51.538 1.00 91.12 375 ASN A O 1
ATOM 3037 N N . ILE A 1 376 ? -36.708 -7.920 52.369 1.00 92.06 376 ILE A N 1
ATOM 3038 C CA . ILE A 1 376 ? -35.334 -7.458 52.555 1.00 92.06 376 ILE A CA 1
ATOM 3039 C C . ILE A 1 376 ? -34.442 -8.315 51.671 1.00 92.06 376 ILE A C 1
ATOM 3041 O O . ILE A 1 376 ? -34.410 -9.534 51.829 1.00 92.06 376 ILE A O 1
ATOM 3045 N N . GLU A 1 377 ? -33.693 -7.669 50.789 1.00 93.44 377 GLU A N 1
ATOM 3046 C CA . GLU A 1 377 ? -32.673 -8.306 49.965 1.00 93.44 377 GLU A CA 1
ATOM 3047 C C . GLU A 1 377 ? -31.323 -7.655 50.254 1.00 93.44 377 GLU A C 1
ATOM 3049 O O . GLU A 1 377 ? -31.229 -6.441 50.448 1.00 93.44 377 GLU A O 1
ATOM 3054 N N . GLY A 1 378 ? -30.282 -8.475 50.328 1.00 92.56 378 GLY A N 1
ATOM 3055 C CA . GLY A 1 378 ? -28.921 -8.012 50.541 1.00 92.56 378 GLY A CA 1
ATOM 3056 C C . GLY A 1 378 ? -27.922 -9.003 49.974 1.00 92.56 378 GLY A C 1
ATOM 3057 O O . GLY A 1 378 ? -28.101 -10.212 50.096 1.00 92.56 378 GLY A O 1
ATOM 3058 N N . GLU A 1 379 ? -26.862 -8.484 49.373 1.00 92.19 379 GLU A N 1
ATOM 3059 C CA . GLU A 1 379 ? -25.778 -9.272 48.806 1.00 92.19 379 GLU A CA 1
ATOM 3060 C C . GLU A 1 379 ? -24.444 -8.610 49.138 1.00 92.19 379 GLU A C 1
ATOM 3062 O O . GLU A 1 379 ? -24.297 -7.388 49.066 1.00 92.19 379 GLU A O 1
ATOM 3067 N N . PHE A 1 380 ? -23.476 -9.432 49.523 1.00 95.50 380 PHE A N 1
ATOM 3068 C CA . PHE A 1 380 ? -22.087 -9.042 49.670 1.00 95.50 380 PHE A CA 1
ATOM 3069 C C . PHE A 1 380 ? -21.235 -10.010 48.861 1.00 95.50 380 PHE A C 1
ATOM 3071 O O . PHE A 1 380 ? -21.221 -11.202 49.157 1.00 95.50 380 PHE A O 1
ATOM 3078 N N . ALA A 1 381 ? -20.518 -9.495 47.867 1.00 92.00 381 ALA A N 1
ATOM 3079 C CA . ALA A 1 381 ? -19.656 -10.280 46.996 1.00 92.00 381 ALA A CA 1
ATOM 3080 C C . ALA A 1 381 ? -18.235 -9.711 46.986 1.00 92.00 381 ALA A C 1
ATOM 3082 O O . ALA A 1 381 ? -18.037 -8.494 47.017 1.00 92.00 381 ALA A O 1
ATOM 3083 N N . GLN A 1 382 ? -17.243 -10.594 46.910 1.00 95.56 382 GLN A N 1
ATOM 3084 C CA . GLN A 1 382 ? -15.838 -10.236 46.764 1.00 95.56 382 GLN A CA 1
ATOM 3085 C C . GLN A 1 382 ? -15.199 -11.050 45.640 1.00 95.56 382 GLN A C 1
ATOM 3087 O O . GLN A 1 382 ? -15.419 -12.254 45.510 1.00 95.56 382 GLN A O 1
ATOM 3092 N N . VAL A 1 383 ? -14.347 -10.382 44.864 1.00 91.38 383 VAL A N 1
ATOM 3093 C CA . VAL A 1 383 ? -13.477 -11.013 43.870 1.00 91.38 383 VAL A CA 1
ATOM 3094 C C . VAL A 1 383 ? -12.040 -10.962 44.377 1.00 91.38 383 VAL A C 1
ATOM 3096 O O . VAL A 1 383 ? -11.557 -9.907 44.784 1.00 91.38 383 VAL A O 1
ATOM 3099 N N . LEU A 1 384 ? -11.357 -12.102 44.341 1.00 93.62 384 LEU A N 1
ATOM 3100 C CA . LEU A 1 384 ? -9.917 -12.242 44.529 1.00 93.62 384 LEU A CA 1
ATOM 3101 C C . LEU A 1 384 ? -9.293 -12.536 43.156 1.00 93.62 384 LEU A C 1
ATOM 3103 O O . LEU A 1 384 ? -9.318 -13.690 42.713 1.00 93.62 384 LEU A O 1
ATOM 3107 N N . PRO A 1 385 ? -8.808 -11.505 42.443 1.00 91.62 385 PRO A N 1
ATOM 3108 C CA . PRO A 1 385 ? -8.243 -11.679 41.118 1.00 91.62 385 PRO A CA 1
ATOM 3109 C C . PRO A 1 385 ? -6.750 -12.021 41.176 1.00 91.62 385 PRO A C 1
ATOM 3111 O O . PRO A 1 385 ? -5.996 -11.483 41.984 1.00 91.62 385 PRO A O 1
ATOM 3114 N N . ASN A 1 386 ? -6.322 -12.862 40.245 1.00 90.88 386 ASN A N 1
ATOM 3115 C CA . ASN A 1 386 ? -4.966 -12.933 39.730 1.00 90.88 386 ASN A CA 1
ATOM 3116 C C . ASN A 1 386 ? -5.028 -12.510 38.248 1.00 90.88 386 ASN A C 1
ATOM 3118 O O . ASN A 1 386 ? -5.428 -13.319 37.401 1.00 90.88 386 ASN A O 1
ATOM 3122 N N . PRO A 1 387 ? -4.705 -11.242 37.936 1.00 86.44 387 PRO A N 1
ATOM 3123 C CA . PRO A 1 387 ? -4.935 -10.661 36.617 1.00 86.44 387 PRO A CA 1
ATOM 3124 C C . PRO A 1 387 ? -4.004 -11.218 35.536 1.00 86.44 387 PRO A C 1
ATOM 3126 O O . PRO A 1 387 ? -4.365 -11.163 34.365 1.00 86.44 387 PRO A O 1
ATOM 3129 N N . ASN A 1 388 ? -2.841 -11.763 35.905 1.00 88.31 388 ASN A N 1
ATOM 3130 C CA . ASN A 1 388 ? -1.924 -12.383 34.959 1.00 88.31 388 ASN A CA 1
ATOM 3131 C C . ASN A 1 388 ? -1.149 -13.531 35.619 1.00 88.31 388 ASN A C 1
ATOM 3133 O O . ASN A 1 388 ? -0.348 -13.336 36.527 1.00 88.31 388 ASN A O 1
ATOM 3137 N N . THR A 1 389 ? -1.394 -14.743 35.133 1.00 86.94 389 THR A N 1
ATOM 3138 C CA . THR A 1 389 ? -0.763 -15.974 35.632 1.00 86.94 389 THR A CA 1
ATOM 3139 C C . THR A 1 389 ? 0.541 -16.337 34.920 1.00 86.94 389 THR A C 1
ATOM 3141 O O . THR A 1 389 ? 1.185 -17.315 35.304 1.00 86.94 389 THR A O 1
ATOM 3144 N N . LEU A 1 390 ? 0.924 -15.592 33.881 1.00 86.25 390 LEU A N 1
ATOM 3145 C CA . LEU A 1 390 ? 2.093 -15.877 33.059 1.00 86.25 390 LEU A CA 1
ATOM 3146 C C . LEU A 1 390 ? 3.360 -15.296 33.696 1.00 86.25 390 LEU A C 1
ATOM 3148 O O . LEU A 1 390 ? 3.472 -14.088 33.841 1.00 86.25 390 LEU A O 1
ATOM 3152 N N . ASN A 1 391 ? 4.343 -16.128 34.025 1.00 83.56 391 ASN A N 1
ATOM 3153 C CA . ASN A 1 391 ? 5.607 -15.685 34.625 1.00 83.56 391 ASN A CA 1
ATOM 3154 C C . ASN A 1 391 ? 6.779 -15.922 33.668 1.00 83.56 391 ASN A C 1
ATOM 3156 O O . ASN A 1 391 ? 6.705 -16.800 32.809 1.00 83.56 391 ASN A O 1
ATOM 3160 N N . SER A 1 392 ? 7.872 -15.173 33.827 1.00 78.69 392 SER A N 1
ATOM 3161 C CA . SER A 1 392 ? 9.068 -15.303 32.988 1.00 78.69 392 SER A CA 1
ATOM 3162 C C . SER A 1 392 ? 10.306 -15.590 33.826 1.00 78.69 392 SER A C 1
ATOM 3164 O O . SER A 1 392 ? 10.882 -14.711 34.466 1.00 78.69 392 SER A O 1
ATOM 3166 N N . ASP A 1 393 ? 10.788 -16.831 33.746 1.00 75.25 393 ASP A N 1
ATOM 3167 C CA . ASP A 1 393 ? 12.042 -17.234 34.389 1.00 75.25 393 ASP A CA 1
ATOM 3168 C C . ASP A 1 393 ? 13.267 -16.530 33.778 1.00 75.25 393 ASP A C 1
ATOM 3170 O O . ASP A 1 393 ? 14.274 -16.342 34.457 1.00 75.25 393 ASP A O 1
ATOM 3174 N N . LYS A 1 394 ? 13.187 -16.115 32.502 1.00 72.38 394 LYS A N 1
ATOM 3175 C CA . LYS A 1 394 ? 14.284 -15.437 31.785 1.00 72.38 394 LYS A CA 1
ATOM 3176 C C . LYS A 1 394 ? 14.519 -14.012 32.280 1.00 72.38 394 LYS A C 1
ATOM 3178 O O . LYS A 1 394 ? 15.661 -13.564 32.292 1.00 72.38 394 LYS A O 1
ATOM 3183 N N . THR A 1 395 ? 13.454 -13.310 32.657 1.00 74.62 395 THR A N 1
ATOM 3184 C CA . THR A 1 395 ? 13.531 -11.941 33.193 1.00 74.62 395 THR A CA 1
ATOM 3185 C C . THR A 1 395 ? 13.507 -11.917 34.721 1.00 74.62 395 THR A C 1
ATOM 3187 O O . THR A 1 395 ? 13.909 -10.927 35.323 1.00 74.62 395 THR A O 1
ATOM 3190 N N . GLY A 1 396 ? 13.118 -13.029 35.358 1.00 77.19 396 GLY A N 1
ATOM 3191 C CA . GLY A 1 396 ? 12.975 -13.138 36.810 1.00 77.19 396 GLY A CA 1
ATOM 3192 C C . GLY A 1 396 ? 11.645 -12.587 37.334 1.00 77.19 396 GLY A C 1
ATOM 3193 O O . GLY A 1 396 ? 11.439 -12.575 38.549 1.00 77.19 396 GLY A O 1
ATOM 3194 N N . ASP A 1 397 ? 10.749 -12.174 36.435 1.00 79.12 397 ASP A N 1
ATOM 3195 C CA . ASP A 1 397 ? 9.457 -11.578 36.760 1.00 79.12 397 ASP A CA 1
ATOM 3196 C C . ASP A 1 397 ? 8.429 -12.661 37.103 1.00 79.12 397 ASP A C 1
ATOM 3198 O O . ASP A 1 397 ? 8.175 -13.589 36.326 1.00 79.12 397 ASP A O 1
ATOM 3202 N N . LYS A 1 398 ? 7.830 -12.533 38.289 1.00 78.44 398 LYS A N 1
ATOM 3203 C CA . LYS A 1 398 ? 6.890 -13.514 38.862 1.00 78.44 398 LYS A CA 1
ATOM 3204 C C . LYS A 1 398 ? 5.479 -12.971 39.091 1.00 78.44 398 LYS A C 1
ATOM 3206 O O . LYS A 1 398 ? 4.654 -13.681 39.662 1.00 78.44 398 LYS A O 1
ATOM 3211 N N . ASP A 1 399 ? 5.229 -11.743 38.646 1.00 79.94 399 ASP A N 1
ATOM 3212 C CA . ASP A 1 399 ? 3.980 -11.009 38.864 1.00 79.94 399 ASP A CA 1
ATOM 3213 C C . ASP A 1 399 ? 3.238 -10.745 37.542 1.00 79.94 399 ASP A C 1
ATOM 3215 O O . ASP A 1 399 ? 2.637 -9.687 37.359 1.00 79.94 399 ASP A O 1
ATOM 3219 N N . GLY A 1 400 ? 3.279 -11.700 36.605 1.00 82.12 400 GLY A N 1
ATOM 3220 C CA . GLY A 1 400 ? 2.646 -11.529 35.301 1.00 82.12 400 GLY A CA 1
ATOM 3221 C C . GLY A 1 400 ? 3.534 -10.803 34.286 1.00 82.12 400 GLY A C 1
ATOM 3222 O O . GLY A 1 400 ? 3.918 -9.657 34.497 1.00 82.12 400 GLY A O 1
ATOM 3223 N N . VAL A 1 401 ? 3.810 -11.423 33.138 1.00 86.19 401 VAL A N 1
ATOM 3224 C CA . VAL A 1 401 ? 4.432 -10.757 31.985 1.00 86.19 401 VAL A CA 1
ATOM 3225 C C . VAL A 1 401 ? 3.524 -10.812 30.765 1.00 86.19 401 VAL A C 1
ATOM 3227 O O . VAL A 1 401 ? 2.729 -11.738 30.598 1.00 86.19 401 VAL A O 1
ATOM 3230 N N . ALA A 1 402 ? 3.639 -9.800 29.916 1.00 87.00 402 ALA A N 1
ATOM 3231 C CA . ALA A 1 402 ? 2.970 -9.728 28.629 1.00 87.00 402 ALA A CA 1
ATOM 3232 C C . ALA A 1 402 ? 3.844 -8.930 27.657 1.00 87.00 402 ALA A C 1
ATOM 3234 O O . ALA A 1 402 ? 4.610 -8.051 28.059 1.00 87.00 402 ALA A O 1
ATOM 3235 N N . TYR A 1 403 ? 3.727 -9.236 26.374 1.00 84.19 403 TYR A N 1
ATOM 3236 C CA . TYR A 1 403 ? 4.419 -8.535 25.306 1.00 84.19 403 TYR A CA 1
ATOM 3237 C C . TYR A 1 403 ? 3.618 -7.290 24.926 1.00 84.19 403 TYR A C 1
ATOM 3239 O O . TYR A 1 403 ? 2.471 -7.382 24.486 1.00 84.19 403 TYR A O 1
ATOM 3247 N N . VAL A 1 404 ? 4.231 -6.118 25.088 1.00 86.88 404 VAL A N 1
ATOM 3248 C CA . VAL A 1 404 ? 3.723 -4.878 24.479 1.00 86.88 404 VAL A CA 1
ATOM 3249 C C . VAL A 1 404 ? 3.938 -4.939 22.965 1.00 86.88 404 VAL A C 1
ATOM 3251 O O . VAL A 1 404 ? 3.031 -4.636 22.197 1.00 86.88 404 VAL A O 1
ATOM 3254 N N . ASP A 1 405 ? 5.120 -5.403 22.556 1.00 82.75 405 ASP A N 1
ATOM 3255 C CA . ASP A 1 405 ? 5.479 -5.722 21.178 1.00 82.75 405 ASP A CA 1
ATOM 3256 C C . ASP A 1 405 ? 6.496 -6.876 21.194 1.00 82.75 405 ASP A C 1
ATOM 3258 O O . ASP A 1 405 ? 7.401 -6.904 22.031 1.00 82.75 405 ASP A O 1
ATOM 3262 N N . ASP A 1 406 ? 6.326 -7.850 20.306 1.00 77.00 406 ASP A N 1
ATOM 3263 C CA . ASP A 1 406 ? 7.237 -8.988 20.125 1.00 77.00 406 ASP A CA 1
ATOM 3264 C C . ASP A 1 406 ? 8.171 -8.801 18.920 1.00 77.00 406 ASP A C 1
ATOM 3266 O O . ASP A 1 406 ? 9.033 -9.647 18.672 1.00 77.00 406 ASP A O 1
ATOM 3270 N N . PHE A 1 407 ? 8.000 -7.701 18.178 1.00 82.88 407 PHE A N 1
ATOM 3271 C CA . PHE A 1 407 ? 8.676 -7.374 16.929 1.00 82.88 407 PHE A CA 1
ATOM 3272 C C . PHE A 1 407 ? 8.571 -8.455 15.838 1.00 82.88 407 PHE A C 1
ATOM 3274 O O . PHE A 1 407 ? 9.180 -8.309 14.778 1.00 82.88 407 PHE A O 1
ATOM 3281 N N . GLU A 1 408 ? 7.772 -9.511 16.011 1.00 73.50 408 GLU A N 1
ATOM 3282 C CA . GLU A 1 408 ? 7.723 -10.627 15.061 1.00 73.50 408 GLU A CA 1
ATOM 3283 C C . GLU A 1 408 ? 7.149 -10.167 13.717 1.00 73.50 408 GLU A C 1
ATOM 3285 O O . GLU A 1 408 ? 7.675 -10.482 12.653 1.00 73.50 408 GLU A O 1
ATOM 3290 N N . SER A 1 409 ? 6.109 -9.335 13.770 1.00 67.12 409 SER A N 1
ATOM 3291 C CA . SER A 1 409 ? 5.469 -8.759 12.582 1.00 67.12 409 SER A CA 1
ATOM 3292 C C . SER A 1 409 ? 6.186 -7.518 12.035 1.00 67.12 409 SER A C 1
ATOM 3294 O O . SER A 1 409 ? 5.683 -6.884 11.109 1.00 67.12 409 SER A O 1
ATOM 3296 N N . THR A 1 410 ? 7.340 -7.130 12.593 1.00 75.25 410 THR A N 1
ATOM 3297 C CA . THR A 1 410 ? 8.047 -5.911 12.153 1.00 75.25 410 THR A CA 1
ATOM 3298 C C . THR A 1 410 ? 8.907 -6.131 10.918 1.00 75.25 410 THR A C 1
ATOM 3300 O O . THR A 1 410 ? 9.180 -5.175 10.191 1.00 75.25 410 THR A O 1
ATOM 3303 N N . LYS A 1 411 ? 9.268 -7.388 10.625 1.00 77.38 411 LYS A N 1
ATOM 3304 C CA . LYS A 1 411 ? 9.907 -7.772 9.367 1.00 77.38 411 LYS A CA 1
ATOM 3305 C C . LYS A 1 411 ? 8.876 -8.420 8.446 1.00 77.38 411 LYS A C 1
ATOM 3307 O O . LYS A 1 411 ? 8.534 -9.589 8.594 1.00 77.38 411 LYS A O 1
ATOM 3312 N N . ARG A 1 412 ? 8.415 -7.663 7.451 1.00 80.12 412 ARG A N 1
ATOM 3313 C CA . ARG A 1 412 ? 7.708 -8.204 6.285 1.00 80.12 412 ARG A CA 1
ATOM 3314 C C . ARG A 1 412 ? 8.712 -8.330 5.147 1.00 80.12 412 ARG A C 1
ATOM 3316 O O . ARG A 1 412 ? 9.497 -7.415 4.930 1.00 80.12 412 ARG A O 1
ATOM 3323 N N . THR A 1 413 ? 8.706 -9.464 4.457 1.00 85.56 413 THR A N 1
ATOM 3324 C CA . THR A 1 413 ? 9.576 -9.697 3.300 1.00 85.56 413 THR A CA 1
ATOM 3325 C C . THR A 1 413 ? 8.724 -9.940 2.068 1.00 85.56 413 THR A C 1
ATOM 3327 O O . THR A 1 413 ? 7.696 -10.616 2.140 1.00 85.56 413 THR A O 1
ATOM 3330 N N . THR A 1 414 ? 9.163 -9.379 0.951 1.00 87.50 414 THR A N 1
ATOM 3331 C CA . THR A 1 414 ? 8.627 -9.646 -0.382 1.00 87.50 414 THR A CA 1
ATOM 3332 C C . THR A 1 414 ? 9.776 -10.228 -1.178 1.00 87.50 414 THR A C 1
ATOM 3334 O O . THR A 1 414 ? 10.867 -9.664 -1.193 1.00 87.50 414 THR A O 1
ATOM 3337 N N . THR A 1 415 ? 9.576 -11.405 -1.760 1.00 88.62 415 THR A N 1
ATOM 3338 C CA . THR A 1 415 ? 10.629 -12.035 -2.556 1.00 88.62 415 THR A CA 1
ATOM 3339 C C . THR A 1 415 ? 10.738 -11.332 -3.905 1.00 88.62 415 THR A C 1
ATOM 3341 O O . THR A 1 415 ? 9.727 -11.153 -4.576 1.00 88.62 415 THR A O 1
ATOM 3344 N N . LEU A 1 416 ? 11.962 -10.996 -4.326 1.00 87.38 416 LEU A N 1
ATOM 3345 C CA . LEU A 1 416 ? 12.245 -10.539 -5.694 1.00 87.38 416 LEU A CA 1
ATOM 3346 C C . LEU A 1 416 ? 12.025 -11.646 -6.740 1.00 87.38 416 LEU A C 1
ATOM 3348 O O . LEU A 1 416 ? 12.049 -11.381 -7.935 1.00 87.38 416 LEU A O 1
ATOM 3352 N N . GLY A 1 417 ? 11.773 -12.883 -6.300 1.00 87.94 417 GLY A N 1
ATOM 3353 C CA . GLY A 1 417 ? 11.600 -14.051 -7.149 1.00 87.94 417 GLY A CA 1
ATOM 3354 C C . GLY A 1 417 ? 12.935 -14.680 -7.519 1.00 87.94 417 GLY A C 1
ATOM 3355 O O . GLY A 1 417 ? 13.757 -14.094 -8.208 1.00 87.94 417 GLY A O 1
ATOM 3356 N N . ILE A 1 418 ? 13.130 -15.920 -7.083 1.00 92.44 418 ILE A N 1
ATOM 3357 C CA . ILE A 1 418 ? 14.296 -16.732 -7.455 1.00 92.44 418 ILE A CA 1
ATOM 3358 C C . ILE A 1 418 ? 14.017 -17.622 -8.666 1.00 92.44 418 ILE A C 1
ATOM 3360 O O . ILE A 1 418 ? 14.875 -18.400 -9.052 1.00 92.44 418 ILE A O 1
ATOM 3364 N N . ARG A 1 419 ? 12.806 -17.583 -9.231 1.00 92.00 419 ARG A N 1
ATOM 3365 C CA . ARG A 1 419 ? 12.421 -18.424 -10.368 1.00 92.00 419 ARG A CA 1
ATOM 3366 C C . ARG A 1 419 ? 12.902 -17.774 -11.655 1.00 92.00 419 ARG A C 1
ATOM 3368 O O . ARG A 1 419 ? 12.536 -16.636 -11.907 1.00 92.00 419 ARG A O 1
ATOM 3375 N N . TYR A 1 420 ? 13.667 -18.489 -12.475 1.00 91.44 420 TYR A N 1
ATOM 3376 C CA . TYR A 1 420 ? 14.285 -17.881 -13.660 1.00 91.44 420 TYR A CA 1
ATOM 3377 C C . TYR A 1 420 ? 13.256 -17.295 -14.643 1.00 91.44 420 TYR A C 1
ATOM 3379 O O . TYR A 1 420 ? 13.458 -16.205 -15.159 1.00 91.44 420 TYR A O 1
ATOM 3387 N N . ARG A 1 421 ? 12.093 -17.943 -14.801 1.00 86.94 421 ARG A N 1
ATOM 3388 C CA . ARG A 1 421 ? 11.001 -17.479 -15.680 1.00 86.94 421 ARG A CA 1
ATOM 3389 C C . ARG A 1 421 ? 10.266 -16.224 -15.218 1.00 86.94 421 ARG A C 1
ATOM 3391 O O . ARG A 1 421 ? 9.434 -15.720 -15.955 1.00 86.94 421 ARG A O 1
ATOM 3398 N N . THR A 1 422 ? 10.505 -15.734 -14.000 1.00 89.06 422 THR A N 1
ATOM 3399 C CA . THR A 1 422 ? 9.935 -14.438 -13.587 1.00 89.06 422 THR A CA 1
ATOM 3400 C C . THR A 1 422 ? 10.770 -13.255 -14.057 1.00 89.06 422 THR A C 1
ATOM 3402 O O . THR A 1 422 ? 10.418 -12.130 -13.723 1.00 89.06 422 THR A O 1
ATOM 3405 N N . TRP A 1 423 ? 11.884 -13.517 -14.739 1.00 92.81 423 TRP A N 1
ATOM 3406 C CA . TRP A 1 423 ? 12.833 -12.532 -15.231 1.00 92.81 423 TRP A CA 1
ATOM 3407 C C . TRP A 1 423 ? 12.924 -12.622 -16.751 1.00 92.81 423 TRP A C 1
ATOM 3409 O O . TRP A 1 423 ? 12.873 -13.717 -17.311 1.00 92.81 423 TRP A O 1
ATOM 3419 N N . THR A 1 424 ? 13.098 -11.471 -17.381 1.00 92.62 424 THR A N 1
ATOM 3420 C CA . THR A 1 424 ? 13.331 -11.283 -18.814 1.00 92.62 424 THR A CA 1
ATOM 3421 C C . THR A 1 424 ? 14.673 -10.581 -19.020 1.00 92.62 424 THR A C 1
ATOM 3423 O O . THR A 1 424 ? 15.304 -10.141 -18.055 1.00 92.62 424 THR A O 1
ATOM 3426 N N . MET A 1 425 ? 15.139 -10.479 -20.265 1.00 92.56 425 MET A N 1
ATOM 3427 C CA . MET A 1 425 ? 16.326 -9.683 -20.595 1.00 92.56 425 MET A CA 1
ATOM 3428 C C . MET A 1 425 ? 16.143 -8.225 -20.155 1.00 92.56 425 MET A C 1
ATOM 3430 O O . MET A 1 425 ? 15.072 -7.660 -20.332 1.00 92.56 425 MET A O 1
ATOM 3434 N N . ALA A 1 426 ? 17.184 -7.601 -19.598 1.00 93.38 426 ALA A N 1
ATOM 3435 C CA . ALA A 1 426 ? 17.126 -6.186 -19.227 1.00 93.38 426 ALA A CA 1
ATOM 3436 C C . ALA A 1 426 ? 17.318 -5.254 -20.431 1.00 93.38 426 ALA A C 1
ATOM 3438 O O . ALA A 1 426 ? 18.126 -5.543 -21.327 1.00 93.38 426 ALA A O 1
ATOM 3439 N N . SER A 1 427 ? 16.665 -4.090 -20.408 1.00 90.56 427 SER A N 1
ATOM 3440 C CA . SER A 1 427 ? 16.995 -2.979 -21.303 1.00 90.56 427 SER A CA 1
ATOM 3441 C C . SER A 1 427 ? 18.430 -2.481 -21.080 1.00 90.56 427 SER A C 1
ATOM 3443 O O . SER A 1 427 ? 19.011 -2.711 -20.015 1.00 90.56 427 SER A O 1
ATOM 3445 N N . PRO A 1 428 ? 19.036 -1.786 -22.058 1.00 88.44 428 PRO A N 1
ATOM 3446 C CA . PRO A 1 428 ? 20.302 -1.093 -21.854 1.00 88.44 428 PRO A CA 1
ATOM 3447 C C . PRO A 1 428 ? 20.259 -0.138 -20.660 1.00 88.44 428 PRO A C 1
ATOM 3449 O O . PRO A 1 428 ? 19.321 0.657 -20.563 1.00 88.44 428 PRO A O 1
ATOM 3452 N N . PRO A 1 429 ? 21.251 -0.195 -19.753 1.00 88.94 429 PRO A N 1
ATOM 3453 C CA . PRO A 1 429 ? 21.325 0.743 -18.649 1.00 88.94 429 PRO A CA 1
ATOM 3454 C C . PRO A 1 429 ? 21.634 2.140 -19.185 1.00 88.94 429 PRO A C 1
ATOM 3456 O O . PRO A 1 429 ? 22.425 2.309 -20.114 1.00 88.94 429 PRO A O 1
ATOM 3459 N N . VAL A 1 430 ? 21.055 3.163 -18.555 1.00 84.94 430 VAL A N 1
ATOM 3460 C CA . VAL A 1 430 ? 21.291 4.566 -18.944 1.00 84.94 430 VAL A CA 1
ATOM 3461 C C . VAL A 1 430 ? 22.741 4.982 -18.692 1.00 84.94 430 VAL A C 1
ATOM 3463 O O . VAL A 1 430 ? 23.288 5.842 -19.382 1.00 84.94 430 VAL A O 1
ATOM 3466 N N . TYR A 1 431 ? 23.375 4.387 -17.683 1.00 83.44 431 TYR A N 1
ATOM 3467 C CA . TYR A 1 431 ? 24.754 4.661 -17.318 1.00 83.44 431 TYR A CA 1
ATOM 3468 C C . TYR A 1 431 ? 25.598 3.391 -17.429 1.00 83.44 431 TYR A C 1
ATOM 3470 O O . TYR A 1 431 ? 25.288 2.371 -16.823 1.00 83.44 431 TYR A O 1
ATOM 3478 N N . LEU A 1 432 ? 26.716 3.488 -18.150 1.00 83.00 432 LEU A N 1
ATOM 3479 C CA . LEU A 1 432 ? 27.814 2.529 -18.072 1.00 83.00 432 LEU A CA 1
ATOM 3480 C C . LEU A 1 432 ? 29.082 3.257 -17.619 1.00 83.00 432 LEU A C 1
ATOM 3482 O O . LEU A 1 432 ? 29.383 4.338 -18.139 1.00 83.00 432 LEU A O 1
ATOM 3486 N N . PRO A 1 433 ? 29.858 2.685 -16.680 1.00 74.94 433 PRO A N 1
ATOM 3487 C CA . PRO A 1 433 ? 31.183 3.195 -16.363 1.00 74.94 433 PRO A CA 1
ATOM 3488 C C . PRO A 1 433 ? 32.028 3.361 -17.632 1.00 74.94 433 PRO A C 1
ATOM 3490 O O . PRO A 1 433 ? 31.976 2.539 -18.538 1.00 74.94 433 PRO A O 1
ATOM 3493 N N . ASN A 1 434 ? 32.815 4.437 -17.699 1.00 75.81 434 ASN A N 1
ATOM 3494 C CA . ASN A 1 434 ? 33.724 4.737 -18.816 1.00 75.81 434 ASN A CA 1
ATOM 3495 C C . ASN A 1 434 ? 33.058 5.021 -20.179 1.00 75.81 434 ASN A C 1
ATOM 3497 O O . ASN A 1 434 ? 33.770 5.261 -21.157 1.00 75.81 434 ASN A O 1
ATOM 3501 N N . LEU A 1 435 ? 31.725 5.093 -20.234 1.00 78.06 435 LEU A N 1
ATOM 3502 C CA . LEU A 1 435 ? 30.965 5.576 -21.383 1.00 78.06 435 LEU A CA 1
ATOM 3503 C C . LEU A 1 435 ? 30.318 6.933 -21.051 1.00 78.06 435 LEU A C 1
ATOM 3505 O O . LEU A 1 435 ? 29.882 7.173 -19.926 1.00 78.06 435 LEU A O 1
ATOM 3509 N N . ASP A 1 436 ? 30.288 7.855 -22.016 1.00 69.31 436 ASP A N 1
ATOM 3510 C CA . ASP A 1 436 ? 29.633 9.156 -21.832 1.00 69.31 436 ASP A CA 1
ATOM 3511 C C . ASP A 1 436 ? 28.119 8.947 -21.631 1.00 69.31 436 ASP A C 1
ATOM 3513 O O . ASP A 1 436 ? 27.472 8.254 -22.412 1.00 69.31 436 ASP A O 1
ATOM 3517 N N . SER A 1 437 ? 27.542 9.559 -20.593 1.00 61.41 437 SER A N 1
ATOM 3518 C CA . SER A 1 437 ? 26.121 9.426 -20.236 1.00 61.41 437 SER A CA 1
ATOM 3519 C C . SER A 1 437 ? 25.155 10.051 -21.253 1.00 61.41 437 SER A C 1
ATOM 3521 O O . SER A 1 437 ? 23.947 10.029 -21.046 1.00 61.41 437 SER A O 1
ATOM 3523 N N . THR A 1 438 ? 25.667 10.676 -22.316 1.00 60.59 438 THR A N 1
ATOM 3524 C CA . THR A 1 438 ? 24.877 11.230 -23.432 1.00 60.59 438 THR A CA 1
ATOM 3525 C C . THR A 1 438 ? 24.769 10.283 -24.633 1.00 60.59 438 THR A C 1
ATOM 3527 O O . THR A 1 438 ? 24.210 10.645 -25.671 1.00 60.59 438 THR A O 1
ATOM 3530 N N . VAL A 1 439 ? 25.328 9.077 -24.522 1.00 65.88 439 VAL A N 1
ATOM 3531 C CA . VAL A 1 439 ? 25.368 8.089 -25.600 1.00 65.88 439 VAL A CA 1
ATOM 3532 C C . VAL A 1 439 ? 23.997 7.430 -25.793 1.00 65.88 439 VAL A C 1
ATOM 3534 O O . VAL A 1 439 ? 23.332 7.055 -24.840 1.00 65.88 439 VAL A O 1
ATOM 3537 N N . VAL A 1 440 ? 23.581 7.282 -27.055 1.00 68.06 440 VAL A N 1
ATOM 3538 C CA . VAL A 1 440 ? 22.301 6.661 -27.443 1.00 68.06 440 VAL A CA 1
ATOM 3539 C C . VAL A 1 440 ? 22.298 5.168 -27.089 1.00 68.06 440 VAL A C 1
ATOM 3541 O O . VAL A 1 440 ? 23.291 4.490 -27.363 1.00 68.06 440 VAL A O 1
ATOM 3544 N N . ASP A 1 441 ? 21.173 4.635 -26.602 1.00 69.94 441 ASP A N 1
ATOM 3545 C CA . ASP A 1 441 ? 21.019 3.248 -26.120 1.00 69.94 441 ASP A CA 1
ATOM 3546 C C . ASP A 1 441 ? 21.547 2.177 -27.087 1.00 69.94 441 ASP A C 1
ATOM 3548 O O . ASP A 1 441 ? 22.195 1.215 -26.683 1.00 69.94 441 ASP A O 1
ATOM 3552 N N . SER A 1 442 ? 21.384 2.383 -28.398 1.00 71.06 442 SER A N 1
ATOM 3553 C CA . SER A 1 442 ? 21.940 1.491 -29.430 1.00 71.06 442 SER A CA 1
ATOM 3554 C C . SER A 1 442 ? 23.459 1.282 -29.328 1.00 71.06 442 SER A C 1
ATOM 3556 O O . SER A 1 442 ? 23.967 0.236 -29.724 1.00 71.06 442 SER A O 1
ATOM 3558 N N . THR A 1 443 ? 24.207 2.257 -28.806 1.00 76.69 443 THR A N 1
ATOM 3559 C CA . THR A 1 443 ? 25.651 2.131 -28.578 1.00 76.69 443 THR A CA 1
ATOM 3560 C C . THR A 1 443 ? 25.955 1.390 -27.286 1.00 76.69 443 THR A C 1
ATOM 3562 O O . THR A 1 443 ? 26.845 0.546 -27.304 1.00 76.69 443 THR A O 1
ATOM 3565 N N . VAL A 1 444 ? 25.198 1.643 -26.217 1.00 81.06 444 VAL A N 1
ATOM 3566 C CA . VAL A 1 444 ? 25.265 0.884 -24.957 1.00 81.06 444 VAL A CA 1
ATOM 3567 C C . VAL A 1 444 ? 25.005 -0.600 -25.237 1.00 81.06 444 VAL A C 1
ATOM 3569 O O . VAL A 1 444 ? 25.776 -1.467 -24.831 1.00 81.06 444 VAL A O 1
ATOM 3572 N N . ASN A 1 445 ? 23.984 -0.900 -26.043 1.00 83.62 445 ASN A N 1
ATOM 3573 C CA . ASN A 1 445 ? 23.600 -2.263 -26.399 1.00 83.62 445 ASN A CA 1
ATOM 3574 C C . ASN A 1 445 ? 24.677 -3.024 -27.201 1.00 83.62 445 ASN A C 1
ATOM 3576 O O . ASN A 1 445 ? 24.706 -4.249 -27.164 1.00 83.62 445 ASN A O 1
ATOM 3580 N N . ARG A 1 446 ? 25.605 -2.338 -27.891 1.00 83.75 446 ARG A N 1
ATOM 3581 C CA . ARG A 1 446 ? 26.739 -3.001 -28.577 1.00 83.75 446 ARG A CA 1
ATOM 3582 C C . ARG A 1 446 ? 27.755 -3.613 -27.619 1.00 83.75 446 ARG A C 1
ATOM 3584 O O . ARG A 1 446 ? 28.540 -4.448 -28.050 1.00 83.75 446 ARG A O 1
ATOM 3591 N N . HIS A 1 447 ? 27.754 -3.180 -26.364 1.00 88.44 447 HIS A N 1
ATOM 3592 C CA . HIS A 1 447 ? 28.599 -3.733 -25.313 1.00 88.44 447 HIS A CA 1
ATOM 3593 C C . HIS A 1 447 ? 27.856 -4.760 -24.448 1.00 88.44 447 HIS A C 1
ATOM 3595 O O . HIS A 1 447 ? 28.355 -5.150 -23.394 1.00 88.44 447 HIS A O 1
ATOM 3601 N N . ARG A 1 448 ? 26.664 -5.205 -24.872 1.00 89.56 448 ARG A N 1
ATOM 3602 C CA . ARG A 1 448 ? 25.951 -6.275 -24.184 1.00 89.56 448 ARG A CA 1
ATOM 3603 C C . ARG A 1 448 ? 26.729 -7.583 -24.340 1.00 89.56 448 ARG A C 1
ATOM 3605 O O . ARG A 1 448 ? 26.951 -8.049 -25.454 1.00 89.56 448 ARG A O 1
ATOM 3612 N N . ALA A 1 449 ? 27.137 -8.148 -23.219 1.00 92.81 449 ALA A N 1
ATOM 3613 C CA . ALA A 1 449 ? 27.723 -9.470 -23.111 1.00 92.81 449 ALA A CA 1
ATOM 3614 C C . ALA A 1 449 ? 26.626 -10.524 -22.889 1.00 92.81 449 ALA A C 1
ATOM 3616 O O . ALA A 1 449 ? 25.441 -10.210 -22.751 1.00 92.81 449 ALA A O 1
ATOM 3617 N N . HIS A 1 450 ? 27.020 -11.790 -22.893 1.00 91.31 450 HIS A N 1
ATOM 3618 C CA . HIS A 1 450 ? 26.094 -12.906 -22.793 1.00 91.31 450 HIS A CA 1
ATOM 3619 C C . HIS A 1 450 ? 25.743 -13.191 -21.333 1.00 91.31 450 HIS A C 1
ATOM 3621 O O . HIS A 1 450 ? 26.580 -13.052 -20.434 1.00 91.31 450 HIS A O 1
ATOM 3627 N N . VAL A 1 451 ? 24.497 -13.596 -21.098 1.00 93.25 451 VAL A N 1
ATOM 3628 C CA . VAL A 1 451 ? 24.011 -13.965 -19.770 1.00 93.25 451 VAL A CA 1
ATOM 3629 C C . VAL A 1 451 ? 23.024 -15.118 -19.859 1.00 93.25 451 VAL A C 1
ATOM 3631 O O . VAL A 1 451 ? 22.120 -15.100 -20.688 1.00 93.25 451 VAL A O 1
ATOM 3634 N N . ASN A 1 452 ? 23.176 -16.080 -18.953 1.00 94.00 452 ASN A N 1
ATOM 3635 C CA . ASN A 1 452 ? 22.183 -17.108 -18.677 1.00 94.00 452 ASN A CA 1
ATOM 3636 C C . ASN A 1 452 ? 21.719 -16.961 -17.226 1.00 94.00 452 ASN A C 1
ATOM 3638 O O . ASN A 1 452 ? 22.543 -16.843 -16.318 1.00 94.00 452 ASN A O 1
ATOM 3642 N N . TRP A 1 453 ? 20.414 -17.033 -16.976 1.00 95.19 453 TRP A N 1
ATOM 3643 C CA . TRP A 1 453 ? 19.859 -17.142 -15.628 1.00 95.19 453 TRP A CA 1
ATOM 3644 C C . TRP A 1 453 ? 18.925 -18.343 -15.523 1.00 95.19 453 TRP A C 1
ATOM 3646 O O . TRP A 1 453 ? 18.046 -18.567 -16.354 1.00 95.19 453 TRP A O 1
ATOM 3656 N N . TYR A 1 454 ? 19.109 -19.144 -14.478 1.00 94.94 454 TYR A N 1
ATOM 3657 C CA . TYR A 1 454 ? 18.465 -20.448 -14.364 1.00 94.94 454 TYR A CA 1
ATOM 3658 C C . TYR A 1 454 ? 18.245 -20.857 -12.912 1.00 94.94 454 TYR A C 1
ATOM 3660 O O . TYR A 1 454 ? 18.892 -20.378 -11.984 1.00 94.94 454 TYR A O 1
ATOM 3668 N N . ASN A 1 455 ? 17.328 -21.797 -12.697 1.00 94.88 455 ASN A N 1
ATOM 3669 C CA . ASN A 1 455 ? 17.286 -22.544 -11.445 1.00 94.88 455 ASN A CA 1
ATOM 3670 C C . ASN A 1 455 ? 18.111 -23.824 -11.604 1.00 94.88 455 ASN A C 1
ATOM 3672 O O . ASN A 1 455 ? 17.746 -24.648 -12.445 1.00 94.88 455 ASN A O 1
ATOM 3676 N N . PRO A 1 456 ? 19.184 -24.030 -10.818 1.00 93.38 456 PRO A N 1
ATOM 3677 C CA . PRO A 1 456 ? 19.976 -25.245 -10.920 1.00 93.38 456 PRO A CA 1
ATOM 3678 C C . PRO A 1 456 ? 19.141 -26.505 -10.649 1.00 93.38 456 PRO A C 1
ATOM 3680 O O . PRO A 1 456 ? 18.415 -26.574 -9.658 1.00 93.38 456 PRO A O 1
ATOM 3683 N N . TYR A 1 457 ? 19.295 -27.539 -11.483 1.00 90.44 457 TYR A N 1
ATOM 3684 C CA . TYR A 1 457 ? 18.687 -28.859 -11.255 1.00 90.44 457 TYR A CA 1
ATOM 3685 C C . TYR A 1 457 ? 19.111 -29.478 -9.915 1.00 90.44 457 TYR A C 1
ATOM 3687 O O . TYR A 1 457 ? 18.340 -30.201 -9.279 1.00 90.44 457 TYR A O 1
ATOM 3695 N N . ILE A 1 458 ? 20.347 -29.208 -9.488 1.00 90.50 458 ILE A N 1
ATOM 3696 C CA . ILE A 1 458 ? 20.865 -29.609 -8.181 1.00 90.50 458 ILE A CA 1
ATOM 3697 C C . ILE A 1 458 ? 20.605 -28.463 -7.202 1.00 90.50 458 ILE A C 1
ATOM 3699 O O . ILE A 1 458 ? 21.256 -27.425 -7.261 1.00 90.50 458 ILE A O 1
ATOM 3703 N N . GLN A 1 459 ? 19.647 -28.664 -6.299 1.00 92.50 459 GLN A N 1
ATOM 3704 C CA . GLN A 1 459 ? 19.249 -27.657 -5.317 1.00 92.50 459 GLN A CA 1
ATOM 3705 C C . GLN A 1 459 ? 20.304 -27.452 -4.218 1.00 92.50 459 GLN A C 1
ATOM 3707 O O . GLN A 1 459 ? 20.971 -28.397 -3.786 1.00 92.50 459 GLN A O 1
ATOM 3712 N N . THR A 1 460 ? 20.379 -26.230 -3.692 1.00 93.56 460 THR A N 1
ATOM 3713 C CA . THR A 1 460 ? 21.323 -25.838 -2.636 1.00 93.56 460 THR A CA 1
ATOM 3714 C C . THR A 1 460 ? 20.848 -26.318 -1.267 1.00 93.56 460 THR A C 1
ATOM 3716 O O . THR A 1 460 ? 19.655 -26.276 -0.955 1.00 93.56 460 THR A O 1
ATOM 3719 N N . VAL A 1 461 ? 21.763 -26.766 -0.406 1.00 93.94 461 VAL A N 1
ATOM 3720 C CA . VAL A 1 461 ? 21.414 -27.168 0.964 1.00 93.94 461 VAL A CA 1
ATOM 3721 C C . VAL A 1 461 ? 21.066 -25.926 1.788 1.00 93.94 461 VAL A C 1
ATOM 3723 O O . VAL A 1 461 ? 21.812 -24.954 1.827 1.00 93.94 461 VAL A O 1
ATOM 3726 N N . ILE A 1 462 ? 19.937 -25.956 2.503 1.00 93.44 462 ILE A N 1
ATOM 3727 C CA . ILE A 1 462 ? 19.447 -24.800 3.279 1.00 93.44 462 ILE A CA 1
ATOM 3728 C C . ILE A 1 462 ? 20.471 -24.313 4.311 1.00 93.44 462 ILE A C 1
ATOM 3730 O O . ILE A 1 462 ? 20.588 -23.111 4.543 1.00 93.44 462 ILE A O 1
ATOM 3734 N N . THR A 1 463 ? 21.197 -25.233 4.946 1.00 92.44 463 THR A N 1
ATOM 3735 C CA . THR A 1 463 ? 22.188 -24.905 5.980 1.00 92.44 463 THR A CA 1
ATOM 3736 C C . THR A 1 463 ? 23.459 -24.277 5.427 1.00 92.44 463 THR A C 1
ATOM 3738 O O . THR A 1 463 ? 24.189 -23.674 6.205 1.00 92.44 463 THR A O 1
ATOM 3741 N N . ASP A 1 464 ? 23.701 -24.373 4.118 1.00 93.88 464 ASP A N 1
ATOM 3742 C CA . ASP A 1 464 ? 24.859 -23.738 3.488 1.00 93.88 464 ASP A CA 1
ATOM 3743 C C . ASP A 1 464 ? 24.663 -22.221 3.378 1.00 93.88 464 ASP A C 1
ATOM 3745 O O . ASP A 1 464 ? 25.633 -21.472 3.452 1.00 93.88 464 ASP A O 1
ATOM 3749 N N . ILE A 1 465 ? 23.404 -21.776 3.263 1.00 93.19 465 ILE A N 1
ATOM 3750 C CA . ILE A 1 465 ? 23.007 -20.360 3.224 1.00 93.19 465 ILE A CA 1
ATOM 3751 C C . ILE A 1 465 ? 22.618 -19.865 4.628 1.00 93.19 465 ILE A C 1
ATOM 3753 O O . ILE A 1 465 ? 22.979 -18.767 5.040 1.00 93.19 465 ILE A O 1
ATOM 3757 N N . TRP A 1 466 ? 21.890 -20.681 5.405 1.00 92.56 466 TRP A N 1
ATOM 3758 C CA . TRP A 1 466 ? 21.419 -20.327 6.750 1.00 92.56 466 TRP A CA 1
ATOM 3759 C C . TRP A 1 466 ? 21.798 -21.389 7.796 1.00 92.56 466 TRP A C 1
ATOM 3761 O O . TRP A 1 466 ? 20.950 -22.200 8.187 1.00 92.56 466 TRP A O 1
ATOM 3771 N N . PRO A 1 467 ? 23.027 -21.358 8.347 1.00 87.69 467 PRO A N 1
ATOM 3772 C CA . PRO A 1 467 ? 23.531 -22.413 9.237 1.00 87.69 467 PRO A CA 1
ATOM 3773 C C . PRO A 1 467 ? 22.713 -22.634 10.519 1.00 87.69 467 PRO A C 1
ATOM 3775 O O . PRO A 1 467 ? 22.700 -23.728 11.076 1.00 87.69 467 PRO A O 1
ATOM 3778 N N . LYS A 1 468 ? 22.014 -21.598 11.005 1.00 87.44 468 LYS A N 1
ATOM 3779 C CA . LYS A 1 468 ? 21.194 -21.649 12.232 1.00 87.44 468 LYS A CA 1
ATOM 3780 C C . LYS A 1 468 ? 19.738 -22.062 11.988 1.00 87.44 468 LYS A C 1
ATOM 3782 O O . LYS A 1 468 ? 18.961 -22.121 12.939 1.00 87.44 468 LYS A O 1
ATOM 3787 N N . LYS A 1 469 ? 19.334 -22.288 10.735 1.00 85.88 469 LYS A N 1
ATOM 3788 C CA . LYS A 1 469 ? 17.946 -22.611 10.391 1.00 85.88 469 LYS A CA 1
ATOM 3789 C C . LYS A 1 469 ? 17.676 -24.089 10.658 1.00 85.88 469 LYS A C 1
ATOM 3791 O O . LYS A 1 469 ? 18.321 -24.961 10.081 1.00 85.88 469 LYS A O 1
ATOM 3796 N N . GLU A 1 470 ? 16.699 -24.378 11.515 1.00 82.19 470 GLU A N 1
ATOM 3797 C CA . GLU A 1 470 ? 16.301 -25.759 11.787 1.00 82.19 470 GLU A CA 1
ATOM 3798 C C . GLU A 1 470 ? 15.643 -26.398 10.553 1.00 82.19 470 GLU A C 1
ATOM 3800 O O . GLU A 1 470 ? 14.625 -25.923 10.033 1.00 82.19 470 GLU A O 1
ATOM 3805 N N . THR A 1 471 ? 16.215 -27.512 10.093 1.00 81.31 471 THR A N 1
ATOM 3806 C CA . THR A 1 471 ? 15.668 -28.311 8.992 1.00 81.31 471 THR A CA 1
ATOM 3807 C C . THR A 1 471 ? 15.000 -29.572 9.534 1.00 81.31 471 THR A C 1
ATOM 3809 O O . THR A 1 471 ? 15.545 -30.304 10.358 1.00 81.31 471 THR A O 1
ATOM 3812 N N . ASN A 1 472 ? 13.774 -29.831 9.095 1.00 79.44 472 ASN A N 1
ATOM 3813 C CA . ASN A 1 472 ? 13.007 -31.024 9.426 1.00 79.44 472 ASN A CA 1
ATOM 3814 C C . ASN A 1 472 ? 12.168 -31.448 8.209 1.00 79.44 472 ASN A C 1
ATOM 3816 O O . ASN A 1 472 ? 12.189 -30.800 7.163 1.00 79.44 472 ASN A O 1
ATOM 3820 N N . ALA A 1 473 ? 11.413 -32.544 8.329 1.00 72.00 473 ALA A N 1
ATOM 3821 C CA . ALA A 1 473 ? 10.598 -33.059 7.224 1.00 72.00 473 ALA A CA 1
ATOM 3822 C C . ALA A 1 473 ? 9.553 -32.051 6.692 1.00 72.00 473 ALA A C 1
ATOM 3824 O O . ALA A 1 473 ? 9.093 -32.203 5.566 1.00 72.00 473 ALA A O 1
ATOM 3825 N N . ARG A 1 474 ? 9.185 -31.031 7.482 1.00 68.44 474 ARG A N 1
ATOM 3826 C CA . ARG A 1 474 ? 8.239 -29.972 7.109 1.00 68.44 474 ARG A CA 1
ATOM 3827 C C . ARG A 1 474 ? 8.926 -28.746 6.495 1.00 68.44 474 ARG A C 1
ATOM 3829 O O . ARG A 1 474 ? 8.321 -28.114 5.640 1.00 68.44 474 ARG A O 1
ATOM 3836 N N . THR A 1 475 ? 10.144 -28.394 6.917 1.00 73.62 475 THR A N 1
ATOM 3837 C CA . THR A 1 475 ? 10.884 -27.227 6.389 1.00 73.62 475 THR A CA 1
ATOM 3838 C C . THR A 1 475 ? 11.739 -27.540 5.160 1.00 73.62 475 THR A C 1
ATOM 3840 O O . THR A 1 475 ? 12.139 -26.617 4.458 1.00 73.62 475 THR A O 1
ATOM 3843 N N . GLY A 1 476 ? 11.973 -28.821 4.867 1.00 83.00 476 GLY A N 1
ATOM 3844 C CA . GLY A 1 476 ? 12.810 -29.252 3.749 1.00 83.00 476 GLY A CA 1
ATOM 3845 C C . GLY A 1 476 ? 14.305 -29.195 4.078 1.00 83.00 476 GLY A C 1
ATOM 3846 O O . GLY A 1 476 ? 14.721 -28.628 5.087 1.00 83.00 476 GLY A O 1
ATOM 3847 N N . LYS A 1 477 ? 15.118 -29.845 3.238 1.00 89.75 477 LYS A N 1
ATOM 3848 C CA . LYS A 1 477 ? 16.593 -29.841 3.342 1.00 89.75 477 LYS A CA 1
ATOM 3849 C C . LYS A 1 477 ? 17.269 -28.970 2.286 1.00 89.75 477 LYS A C 1
ATOM 3851 O O . LYS A 1 477 ? 18.378 -28.497 2.516 1.00 89.75 477 LYS A O 1
ATOM 3856 N N . TYR A 1 478 ? 16.600 -28.775 1.157 1.00 92.38 478 TYR A N 1
ATOM 3857 C CA . TYR A 1 478 ? 17.124 -28.083 -0.009 1.00 92.38 478 TYR A CA 1
ATOM 3858 C C . TYR A 1 478 ? 16.253 -26.876 -0.340 1.00 92.38 478 TYR A C 1
ATOM 3860 O O . TYR A 1 478 ? 15.065 -26.854 -0.010 1.00 92.38 478 TYR A O 1
ATOM 3868 N N . THR A 1 479 ? 16.859 -25.882 -0.972 1.00 92.81 479 THR A N 1
ATOM 3869 C CA . THR A 1 479 ? 16.204 -24.685 -1.485 1.00 92.81 479 THR A CA 1
ATOM 3870 C C . THR A 1 479 ? 16.674 -24.421 -2.905 1.00 92.81 479 THR A C 1
ATOM 3872 O O . THR A 1 479 ? 17.815 -24.717 -3.260 1.00 92.81 479 THR A O 1
ATOM 3875 N N . ASP A 1 480 ? 15.793 -23.838 -3.706 1.00 93.75 480 ASP A N 1
ATOM 3876 C CA . ASP A 1 480 ? 16.178 -23.296 -5.001 1.00 93.75 480 ASP A CA 1
ATOM 3877 C C . ASP A 1 480 ? 16.975 -22.001 -4.813 1.00 93.75 480 ASP A C 1
ATOM 3879 O O . ASP A 1 480 ? 16.792 -21.279 -3.826 1.00 93.75 480 ASP A O 1
ATOM 3883 N N . VAL A 1 481 ? 17.835 -21.716 -5.787 1.00 95.62 481 VAL A N 1
ATOM 3884 C CA . VAL A 1 481 ? 18.544 -20.446 -5.968 1.00 95.62 481 VAL A CA 1
ATOM 3885 C C . VAL A 1 481 ? 18.412 -20.024 -7.430 1.00 95.62 481 VAL A C 1
ATOM 3887 O O . VAL A 1 481 ? 18.091 -20.855 -8.285 1.00 95.62 481 VAL A O 1
ATOM 3890 N N . LEU A 1 482 ? 18.638 -18.744 -7.710 1.00 96.50 482 LEU A N 1
ATOM 3891 C CA . LEU A 1 482 ? 18.777 -18.237 -9.071 1.00 96.50 482 LEU A CA 1
ATOM 3892 C C . LEU A 1 482 ? 20.270 -18.210 -9.405 1.00 96.50 482 LEU A C 1
ATOM 3894 O O . LEU A 1 482 ? 21.015 -17.444 -8.800 1.00 96.50 482 LEU A O 1
ATOM 3898 N N . GLY A 1 483 ? 20.701 -19.097 -10.295 1.00 95.38 483 GLY A N 1
ATOM 3899 C CA . GLY A 1 483 ? 22.030 -19.049 -10.892 1.00 95.38 483 GLY A CA 1
ATOM 3900 C C . GLY A 1 483 ? 22.048 -17.999 -11.992 1.00 95.38 483 GLY A C 1
ATOM 3901 O O . GLY A 1 483 ? 21.083 -17.905 -12.750 1.00 95.38 483 GLY A O 1
ATOM 3902 N N . VAL A 1 484 ? 23.120 -17.215 -12.053 1.00 95.12 484 VAL A N 1
ATOM 3903 C CA . VAL A 1 484 ? 23.374 -16.240 -13.114 1.00 95.12 484 VAL A CA 1
ATOM 3904 C C . VAL A 1 484 ? 24.803 -16.458 -13.583 1.00 95.12 484 VAL A C 1
ATOM 3906 O O . VAL A 1 484 ? 25.731 -16.418 -12.777 1.00 95.12 484 VAL A O 1
ATOM 3909 N N . GLU A 1 485 ? 24.966 -16.723 -14.869 1.00 93.31 485 GLU A N 1
ATOM 3910 C CA . GLU A 1 485 ? 26.252 -16.922 -15.519 1.00 93.31 485 GLU A CA 1
ATOM 3911 C C . GLU A 1 485 ? 26.437 -15.839 -16.570 1.00 93.31 485 GLU A C 1
ATOM 3913 O O . GLU A 1 485 ? 25.556 -15.607 -17.392 1.00 93.31 485 GLU A O 1
ATOM 3918 N N . PHE A 1 486 ? 27.575 -15.160 -16.510 1.00 90.50 486 PHE A N 1
ATOM 3919 C CA . PHE A 1 486 ? 27.912 -14.040 -17.372 1.00 90.50 486 PHE A CA 1
ATOM 3920 C C . PHE A 1 486 ? 29.233 -14.323 -18.070 1.00 90.50 486 PHE A C 1
ATOM 3922 O O . PHE A 1 486 ? 30.217 -14.684 -17.419 1.00 90.50 486 PHE A O 1
ATOM 3929 N N . TRP A 1 487 ? 29.276 -14.103 -19.381 1.00 91.62 487 TRP A N 1
ATOM 3930 C CA . TRP A 1 487 ? 30.512 -14.185 -20.143 1.00 91.62 487 TRP A CA 1
ATOM 3931 C C . TRP A 1 487 ? 30.519 -13.178 -21.288 1.00 91.62 487 TRP A C 1
ATOM 3933 O O . TRP A 1 487 ? 29.492 -12.804 -21.847 1.00 91.62 487 TRP A O 1
ATOM 3943 N N . ARG A 1 488 ? 31.717 -12.734 -21.650 1.00 91.69 488 ARG A N 1
ATOM 3944 C CA . ARG A 1 488 ? 31.952 -11.807 -22.758 1.00 91.69 488 ARG A CA 1
ATOM 3945 C C . ARG A 1 488 ? 32.741 -12.506 -23.854 1.00 91.69 488 ARG A C 1
ATOM 3947 O O . ARG A 1 488 ? 33.535 -13.403 -23.564 1.00 91.69 488 ARG A O 1
ATOM 3954 N N . ASP A 1 489 ? 32.584 -12.038 -25.085 1.00 90.19 489 ASP A N 1
ATOM 3955 C CA . ASP A 1 489 ? 33.484 -12.440 -26.162 1.00 90.19 489 ASP A CA 1
ATOM 3956 C C . ASP A 1 489 ? 34.920 -11.988 -25.841 1.00 90.19 489 ASP A C 1
ATOM 3958 O O . ASP A 1 489 ? 35.134 -10.955 -25.198 1.00 90.19 489 ASP A O 1
ATOM 3962 N N . GLU A 1 490 ? 35.915 -12.753 -26.298 1.00 90.12 490 GLU A N 1
ATOM 3963 C CA . GLU A 1 490 ? 37.330 -12.541 -25.951 1.00 90.12 490 GLU A CA 1
ATOM 3964 C C . GLU A 1 490 ? 37.812 -11.115 -26.282 1.00 90.12 490 GLU A C 1
ATOM 3966 O O . GLU A 1 490 ? 38.500 -10.494 -25.465 1.00 90.12 490 GLU A O 1
ATOM 3971 N N . ASP A 1 491 ? 37.361 -10.579 -27.422 1.00 89.81 491 ASP A N 1
ATOM 3972 C CA . ASP A 1 491 ? 37.693 -9.246 -27.942 1.00 89.81 491 ASP A CA 1
ATOM 3973 C C . ASP A 1 491 ? 36.874 -8.097 -27.314 1.00 89.81 491 ASP A C 1
ATOM 3975 O O . ASP A 1 491 ? 37.152 -6.925 -27.583 1.00 89.81 491 ASP A O 1
ATOM 3979 N N . SER A 1 492 ? 35.860 -8.398 -26.494 1.00 89.50 492 SER A N 1
ATOM 3980 C CA . SER A 1 492 ? 35.018 -7.374 -25.861 1.00 89.50 492 SER A CA 1
ATOM 3981 C C . SER A 1 492 ? 35.737 -6.694 -24.698 1.00 89.50 492 SER A C 1
ATOM 3983 O O . SER A 1 492 ? 36.365 -7.361 -23.874 1.00 89.50 492 SER A O 1
ATOM 3985 N N . ASP A 1 493 ? 35.606 -5.369 -24.601 1.00 88.88 493 ASP A N 1
ATOM 3986 C CA . ASP A 1 493 ? 36.187 -4.575 -23.514 1.00 88.88 493 ASP A CA 1
ATOM 3987 C C . ASP A 1 493 ? 35.540 -4.955 -22.166 1.00 88.88 493 ASP A C 1
ATOM 3989 O O . ASP A 1 493 ? 34.327 -4.769 -22.011 1.00 88.88 493 ASP A O 1
ATOM 3993 N N . PRO A 1 494 ? 36.299 -5.497 -21.192 1.00 87.19 494 PRO A N 1
ATOM 3994 C CA . PRO A 1 494 ? 35.751 -5.905 -19.902 1.00 87.19 494 PRO A CA 1
ATOM 3995 C C . PRO A 1 494 ? 35.145 -4.743 -19.106 1.00 87.19 494 PRO A C 1
ATOM 3997 O O . PRO A 1 494 ? 34.215 -4.985 -18.345 1.00 87.19 494 PRO A O 1
ATOM 4000 N N . ASP A 1 495 ? 35.621 -3.510 -19.299 1.00 84.94 495 ASP A N 1
ATOM 4001 C CA . ASP A 1 495 ? 35.163 -2.344 -18.535 1.00 84.94 495 ASP A CA 1
ATOM 4002 C C . ASP A 1 495 ? 33.874 -1.729 -19.106 1.00 84.94 495 ASP A C 1
ATOM 4004 O O . ASP A 1 495 ? 33.234 -0.912 -18.443 1.00 84.94 495 ASP A O 1
ATOM 4008 N N . LEU A 1 496 ? 33.495 -2.107 -20.333 1.00 87.25 496 LEU A N 1
ATOM 4009 C CA . LEU A 1 496 ? 32.262 -1.671 -21.001 1.00 87.25 496 LEU A CA 1
ATOM 4010 C C . LEU A 1 496 ? 31.221 -2.792 -21.118 1.00 87.25 496 LEU A C 1
ATOM 4012 O O . LEU A 1 496 ? 30.053 -2.511 -21.383 1.00 87.25 496 LEU A O 1
ATOM 4016 N N . SER A 1 497 ? 31.640 -4.050 -20.954 1.00 91.88 497 SER A N 1
ATOM 4017 C CA . SER A 1 497 ? 30.775 -5.222 -21.098 1.00 91.88 497 SER A CA 1
ATOM 4018 C C . SER A 1 497 ? 29.727 -5.271 -19.990 1.00 91.88 497 SER A C 1
ATOM 4020 O O . SER A 1 497 ? 30.066 -5.225 -18.810 1.00 91.88 497 SER A O 1
ATOM 4022 N N . TRP A 1 498 ? 28.459 -5.430 -20.360 1.00 92.56 498 TRP A N 1
ATOM 4023 C CA . TRP A 1 498 ? 27.357 -5.493 -19.401 1.00 92.56 498 TRP A CA 1
ATOM 4024 C C . TRP A 1 498 ? 26.327 -6.542 -19.810 1.00 92.56 498 TRP A C 1
ATOM 4026 O O . TRP A 1 498 ? 26.160 -6.835 -20.987 1.00 92.56 498 TRP A O 1
ATOM 4036 N N . ALA A 1 499 ? 25.603 -7.099 -18.851 1.00 94.06 499 ALA A N 1
ATOM 4037 C CA . ALA A 1 499 ? 24.409 -7.887 -19.115 1.00 94.06 499 ALA A CA 1
ATOM 4038 C C . ALA A 1 499 ? 23.467 -7.766 -17.920 1.00 94.06 499 ALA A C 1
ATOM 4040 O O . ALA A 1 499 ? 23.892 -7.401 -16.823 1.00 94.06 499 ALA A O 1
ATOM 4041 N N . GLY A 1 500 ? 22.189 -8.065 -18.122 1.00 94.31 500 GLY A N 1
ATOM 4042 C CA . GLY A 1 500 ? 21.210 -7.926 -17.059 1.00 94.31 500 GLY A CA 1
ATOM 4043 C C . GLY A 1 500 ? 19.909 -8.634 -17.371 1.00 94.31 500 GLY A C 1
ATOM 4044 O O . GLY A 1 500 ? 19.597 -8.933 -18.525 1.00 94.31 500 GLY A O 1
ATOM 4045 N N . MET A 1 501 ? 19.149 -8.848 -16.307 1.00 95.38 501 MET A N 1
ATOM 4046 C CA . MET A 1 501 ? 17.791 -9.365 -16.333 1.00 95.38 501 MET A CA 1
ATOM 4047 C C . MET A 1 501 ? 16.890 -8.411 -15.546 1.00 95.38 501 MET A C 1
ATOM 4049 O O . MET A 1 501 ? 17.327 -7.829 -14.552 1.00 95.38 501 MET A O 1
ATOM 4053 N N . MET A 1 502 ? 15.644 -8.249 -15.975 1.00 94.31 502 MET A N 1
ATOM 4054 C CA . MET A 1 502 ? 14.662 -7.383 -15.326 1.00 94.31 502 MET A CA 1
ATOM 4055 C C . MET A 1 502 ? 13.333 -8.106 -15.130 1.00 94.31 502 MET A C 1
ATOM 4057 O O . MET A 1 502 ? 13.123 -9.210 -15.628 1.00 94.31 502 MET A O 1
ATOM 4061 N N . ARG A 1 503 ? 12.445 -7.517 -14.331 1.00 91.50 503 ARG A N 1
ATOM 4062 C CA . ARG A 1 503 ? 11.091 -8.029 -14.124 1.00 91.50 503 ARG A CA 1
ATOM 4063 C C . ARG A 1 503 ? 10.156 -6.915 -13.696 1.00 91.50 503 ARG A C 1
ATOM 4065 O O . ARG A 1 503 ? 10.565 -6.013 -12.967 1.00 91.50 503 ARG A O 1
ATOM 4072 N N . SER A 1 504 ? 8.878 -7.066 -14.019 1.00 88.12 504 SER A N 1
ATOM 4073 C CA . SER A 1 504 ? 7.847 -6.226 -13.421 1.00 88.12 504 SER A CA 1
ATOM 4074 C C . SER A 1 504 ? 7.614 -6.588 -11.947 1.00 88.12 504 SER A C 1
ATOM 4076 O O . SER A 1 504 ? 7.578 -7.766 -11.543 1.00 88.12 504 SER A O 1
ATOM 4078 N N . THR A 1 505 ? 7.450 -5.549 -11.129 1.00 84.75 505 THR A N 1
ATOM 4079 C CA . THR A 1 505 ? 7.056 -5.626 -9.717 1.00 84.75 505 THR A CA 1
ATOM 4080 C C . THR A 1 505 ? 5.576 -5.309 -9.509 1.00 84.75 505 THR A C 1
ATOM 4082 O O . THR A 1 505 ? 5.141 -5.288 -8.363 1.00 84.75 505 THR A O 1
ATOM 4085 N N . LEU A 1 506 ? 4.771 -5.146 -10.570 1.00 77.69 506 LEU A N 1
ATOM 4086 C CA . LEU A 1 506 ? 3.344 -4.784 -10.483 1.00 77.69 506 LEU A CA 1
ATOM 4087 C C . LEU A 1 506 ? 2.529 -5.730 -9.576 1.00 77.69 506 LEU A C 1
ATOM 4089 O O . LEU A 1 506 ? 1.569 -5.335 -8.921 1.00 77.69 506 LEU A O 1
ATOM 4093 N N . SER A 1 507 ? 2.931 -7.001 -9.500 1.00 75.19 507 SER A N 1
ATOM 4094 C CA . SER A 1 507 ? 2.296 -8.008 -8.635 1.00 75.19 507 SER A CA 1
ATOM 4095 C C . SER A 1 507 ? 2.716 -7.940 -7.159 1.00 75.19 507 SER A C 1
ATOM 4097 O O . SER A 1 507 ? 2.202 -8.701 -6.332 1.00 75.19 507 SER A O 1
ATOM 4099 N N . PHE A 1 508 ? 3.670 -7.081 -6.801 1.00 81.25 508 PHE A N 1
ATOM 4100 C CA . PHE A 1 508 ? 4.173 -6.982 -5.437 1.00 81.25 508 PHE A CA 1
ATOM 4101 C C . PHE A 1 508 ? 3.172 -6.224 -4.564 1.00 81.25 508 PHE A C 1
ATOM 4103 O O . PHE A 1 508 ? 2.458 -5.328 -5.000 1.00 81.25 508 PHE A O 1
ATOM 4110 N N . ALA A 1 509 ? 3.102 -6.597 -3.286 1.00 75.06 509 ALA A N 1
ATOM 4111 C CA . ALA A 1 509 ? 2.306 -5.837 -2.329 1.00 75.06 509 ALA A CA 1
ATOM 4112 C C . ALA A 1 509 ? 2.917 -4.444 -2.110 1.00 75.06 509 ALA A C 1
ATOM 4114 O O . ALA A 1 509 ? 4.121 -4.281 -2.285 1.00 75.06 509 ALA A O 1
ATOM 4115 N N . ASP A 1 510 ? 2.131 -3.495 -1.591 1.00 71.56 510 ASP A N 1
ATOM 4116 C CA . ASP A 1 510 ? 2.637 -2.181 -1.171 1.00 71.56 510 ASP A CA 1
ATOM 4117 C C . ASP A 1 510 ? 3.911 -2.317 -0.320 1.00 71.56 510 ASP A C 1
ATOM 4119 O O . ASP A 1 510 ? 3.938 -2.961 0.739 1.00 71.56 510 ASP A O 1
ATOM 4123 N N . GLN A 1 511 ? 4.971 -1.714 -0.838 1.00 75.38 511 GLN A N 1
ATOM 4124 C CA . GLN A 1 511 ? 6.329 -1.763 -0.332 1.00 75.38 511 GLN A CA 1
ATOM 4125 C C . GLN A 1 511 ? 6.811 -0.360 0.106 1.00 75.38 511 GLN A C 1
ATOM 4127 O O . GLN A 1 511 ? 7.994 -0.209 0.385 1.00 75.38 511 GLN A O 1
ATOM 4132 N N . GLN A 1 512 ? 5.944 0.653 0.276 1.00 72.88 512 GLN A N 1
ATOM 4133 C CA . GLN A 1 512 ? 6.331 2.015 0.722 1.00 72.88 512 GLN A CA 1
ATOM 4134 C C . GLN A 1 512 ? 7.116 2.056 2.046 1.00 72.88 512 GLN A C 1
ATOM 4136 O O . GLN A 1 512 ? 7.791 3.035 2.360 1.00 72.88 512 GLN A O 1
ATOM 4141 N N . LYS A 1 513 ? 7.013 1.000 2.860 1.00 77.25 513 LYS A N 1
ATOM 4142 C CA . LYS A 1 513 ? 7.734 0.848 4.136 1.00 77.25 513 LYS A CA 1
ATOM 4143 C C . LYS A 1 513 ? 9.000 -0.000 4.024 1.00 77.25 513 LYS A C 1
ATOM 4145 O O . LYS A 1 513 ? 9.601 -0.321 5.053 1.00 77.25 513 LYS A O 1
ATOM 4150 N N . THR A 1 514 ? 9.383 -0.395 2.815 1.00 84.38 514 THR A N 1
ATOM 4151 C CA . THR A 1 514 ? 10.612 -1.141 2.558 1.00 84.38 514 THR A CA 1
ATOM 4152 C C . THR A 1 514 ? 11.802 -0.313 3.002 1.00 84.38 514 THR A C 1
ATOM 4154 O O . THR A 1 514 ? 11.881 0.892 2.772 1.00 84.38 514 THR A O 1
ATOM 4157 N N . LYS A 1 515 ? 12.722 -0.975 3.699 1.00 88.12 515 LYS A N 1
ATOM 4158 C CA . LYS A 1 515 ? 13.941 -0.349 4.215 1.00 88.12 515 LYS A CA 1
ATOM 4159 C C . LYS A 1 515 ? 15.190 -0.888 3.549 1.00 88.12 515 LYS A C 1
ATOM 4161 O O . LYS A 1 515 ? 16.143 -0.136 3.392 1.00 88.12 515 LYS A O 1
ATOM 4166 N N . TYR A 1 516 ? 15.173 -2.167 3.184 1.00 91.94 516 TYR A N 1
ATOM 4167 C CA . TYR A 1 516 ? 16.346 -2.875 2.707 1.00 91.94 516 TYR A CA 1
ATOM 4168 C C . TYR A 1 516 ? 16.002 -3.782 1.535 1.00 91.94 516 TYR A C 1
ATOM 4170 O O . TYR A 1 516 ? 14.935 -4.399 1.526 1.00 91.94 516 TYR A O 1
ATOM 4178 N N . ILE A 1 517 ? 16.950 -3.904 0.615 1.00 91.94 517 ILE A N 1
ATOM 4179 C CA . ILE A 1 517 ? 17.064 -5.031 -0.306 1.00 91.94 517 ILE A CA 1
ATOM 4180 C C . ILE A 1 517 ? 18.020 -6.021 0.365 1.00 91.94 517 ILE A C 1
ATOM 4182 O O . ILE A 1 517 ? 19.099 -5.630 0.808 1.00 91.94 517 ILE A O 1
ATOM 4186 N N . GLU A 1 518 ? 17.616 -7.282 0.501 1.00 93.94 518 GLU A N 1
ATOM 4187 C CA . GLU A 1 518 ? 18.458 -8.332 1.083 1.00 93.94 518 GLU A CA 1
ATOM 4188 C C . GLU A 1 518 ? 18.724 -9.419 0.045 1.00 93.94 518 GLU A C 1
ATOM 4190 O O . GLU A 1 518 ? 17.783 -10.002 -0.499 1.00 93.94 518 GLU A O 1
ATOM 4195 N N . LEU A 1 519 ? 20.000 -9.720 -0.188 1.00 94.19 519 LEU A N 1
ATOM 4196 C CA . LEU A 1 519 ? 20.448 -10.743 -1.125 1.00 94.19 519 LEU A CA 1
ATOM 4197 C C . LEU A 1 519 ? 21.486 -11.637 -0.455 1.00 94.19 519 LEU A C 1
ATOM 4199 O O . LEU A 1 519 ? 22.435 -11.158 0.158 1.00 94.19 519 LEU A O 1
ATOM 4203 N N . TRP A 1 520 ? 21.308 -12.946 -0.600 1.00 95.31 520 TRP A N 1
ATOM 4204 C CA . TRP A 1 520 ? 22.376 -13.908 -0.354 1.00 95.31 520 TRP A CA 1
ATOM 4205 C C . TRP A 1 520 ? 23.038 -14.209 -1.692 1.00 95.31 520 TRP A C 1
ATOM 4207 O O . TRP A 1 520 ? 22.355 -14.660 -2.610 1.00 95.31 520 TRP A O 1
ATOM 4217 N N . ILE A 1 521 ? 24.335 -13.937 -1.801 1.00 95.19 521 ILE A N 1
ATOM 4218 C CA . ILE A 1 521 ? 25.095 -14.046 -3.047 1.00 95.19 521 ILE A CA 1
ATOM 4219 C C . ILE A 1 521 ? 26.273 -14.997 -2.843 1.00 95.19 521 ILE A C 1
ATOM 4221 O O . ILE A 1 521 ? 26.952 -14.956 -1.816 1.00 95.19 521 ILE A O 1
ATOM 4225 N N . LEU A 1 522 ? 26.506 -15.845 -3.843 1.00 94.94 522 LEU A N 1
ATOM 4226 C CA . LEU A 1 522 ? 27.703 -16.662 -3.987 1.00 94.94 522 LEU A CA 1
ATOM 4227 C C . LEU A 1 522 ? 28.386 -16.265 -5.301 1.00 94.94 522 LEU A C 1
ATOM 4229 O O . LEU A 1 522 ? 27.868 -16.554 -6.374 1.00 94.94 522 LEU A O 1
ATOM 4233 N N . GLY A 1 523 ? 29.521 -15.581 -5.199 1.00 92.12 523 GLY A N 1
ATOM 4234 C CA . GLY A 1 523 ? 30.313 -15.068 -6.319 1.00 92.12 523 GLY A CA 1
ATOM 4235 C C . GLY A 1 523 ? 31.503 -14.272 -5.787 1.00 92.12 523 GLY A C 1
ATOM 4236 O O . GLY A 1 523 ? 31.476 -13.873 -4.621 1.00 92.12 523 GLY A O 1
ATOM 4237 N N . ASP A 1 524 ? 32.541 -14.079 -6.597 1.00 91.25 524 ASP A N 1
ATOM 4238 C CA . ASP A 1 524 ? 33.825 -13.492 -6.180 1.00 91.25 524 ASP A CA 1
ATOM 4239 C C . ASP A 1 524 ? 34.425 -12.492 -7.189 1.00 91.25 524 ASP A C 1
ATOM 4241 O O . ASP A 1 524 ? 35.547 -12.026 -6.998 1.00 91.25 524 ASP A O 1
ATOM 4245 N N . ALA A 1 525 ? 33.698 -12.142 -8.256 1.00 90.12 525 ALA A N 1
ATOM 4246 C CA . ALA A 1 525 ? 34.173 -11.215 -9.280 1.00 90.12 525 ALA A CA 1
ATOM 4247 C C . ALA A 1 525 ? 33.031 -10.429 -9.943 1.00 90.12 525 ALA A C 1
ATOM 4249 O O . ALA A 1 525 ? 31.904 -10.914 -10.051 1.00 90.12 525 ALA A O 1
ATOM 4250 N N . GLY A 1 526 ? 33.359 -9.233 -10.441 1.00 88.94 526 GLY A N 1
ATOM 4251 C CA . GLY A 1 526 ? 32.439 -8.351 -11.165 1.00 88.94 526 GLY A CA 1
ATOM 4252 C C . GLY A 1 526 ? 31.723 -7.328 -10.280 1.00 88.94 526 GLY A C 1
ATOM 4253 O O . GLY A 1 526 ? 31.879 -7.307 -9.060 1.00 88.94 526 GLY A O 1
ATOM 4254 N N . THR A 1 527 ? 30.937 -6.461 -10.918 1.00 91.75 527 THR A N 1
ATOM 4255 C CA . THR A 1 527 ? 30.115 -5.436 -10.259 1.00 91.75 527 THR A CA 1
ATOM 4256 C C . THR A 1 527 ? 28.646 -5.747 -10.492 1.00 91.75 527 THR A C 1
ATOM 4258 O O . THR A 1 527 ? 28.234 -5.991 -11.625 1.00 91.75 527 THR A O 1
ATOM 4261 N N . VAL A 1 528 ? 27.856 -5.730 -9.422 1.00 93.25 528 VAL A N 1
ATOM 4262 C CA . VAL A 1 528 ? 26.405 -5.909 -9.482 1.00 93.25 528 VAL A CA 1
ATOM 4263 C C . VAL A 1 528 ? 25.744 -4.544 -9.399 1.00 93.25 528 VAL A C 1
ATOM 4265 O O . VAL A 1 528 ? 25.982 -3.805 -8.445 1.00 93.25 528 VAL A O 1
ATOM 4268 N N . ASN A 1 529 ? 24.886 -4.251 -10.376 1.00 94.06 529 ASN A N 1
ATOM 4269 C CA . ASN A 1 529 ? 23.979 -3.109 -10.357 1.00 94.06 529 ASN A CA 1
ATOM 4270 C C . ASN A 1 529 ? 22.552 -3.616 -10.153 1.00 94.06 529 ASN A C 1
ATOM 4272 O O . ASN A 1 529 ? 22.104 -4.528 -10.850 1.00 94.06 529 ASN A O 1
ATOM 4276 N N . ILE A 1 530 ? 21.850 -3.039 -9.185 1.00 94.50 530 ILE A N 1
ATOM 4277 C CA . ILE A 1 530 ? 20.427 -3.277 -8.963 1.00 94.50 530 ILE A CA 1
ATOM 4278 C C . ILE A 1 530 ? 19.709 -1.972 -9.258 1.00 94.50 530 ILE A C 1
ATOM 4280 O O . ILE A 1 530 ? 19.867 -1.005 -8.515 1.00 94.50 530 ILE A O 1
ATOM 4284 N N . ASP A 1 531 ? 18.895 -1.975 -10.303 1.00 93.56 531 ASP A N 1
ATOM 4285 C CA . ASP A 1 531 ? 18.087 -0.826 -10.685 1.00 93.56 531 ASP A CA 1
ATOM 4286 C C . ASP A 1 531 ? 16.658 -1.030 -10.196 1.00 93.56 531 ASP A C 1
ATOM 4288 O O . ASP A 1 531 ? 16.049 -2.081 -10.412 1.00 93.56 531 ASP A O 1
ATOM 4292 N N . ILE A 1 532 ? 16.127 -0.038 -9.480 1.00 90.25 532 ILE A N 1
ATOM 4293 C CA . ILE A 1 532 ? 14.784 -0.108 -8.912 1.00 90.25 532 ILE A CA 1
ATOM 4294 C C . ILE A 1 532 ? 14.023 1.196 -9.158 1.00 90.25 532 ILE A C 1
ATOM 4296 O O . ILE A 1 532 ? 14.378 2.258 -8.641 1.00 90.25 532 ILE A O 1
ATOM 4300 N N . GLY A 1 533 ? 12.934 1.102 -9.919 1.00 86.81 533 GLY A N 1
ATOM 4301 C CA . GLY A 1 533 ? 12.096 2.229 -10.318 1.00 86.81 533 GLY A CA 1
ATOM 4302 C C . GLY A 1 533 ? 11.320 1.910 -11.585 1.00 86.81 533 GLY A C 1
ATOM 4303 O O . GLY A 1 533 ? 10.984 0.754 -11.830 1.00 86.81 533 GLY A O 1
ATOM 4304 N N . ARG A 1 534 ? 11.058 2.941 -12.384 1.00 84.81 534 ARG A N 1
ATOM 4305 C CA . ARG A 1 534 ? 10.568 2.793 -13.755 1.00 84.81 534 ARG A CA 1
ATOM 4306 C C . ARG A 1 534 ? 11.779 2.621 -14.659 1.00 84.81 534 ARG A C 1
ATOM 4308 O O . ARG A 1 534 ? 12.644 3.494 -14.690 1.00 84.81 534 ARG A O 1
ATOM 4315 N N . ILE A 1 535 ? 11.853 1.481 -15.322 1.00 88.31 535 ILE A N 1
ATOM 4316 C CA . ILE A 1 535 ? 12.963 1.099 -16.192 1.00 88.31 535 ILE A CA 1
ATOM 4317 C C . ILE A 1 535 ? 12.363 0.854 -17.571 1.00 88.31 535 ILE A C 1
ATOM 4319 O O . ILE A 1 535 ? 11.234 0.371 -17.668 1.00 88.31 535 ILE A O 1
ATOM 4323 N N . SER A 1 536 ? 13.103 1.217 -18.614 1.00 87.62 536 SER A N 1
ATOM 4324 C CA . SER A 1 536 ? 12.699 0.942 -19.988 1.00 87.62 536 SER A CA 1
ATOM 4325 C C . SER A 1 536 ? 12.451 -0.554 -20.189 1.00 87.62 536 SER A C 1
ATOM 4327 O O . SER A 1 536 ? 13.207 -1.398 -19.723 1.00 87.62 536 SER A O 1
ATOM 4329 N N . GLU A 1 537 ? 11.401 -0.873 -20.925 1.00 89.12 537 GLU A N 1
ATOM 4330 C CA . GLU A 1 537 ? 11.041 -2.228 -21.326 1.00 89.12 537 GLU A CA 1
ATOM 4331 C C . GLU A 1 537 ? 11.670 -2.632 -22.665 1.00 89.12 537 GLU A C 1
ATOM 4333 O O . GLU A 1 537 ? 11.769 -3.820 -22.958 1.00 89.12 537 GLU A O 1
ATOM 4338 N N . ASP A 1 538 ? 12.151 -1.649 -23.436 1.00 85.31 538 ASP A N 1
ATOM 4339 C CA . ASP A 1 538 ? 12.829 -1.833 -24.729 1.00 85.31 538 ASP A CA 1
ATOM 4340 C C . ASP A 1 538 ? 14.196 -2.493 -24.517 1.00 85.31 538 ASP A C 1
ATOM 4342 O O . ASP A 1 538 ? 15.211 -1.833 -24.259 1.00 85.31 538 ASP A O 1
ATOM 4346 N N . TRP A 1 539 ? 14.216 -3.823 -24.550 1.00 86.44 539 TRP A N 1
ATOM 4347 C CA . TRP A 1 539 ? 15.438 -4.610 -24.453 1.00 86.44 539 TRP A CA 1
ATOM 4348 C C . TRP A 1 539 ? 15.887 -5.124 -25.820 1.00 86.44 539 TRP A C 1
ATOM 4350 O O . TRP A 1 539 ? 17.096 -5.308 -26.031 1.00 86.44 539 TRP A O 1
ATOM 4360 N N . TYR A 1 540 ? 14.958 -5.284 -26.763 1.00 82.19 540 TYR A N 1
ATOM 4361 C CA . TYR A 1 540 ? 15.194 -5.742 -28.122 1.00 82.19 540 TYR A CA 1
ATOM 4362 C C . TYR A 1 540 ? 15.254 -4.566 -29.117 1.00 82.19 540 TYR A C 1
ATOM 4364 O O . TYR A 1 540 ? 14.336 -4.253 -29.862 1.00 82.19 540 TYR A O 1
ATOM 4372 N N . MET A 1 541 ? 16.427 -3.938 -29.223 1.00 70.56 541 MET A N 1
ATOM 4373 C CA . MET A 1 541 ? 16.600 -2.721 -30.040 1.00 70.56 541 MET A CA 1
ATOM 4374 C C . MET A 1 541 ? 16.897 -2.945 -31.538 1.00 70.56 541 MET A C 1
ATOM 4376 O O . MET A 1 541 ? 17.200 -1.985 -32.260 1.00 70.56 541 MET A O 1
ATOM 4380 N N . LYS A 1 542 ? 16.919 -4.191 -32.035 1.00 61.28 542 LYS A N 1
ATOM 4381 C CA . LYS A 1 542 ? 17.290 -4.491 -33.433 1.00 61.28 542 LYS A CA 1
ATOM 4382 C C . LYS A 1 542 ? 16.056 -4.464 -34.336 1.00 61.28 542 LYS A C 1
ATOM 4384 O O . LYS A 1 542 ? 15.040 -5.035 -33.999 1.00 61.28 542 LYS A O 1
ATOM 4389 N N . ASN A 1 543 ? 16.180 -3.831 -35.511 1.00 53.94 543 ASN A N 1
ATOM 4390 C CA . ASN A 1 543 ? 15.143 -3.757 -36.552 1.00 53.94 543 ASN A CA 1
ATOM 4391 C C . ASN A 1 543 ? 13.746 -3.398 -36.010 1.00 53.94 543 ASN A C 1
ATOM 4393 O O . ASN A 1 543 ? 12.904 -4.265 -35.821 1.00 53.94 543 ASN A O 1
ATOM 4397 N N . LYS A 1 544 ? 13.449 -2.094 -35.882 1.00 52.47 544 LYS A N 1
ATOM 4398 C CA . LYS A 1 544 ? 12.125 -1.551 -35.485 1.00 52.47 544 LYS A CA 1
ATOM 4399 C C . LYS A 1 544 ? 10.969 -1.872 -36.457 1.00 52.47 544 LYS A C 1
ATOM 4401 O O . LYS A 1 544 ? 9.960 -1.169 -36.487 1.00 52.47 544 LYS A O 1
ATOM 4406 N N . THR A 1 545 ? 11.123 -2.868 -37.316 1.00 49.16 545 THR A N 1
ATOM 4407 C CA . THR A 1 545 ? 10.109 -3.359 -38.241 1.00 49.16 545 THR A CA 1
ATOM 4408 C C . THR A 1 545 ? 9.600 -4.696 -37.735 1.00 49.16 545 THR A C 1
ATOM 4410 O O . THR A 1 545 ? 10.308 -5.693 -37.841 1.00 49.16 545 THR A O 1
ATOM 4413 N N . PHE A 1 546 ? 8.367 -4.722 -37.240 1.00 48.88 546 PHE A N 1
ATOM 4414 C CA . PHE A 1 546 ? 7.672 -5.953 -36.881 1.00 48.88 546 PHE A CA 1
ATOM 4415 C C . PHE A 1 546 ? 6.709 -6.289 -38.026 1.00 48.88 546 PHE A C 1
ATOM 4417 O O . PHE A 1 546 ? 5.879 -5.465 -38.407 1.00 48.88 546 PHE A O 1
ATOM 4424 N N . ARG A 1 547 ? 6.840 -7.479 -38.630 1.00 47.75 547 ARG A N 1
ATOM 4425 C CA . ARG A 1 547 ? 6.007 -7.947 -39.768 1.00 47.75 547 ARG A CA 1
ATOM 4426 C C . ARG A 1 547 ? 6.102 -7.119 -41.064 1.00 47.75 547 ARG A C 1
ATOM 4428 O O . ARG A 1 547 ? 5.161 -7.098 -41.853 1.00 47.75 547 ARG A O 1
ATOM 4435 N N . GLY A 1 548 ? 7.224 -6.442 -41.316 1.00 43.72 548 GLY A N 1
ATOM 4436 C CA . GLY A 1 548 ? 7.402 -5.618 -42.525 1.00 43.72 548 GLY A CA 1
ATOM 4437 C C . GLY A 1 548 ? 6.646 -4.280 -42.506 1.00 43.72 548 GLY A C 1
ATOM 4438 O O . GLY A 1 548 ? 6.684 -3.545 -43.494 1.00 43.72 548 GLY A O 1
ATOM 4439 N N . GLU A 1 549 ? 6.018 -3.944 -41.381 1.00 39.12 549 GLU A N 1
ATOM 4440 C CA . GLU A 1 549 ? 5.499 -2.618 -41.054 1.00 39.12 549 GLU A CA 1
ATOM 4441 C C . GLU A 1 549 ? 6.366 -2.014 -39.935 1.00 39.12 549 GLU A C 1
ATOM 4443 O O . GLU A 1 549 ? 7.098 -2.731 -39.247 1.00 39.12 549 GLU A O 1
ATOM 4448 N N . LEU A 1 550 ? 6.355 -0.684 -39.781 1.00 42.44 550 LEU A N 1
ATOM 4449 C CA . LEU A 1 550 ? 6.962 -0.045 -38.609 1.00 42.44 550 LEU A CA 1
ATOM 4450 C C . LEU A 1 550 ? 6.304 -0.677 -37.377 1.00 42.44 550 LEU A C 1
ATOM 4452 O O . LEU A 1 550 ? 5.076 -0.665 -37.285 1.00 42.44 550 LEU A O 1
ATOM 4456 N N . SER A 1 551 ? 7.106 -1.271 -36.485 1.00 46.88 551 SER A N 1
ATOM 4457 C CA . SER A 1 551 ? 6.617 -1.831 -35.223 1.00 46.88 551 SER A CA 1
ATOM 4458 C C . SER A 1 551 ? 5.684 -0.812 -34.579 1.00 46.88 551 SER A C 1
ATOM 4460 O O . SER A 1 551 ? 5.962 0.389 -34.636 1.00 46.88 551 SER A O 1
ATOM 4462 N N . TYR A 1 552 ? 4.557 -1.262 -34.029 1.00 42.53 552 TYR A N 1
ATOM 4463 C CA . TYR A 1 552 ? 3.540 -0.399 -33.436 1.00 42.53 552 TYR A CA 1
ATOM 4464 C C . TYR A 1 552 ? 4.179 0.340 -32.244 1.00 42.53 552 TYR A C 1
ATOM 4466 O O . TYR A 1 552 ? 4.183 -0.144 -31.119 1.00 42.53 552 TYR A O 1
ATOM 4474 N N . ARG A 1 553 ? 4.810 1.489 -32.528 1.00 52.78 553 ARG A N 1
ATOM 4475 C CA . ARG A 1 553 ? 5.683 2.269 -31.628 1.00 52.78 553 ARG A CA 1
ATOM 4476 C C . ARG A 1 553 ? 6.915 1.544 -31.070 1.00 52.78 553 ARG A C 1
ATOM 4478 O O . ARG A 1 553 ? 7.547 2.076 -30.168 1.00 52.78 553 ARG A O 1
ATOM 4485 N N . GLY A 1 554 ? 7.294 0.391 -31.618 1.00 61.41 554 GLY A N 1
ATOM 4486 C CA . GLY A 1 554 ? 8.485 -0.343 -31.183 1.00 61.41 554 GLY A CA 1
ATOM 4487 C C . GLY A 1 554 ? 8.229 -1.531 -30.258 1.00 61.41 554 GLY A C 1
ATOM 4488 O O . GLY A 1 554 ? 9.193 -2.226 -30.007 1.00 61.41 554 GLY A O 1
ATOM 4489 N N . LEU A 1 555 ? 6.992 -1.806 -29.807 1.00 76.75 555 LEU A N 1
ATOM 4490 C CA . LEU A 1 555 ? 6.705 -2.961 -28.937 1.00 76.75 555 LEU A CA 1
ATOM 4491 C C . LEU A 1 555 ? 6.978 -4.287 -29.659 1.00 76.75 555 LEU A C 1
ATOM 4493 O O . LEU A 1 555 ? 6.313 -4.596 -30.655 1.00 76.75 555 LEU A O 1
ATOM 4497 N N . ASN A 1 556 ? 7.903 -5.083 -29.129 1.00 82.62 556 ASN A N 1
ATOM 4498 C CA . ASN A 1 556 ? 8.153 -6.441 -29.585 1.00 82.62 556 ASN A CA 1
ATOM 4499 C C . ASN A 1 556 ? 7.389 -7.469 -28.726 1.00 82.62 556 ASN A C 1
ATOM 4501 O O . ASN A 1 556 ? 7.516 -7.501 -27.502 1.00 82.62 556 ASN A O 1
ATOM 4505 N N . THR A 1 557 ? 6.550 -8.294 -29.364 1.00 85.50 557 THR A N 1
ATOM 4506 C CA . THR A 1 557 ? 5.709 -9.287 -28.676 1.00 85.50 557 THR A CA 1
ATOM 4507 C C . THR A 1 557 ? 5.293 -10.435 -29.591 1.00 85.50 557 THR A C 1
ATOM 4509 O O . THR A 1 557 ? 4.995 -10.229 -30.772 1.00 85.50 557 THR A O 1
ATOM 4512 N N . GLU A 1 558 ? 5.222 -11.638 -29.031 1.00 86.75 558 GLU A N 1
ATOM 4513 C CA . GLU A 1 558 ? 4.659 -12.819 -29.684 1.00 86.75 558 GLU A CA 1
ATOM 4514 C C . GLU A 1 558 ? 3.125 -12.801 -29.721 1.00 86.75 558 GLU A C 1
ATOM 4516 O O . GLU A 1 558 ? 2.536 -13.397 -30.623 1.00 86.75 558 GLU A O 1
ATOM 4521 N N . ASP A 1 559 ? 2.472 -12.073 -28.807 1.00 84.56 559 ASP A N 1
ATOM 4522 C CA . ASP A 1 559 ? 1.011 -12.034 -28.673 1.00 84.56 559 ASP A CA 1
ATOM 4523 C C . ASP A 1 559 ? 0.368 -11.263 -29.836 1.00 84.56 559 ASP A C 1
ATOM 4525 O O . ASP A 1 559 ? 0.231 -10.033 -29.831 1.00 84.56 559 ASP A O 1
ATOM 4529 N N . LYS A 1 560 ? -0.037 -11.975 -30.894 1.00 77.31 560 LYS A N 1
ATOM 4530 C CA . LYS A 1 560 ? -0.453 -11.324 -32.145 1.00 77.31 560 LYS A CA 1
ATOM 4531 C C . LYS A 1 560 ? -1.842 -10.716 -32.053 1.00 77.31 560 LYS A C 1
ATOM 4533 O O . LYS A 1 560 ? -2.179 -9.886 -32.906 1.00 77.31 560 LYS A O 1
ATOM 4538 N N . ASN A 1 561 ? -2.654 -11.156 -31.099 1.00 76.44 561 ASN A N 1
ATOM 4539 C CA . ASN A 1 561 ? -4.052 -10.765 -30.955 1.00 76.44 561 ASN A CA 1
ATOM 4540 C C . ASN A 1 561 ? -4.350 -10.067 -29.613 1.00 76.44 561 ASN A C 1
ATOM 4542 O O . ASN A 1 561 ? -5.497 -9.664 -29.393 1.00 76.44 561 ASN A O 1
ATOM 4546 N N . ASN A 1 562 ? -3.319 -9.855 -28.792 1.00 74.38 562 ASN A N 1
ATOM 4547 C CA . ASN A 1 562 ? -3.353 -9.196 -27.493 1.00 74.38 562 ASN A CA 1
ATOM 4548 C C . ASN A 1 562 ? -4.335 -9.869 -26.517 1.00 74.38 562 ASN A C 1
ATOM 4550 O O . ASN A 1 562 ? -5.129 -9.195 -25.848 1.00 74.38 562 ASN A O 1
ATOM 4554 N N . ASN A 1 563 ? -4.369 -11.207 -26.512 1.00 78.81 563 ASN A N 1
ATOM 4555 C CA . ASN A 1 563 ? -5.235 -11.998 -25.632 1.00 78.81 563 ASN A CA 1
ATOM 4556 C C . ASN A 1 563 ? -4.518 -12.488 -24.356 1.00 78.81 563 ASN A C 1
ATOM 4558 O O . ASN A 1 563 ? -5.177 -13.064 -23.482 1.00 78.81 563 ASN A O 1
ATOM 4562 N N . GLY A 1 564 ? -3.211 -12.236 -24.234 1.00 79.38 564 GLY A N 1
ATOM 4563 C CA . GLY A 1 564 ? -2.345 -12.640 -23.128 1.00 79.38 564 GLY A CA 1
ATOM 4564 C C . GLY A 1 564 ? -2.005 -14.133 -23.101 1.00 79.38 564 GLY A C 1
ATOM 4565 O O . GLY A 1 564 ? -1.569 -14.642 -22.066 1.00 79.38 564 GLY A O 1
ATOM 4566 N N . LEU A 1 565 ? -2.258 -14.859 -24.187 1.00 83.50 565 LEU A N 1
ATOM 4567 C CA . LEU A 1 565 ? -2.053 -16.296 -24.332 1.00 83.50 565 LEU A CA 1
ATOM 4568 C C . LEU A 1 565 ? -1.185 -16.564 -25.556 1.00 83.50 565 LEU A C 1
ATOM 4570 O O . LEU A 1 565 ? -1.284 -15.876 -26.559 1.00 83.50 565 LEU A O 1
ATOM 4574 N N . LEU A 1 566 ? -0.357 -17.602 -25.463 1.00 87.06 566 LEU A N 1
ATOM 4575 C CA . LEU A 1 566 ? 0.448 -18.047 -26.589 1.00 87.06 566 LEU A CA 1
ATOM 4576 C C . LEU A 1 566 ? -0.390 -18.975 -27.480 1.00 87.06 566 LEU A C 1
ATOM 4578 O O . LEU A 1 566 ? -0.733 -20.087 -27.055 1.00 87.06 566 LEU A O 1
ATOM 4582 N N . ASP A 1 567 ? -0.721 -18.525 -28.689 1.00 87.00 567 ASP A N 1
ATOM 4583 C CA . ASP A 1 567 ? -1.476 -19.294 -29.680 1.00 87.00 567 ASP A CA 1
ATOM 4584 C C . ASP A 1 567 ? -0.568 -20.092 -30.645 1.00 87.00 567 ASP A C 1
ATOM 4586 O O . ASP A 1 567 ? 0.645 -19.891 -30.760 1.00 87.00 567 ASP A O 1
ATOM 4590 N N . ASP A 1 568 ? -1.167 -21.047 -31.367 1.00 84.81 568 ASP A N 1
ATOM 4591 C CA . ASP A 1 568 ? -0.452 -21.897 -32.327 1.00 84.81 568 ASP A CA 1
ATOM 4592 C C . ASP A 1 568 ? 0.241 -21.046 -33.418 1.00 84.81 568 ASP A C 1
ATOM 4594 O O . ASP A 1 568 ? -0.416 -20.423 -34.258 1.00 84.81 568 ASP A O 1
ATOM 4598 N N . GLY A 1 569 ? 1.578 -21.088 -33.458 1.00 83.44 569 GLY A N 1
ATOM 4599 C CA . GLY A 1 569 ? 2.402 -20.348 -34.427 1.00 83.44 569 GLY A CA 1
ATOM 4600 C C . GLY A 1 569 ? 2.796 -18.930 -33.993 1.00 83.44 569 GLY A C 1
ATOM 4601 O O . GLY A 1 569 ? 3.200 -18.123 -34.841 1.00 83.44 569 GLY A O 1
ATOM 4602 N N . GLU A 1 570 ? 2.639 -18.605 -32.711 1.00 87.12 570 GLU A N 1
ATOM 4603 C CA . GLU A 1 570 ? 3.129 -17.360 -32.106 1.00 87.12 570 GLU A CA 1
ATOM 4604 C C . GLU A 1 570 ? 4.513 -17.485 -31.465 1.00 87.12 570 GLU A C 1
ATOM 4606 O O . GLU A 1 570 ? 5.211 -16.483 -31.427 1.00 87.12 570 GLU A O 1
ATOM 4611 N N . ASP A 1 571 ? 4.907 -18.700 -31.066 1.00 88.38 571 ASP A N 1
ATOM 4612 C CA . ASP A 1 571 ? 6.204 -19.048 -30.457 1.00 88.38 571 ASP A CA 1
ATOM 4613 C C . ASP A 1 571 ? 7.329 -18.963 -31.503 1.00 88.38 571 ASP A C 1
ATOM 4615 O O . ASP A 1 571 ? 7.718 -19.970 -32.099 1.00 88.38 571 ASP A O 1
ATOM 4619 N N . THR A 1 572 ? 7.718 -17.737 -31.837 1.00 87.06 572 THR A N 1
ATOM 4620 C CA . THR A 1 572 ? 8.638 -17.369 -32.927 1.00 87.06 572 THR A CA 1
ATOM 4621 C C . THR A 1 572 ? 9.657 -16.334 -32.471 1.00 87.06 572 THR A C 1
ATOM 4623 O O . THR A 1 572 ? 10.178 -15.611 -33.312 1.00 87.06 572 THR A O 1
ATOM 4626 N N . GLY A 1 573 ? 9.830 -16.173 -31.161 1.00 86.81 573 GLY A N 1
ATOM 4627 C CA . GLY A 1 573 ? 10.710 -15.170 -30.604 1.00 86.81 573 GLY A CA 1
ATOM 4628 C C . GLY A 1 573 ? 10.088 -13.782 -30.511 1.00 86.81 573 GLY A C 1
ATOM 4629 O O . GLY A 1 573 ? 9.131 -13.424 -31.207 1.00 86.81 573 GLY A O 1
ATOM 4630 N N . VAL A 1 574 ? 10.698 -12.944 -29.670 1.00 83.44 574 VAL A N 1
ATOM 4631 C CA . VAL A 1 574 ? 10.332 -11.522 -29.518 1.00 83.44 574 VAL A CA 1
ATOM 4632 C C . VAL A 1 574 ? 10.659 -10.714 -30.783 1.00 83.44 574 VAL A C 1
ATOM 4634 O O . VAL A 1 574 ? 10.083 -9.651 -31.032 1.00 83.44 574 VAL A O 1
ATOM 4637 N N . ASP A 1 575 ? 11.523 -11.235 -31.650 1.00 78.75 575 ASP A N 1
ATOM 4638 C CA . ASP A 1 575 ? 11.784 -10.650 -32.961 1.00 78.75 575 ASP A CA 1
ATOM 4639 C C . ASP A 1 575 ? 10.678 -10.947 -34.001 1.00 78.75 575 ASP A C 1
ATOM 4641 O O . ASP A 1 575 ? 10.532 -10.216 -34.989 1.00 78.75 575 ASP A O 1
ATOM 4645 N N . GLY A 1 576 ? 9.840 -11.958 -33.744 1.00 78.62 576 GLY A N 1
ATOM 4646 C CA . GLY A 1 576 ? 8.746 -12.401 -34.598 1.00 78.62 576 GLY A CA 1
ATOM 4647 C C . GLY A 1 576 ? 9.188 -13.094 -35.889 1.00 78.62 576 GLY A C 1
ATOM 4648 O O . GLY A 1 576 ? 8.386 -13.143 -36.836 1.00 78.62 576 GLY A O 1
ATOM 4649 N N . ILE A 1 577 ? 10.433 -13.574 -35.969 1.00 80.88 577 ILE A N 1
ATOM 4650 C CA . ILE A 1 577 ? 11.009 -14.231 -37.143 1.00 80.88 577 ILE A CA 1
ATOM 4651 C C . ILE A 1 577 ? 11.323 -15.686 -36.774 1.00 80.88 577 ILE A C 1
ATOM 4653 O O . ILE A 1 577 ? 12.279 -15.928 -36.064 1.00 80.88 577 ILE A O 1
ATOM 4657 N N . PRO A 1 578 ? 10.587 -16.677 -37.311 1.00 84.19 578 PRO A N 1
ATOM 4658 C CA . PRO A 1 578 ? 10.906 -18.078 -37.041 1.00 84.19 578 PRO A CA 1
ATOM 4659 C C . PRO A 1 578 ? 12.319 -18.450 -37.517 1.00 84.19 578 PRO A C 1
ATOM 4661 O O . PRO A 1 578 ? 12.693 -18.041 -38.619 1.00 84.19 578 PRO A O 1
ATOM 4664 N N . ASP A 1 579 ? 13.006 -19.352 -36.811 1.00 83.25 579 ASP A N 1
ATOM 4665 C CA . ASP A 1 579 ? 14.372 -19.853 -37.085 1.00 83.25 579 ASP A CA 1
ATOM 4666 C C . ASP A 1 579 ? 14.636 -20.164 -38.575 1.00 83.25 579 ASP A C 1
ATOM 4668 O O . ASP A 1 579 ? 15.666 -19.837 -39.165 1.00 83.25 579 ASP A O 1
ATOM 4672 N N . ASN A 1 580 ? 13.649 -20.737 -39.273 1.00 81.12 580 ASN A N 1
ATOM 4673 C CA . ASN A 1 580 ? 13.774 -21.076 -40.697 1.00 81.12 580 ASN A CA 1
ATOM 4674 C C . ASN A 1 580 ? 13.796 -19.876 -41.669 1.00 81.12 580 ASN A C 1
ATOM 4676 O O . ASN A 1 580 ? 13.971 -20.074 -42.878 1.00 81.12 580 ASN A O 1
ATOM 4680 N N . GLN A 1 581 ? 13.562 -18.670 -41.161 1.00 81.94 581 GLN A N 1
ATOM 4681 C CA . GLN A 1 581 ? 13.499 -17.394 -41.868 1.00 81.94 581 GLN A CA 1
ATOM 4682 C C . GLN A 1 581 ? 14.532 -16.385 -41.356 1.00 81.94 581 GLN A C 1
ATOM 4684 O O . GLN A 1 581 ? 14.618 -15.291 -41.919 1.00 81.94 581 GLN A O 1
ATOM 4689 N N . GLU A 1 582 ? 15.329 -16.742 -40.350 1.00 80.38 582 GLU A N 1
ATOM 4690 C CA . GLU A 1 582 ? 16.398 -15.893 -39.849 1.00 80.38 582 GLU A CA 1
ATOM 4691 C C . GLU A 1 582 ? 17.560 -15.760 -40.847 1.00 80.38 582 GLU A C 1
ATOM 4693 O O . GLU A 1 582 ? 17.968 -16.700 -41.539 1.00 80.38 582 GLU A O 1
ATOM 4698 N N . GLU A 1 583 ? 18.130 -14.556 -40.928 1.00 75.38 583 GLU A N 1
ATOM 4699 C CA . GLU A 1 583 ? 19.314 -14.292 -41.747 1.00 75.38 583 GLU A CA 1
ATOM 4700 C C . GLU A 1 583 ? 20.596 -14.740 -41.015 1.00 75.38 583 GLU A C 1
ATOM 4702 O O . GLU A 1 583 ? 20.695 -14.604 -39.795 1.00 75.38 583 GLU A O 1
ATOM 4707 N N . PRO A 1 584 ? 21.647 -15.198 -41.727 1.00 67.44 584 PRO A N 1
ATOM 4708 C CA . PRO A 1 584 ? 22.918 -15.552 -41.097 1.00 67.44 584 PRO A CA 1
ATOM 4709 C C . PRO A 1 584 ? 23.501 -14.398 -40.260 1.00 67.44 584 PRO A C 1
ATOM 4711 O O . PRO A 1 584 ? 23.871 -13.354 -40.803 1.00 67.44 584 PRO A O 1
ATOM 4714 N N . GLY A 1 585 ? 23.631 -14.608 -38.945 1.00 62.00 585 GLY A N 1
ATOM 4715 C CA . GLY A 1 585 ? 24.080 -13.588 -37.986 1.00 62.00 585 GLY A CA 1
ATOM 4716 C C . GLY A 1 585 ? 22.953 -12.881 -37.221 1.00 62.00 585 GLY A C 1
ATOM 4717 O O . GLY A 1 585 ? 23.236 -11.908 -36.512 1.00 62.00 585 GLY A O 1
ATOM 4718 N N . ALA A 1 586 ? 21.707 -13.349 -37.357 1.00 66.06 586 ALA A N 1
ATOM 4719 C CA . ALA A 1 586 ? 20.634 -13.075 -36.407 1.00 66.06 586 ALA A CA 1
ATOM 4720 C C . ALA A 1 586 ? 21.034 -13.501 -34.981 1.00 66.06 586 ALA A C 1
ATOM 4722 O O . ALA A 1 586 ? 22.006 -14.235 -34.775 1.00 66.06 586 ALA A O 1
ATOM 4723 N N . MET A 1 587 ? 20.361 -12.921 -33.990 1.00 68.69 587 MET A N 1
ATOM 4724 C CA . MET A 1 587 ? 20.607 -13.263 -32.594 1.00 68.69 587 MET A CA 1
ATOM 4725 C C . MET A 1 587 ? 19.920 -14.598 -32.337 1.00 68.69 587 MET A C 1
ATOM 4727 O O . MET A 1 587 ? 18.709 -14.630 -32.423 1.00 68.69 587 MET A O 1
ATOM 4731 N N . ASP A 1 588 ? 20.686 -15.648 -32.034 1.00 79.00 588 ASP A N 1
ATOM 4732 C CA . ASP A 1 588 ? 20.126 -16.967 -31.717 1.00 79.00 588 ASP A CA 1
ATOM 4733 C C . ASP A 1 588 ? 19.257 -16.857 -30.460 1.00 79.00 588 ASP A C 1
ATOM 4735 O O . ASP A 1 588 ? 19.771 -16.727 -29.344 1.00 79.00 588 ASP A O 1
ATOM 4739 N N . ASP A 1 589 ? 17.946 -16.831 -30.659 1.00 86.06 589 ASP A N 1
ATOM 4740 C CA . ASP A 1 589 ? 16.947 -16.717 -29.608 1.00 86.06 589 ASP A CA 1
ATOM 4741 C C . ASP A 1 589 ? 16.255 -18.066 -29.336 1.00 86.06 589 ASP A C 1
ATOM 4743 O O . ASP A 1 589 ? 15.334 -18.137 -28.521 1.00 86.06 589 ASP A O 1
ATOM 4747 N N . ASN A 1 590 ? 16.749 -19.151 -29.943 1.00 89.69 590 ASN A N 1
ATOM 4748 C CA . ASN A 1 590 ? 16.214 -20.493 -29.778 1.00 89.69 590 ASN A CA 1
ATOM 4749 C C . ASN A 1 590 ? 16.356 -20.993 -28.336 1.00 89.69 590 ASN A C 1
ATOM 4751 O O . ASN A 1 590 ? 17.450 -21.091 -27.763 1.00 89.69 590 ASN A O 1
ATOM 4755 N N . TRP A 1 591 ? 15.243 -21.445 -27.771 1.00 92.19 591 TRP A N 1
ATOM 4756 C CA . TRP A 1 591 ? 15.220 -22.094 -26.474 1.00 92.19 591 TRP A CA 1
ATOM 4757 C C . TRP A 1 591 ? 15.810 -23.506 -26.519 1.00 92.19 591 TRP A C 1
ATOM 4759 O O . TRP A 1 591 ? 15.476 -24.335 -27.372 1.00 92.19 591 TRP A O 1
ATOM 4769 N N . GLN A 1 592 ? 16.640 -23.829 -25.526 1.00 91.69 592 GLN A N 1
ATOM 4770 C CA . GLN A 1 592 ? 17.211 -25.163 -25.356 1.00 91.69 592 GLN A CA 1
ATOM 4771 C C . GLN A 1 592 ? 16.964 -25.720 -23.949 1.00 91.69 592 GLN A C 1
ATOM 4773 O O . GLN A 1 592 ? 17.195 -25.065 -22.931 1.00 91.69 592 GLN A O 1
ATOM 4778 N N . GLU A 1 593 ? 16.529 -26.984 -23.879 1.00 89.94 593 GLU A N 1
ATOM 4779 C CA . GLU A 1 593 ? 16.448 -27.708 -22.608 1.00 89.94 593 GLU A CA 1
ATOM 4780 C C . GLU A 1 593 ? 17.864 -27.941 -22.044 1.00 89.94 593 GLU A C 1
ATOM 4782 O O . GLU A 1 593 ? 18.744 -28.374 -22.801 1.00 89.94 593 GLU A O 1
ATOM 4787 N N . PRO A 1 594 ? 18.099 -27.734 -20.730 1.00 91.44 594 PRO A N 1
ATOM 4788 C CA . PRO A 1 594 ? 19.428 -27.902 -20.161 1.00 91.44 594 PRO A CA 1
ATOM 4789 C C . PRO A 1 594 ? 19.946 -29.327 -20.335 1.00 91.44 594 PRO A C 1
ATOM 4791 O O . PRO A 1 594 ? 19.266 -30.311 -20.019 1.00 91.44 594 PRO A O 1
ATOM 4794 N N . LYS A 1 595 ? 21.186 -29.445 -20.806 1.00 91.50 595 LYS A N 1
ATOM 4795 C CA . LYS A 1 595 ? 21.823 -30.729 -21.110 1.00 91.50 595 LYS A CA 1
ATOM 4796 C C . LYS A 1 595 ? 22.705 -31.138 -19.944 1.00 91.50 595 LYS A C 1
ATOM 4798 O O . LYS A 1 595 ? 23.495 -30.349 -19.440 1.00 91.50 595 LYS A O 1
ATOM 4803 N N . ARG A 1 596 ? 22.588 -32.389 -19.499 1.00 90.00 596 ARG A N 1
ATOM 4804 C CA . ARG A 1 596 ? 23.479 -32.912 -18.459 1.00 90.00 596 ARG A CA 1
ATOM 4805 C C . ARG A 1 596 ? 24.887 -33.107 -19.023 1.00 90.00 596 ARG A C 1
ATOM 4807 O O . ARG A 1 596 ? 25.052 -33.856 -19.985 1.00 90.00 596 ARG A O 1
ATOM 4814 N N . GLU A 1 597 ? 25.878 -32.528 -18.356 1.00 88.62 597 GLU A N 1
ATOM 4815 C CA . GLU A 1 597 ? 27.302 -32.671 -18.662 1.00 88.62 597 GLU A CA 1
ATOM 4816 C C . GLU A 1 597 ? 28.019 -33.216 -17.419 1.00 88.62 597 GLU A C 1
ATOM 4818 O O . GLU A 1 597 ? 28.246 -32.504 -16.450 1.00 88.62 597 GLU A O 1
ATOM 4823 N N . ASP A 1 598 ? 28.323 -34.518 -17.406 1.00 85.81 598 ASP A N 1
ATOM 4824 C CA . ASP A 1 598 ? 28.911 -35.222 -16.254 1.00 85.81 598 ASP A CA 1
ATOM 4825 C C . ASP A 1 598 ? 28.136 -35.005 -14.925 1.00 85.81 598 ASP A C 1
ATOM 4827 O O . ASP A 1 598 ? 27.037 -35.560 -14.728 1.00 85.81 598 ASP A O 1
ATOM 4831 N N . ASP A 1 599 ? 28.724 -34.221 -14.013 1.00 80.88 599 ASP A N 1
ATOM 4832 C CA . ASP A 1 599 ? 28.198 -33.853 -12.691 1.00 80.88 599 ASP A CA 1
ATOM 4833 C C . ASP A 1 599 ? 27.563 -32.445 -12.667 1.00 80.88 599 ASP A C 1
ATOM 4835 O O . ASP A 1 599 ? 27.078 -32.004 -11.622 1.00 80.88 599 ASP A O 1
ATOM 4839 N N . THR A 1 600 ? 27.521 -31.750 -13.807 1.00 84.75 600 THR A N 1
ATOM 4840 C CA . THR A 1 600 ? 26.892 -30.437 -13.986 1.00 84.75 600 THR A CA 1
ATOM 4841 C C . THR A 1 600 ? 25.806 -30.482 -15.070 1.00 84.75 600 THR A C 1
ATOM 4843 O O . THR A 1 600 ? 25.452 -31.532 -15.619 1.00 84.75 600 THR A O 1
ATOM 4846 N N . TYR A 1 601 ? 25.193 -29.329 -15.322 1.00 91.00 601 TYR A N 1
ATOM 4847 C CA . TYR A 1 601 ? 24.235 -29.123 -16.398 1.00 91.00 601 TYR A CA 1
ATOM 4848 C C . TYR A 1 601 ? 24.666 -27.882 -17.166 1.00 91.00 601 TYR A C 1
ATOM 4850 O O . TYR A 1 601 ? 25.031 -26.884 -16.547 1.00 91.00 601 TYR A O 1
ATOM 4858 N N . ASN A 1 602 ? 24.609 -27.966 -18.486 1.00 91.50 602 ASN A N 1
ATOM 4859 C CA . ASN A 1 602 ? 24.761 -26.844 -19.386 1.00 91.50 602 ASN A CA 1
ATOM 4860 C C . ASN A 1 602 ? 23.387 -26.194 -19.595 1.00 91.50 602 ASN A C 1
ATOM 4862 O O . ASN A 1 602 ? 22.416 -26.887 -19.917 1.00 91.50 602 ASN A O 1
ATOM 4866 N N . TYR A 1 603 ? 23.324 -24.883 -19.371 1.00 92.62 603 TYR A N 1
ATOM 4867 C CA . TYR A 1 603 ? 22.120 -24.061 -19.466 1.00 92.62 603 TYR A CA 1
ATOM 4868 C C . TYR A 1 603 ? 22.147 -23.101 -20.667 1.00 92.62 603 TYR A C 1
ATOM 4870 O O . TYR A 1 603 ? 21.317 -22.200 -20.732 1.00 92.62 603 TYR A O 1
ATOM 4878 N N . ASP A 1 604 ? 23.060 -23.283 -21.619 1.00 90.69 604 ASP A N 1
ATOM 4879 C CA . ASP A 1 604 ? 23.105 -22.500 -22.853 1.00 90.69 604 ASP A CA 1
ATOM 4880 C C . ASP A 1 604 ? 21.758 -22.572 -23.583 1.00 90.69 604 ASP A C 1
ATOM 4882 O O . ASP A 1 604 ? 21.223 -23.658 -23.815 1.00 90.69 604 ASP A O 1
ATOM 4886 N N . GLY A 1 605 ? 21.199 -21.405 -23.917 1.00 89.75 605 GLY A N 1
ATOM 4887 C CA . GLY A 1 605 ? 19.893 -21.284 -24.572 1.00 89.75 605 GLY A CA 1
ATOM 4888 C C . GLY A 1 605 ? 18.683 -21.450 -23.642 1.00 89.75 605 GLY A C 1
ATOM 4889 O O . GLY A 1 605 ? 17.550 -21.426 -24.114 1.00 89.75 605 GLY A O 1
ATOM 4890 N N . ILE A 1 606 ? 18.858 -21.587 -22.318 1.00 91.56 606 ILE A N 1
ATOM 4891 C CA . ILE A 1 606 ? 17.723 -21.746 -21.380 1.00 91.56 606 ILE A CA 1
ATOM 4892 C C . ILE A 1 606 ? 16.782 -20.532 -21.347 1.00 91.56 606 ILE A C 1
ATOM 4894 O O . ILE A 1 606 ? 15.611 -20.673 -20.983 1.00 91.56 606 ILE A O 1
ATOM 4898 N N . ASN A 1 607 ? 17.304 -19.356 -21.705 1.00 92.00 607 ASN A N 1
ATOM 4899 C CA . ASN A 1 607 ? 16.597 -18.077 -21.735 1.00 92.00 607 ASN A CA 1
ATOM 4900 C C . ASN A 1 607 ? 16.128 -17.673 -23.142 1.00 92.00 607 ASN A C 1
ATOM 4902 O O . ASN A 1 607 ? 15.686 -16.540 -23.302 1.00 92.00 607 ASN A O 1
ATOM 4906 N N . GLY A 1 608 ? 16.226 -18.568 -24.134 1.00 91.12 608 GLY A N 1
ATOM 4907 C CA . GLY A 1 608 ? 15.702 -18.323 -25.479 1.00 91.12 608 GLY A CA 1
ATOM 4908 C C . GLY A 1 608 ? 14.190 -18.074 -25.484 1.00 91.12 608 GLY A C 1
ATOM 4909 O O . GLY A 1 608 ? 13.464 -18.596 -24.624 1.00 91.12 608 GLY A O 1
ATOM 4910 N N . THR A 1 609 ? 13.746 -17.259 -26.437 1.00 89.75 609 THR A N 1
ATOM 4911 C CA . THR A 1 609 ? 12.350 -16.877 -26.653 1.00 89.75 609 THR A CA 1
ATOM 4912 C C . THR A 1 609 ? 11.666 -17.823 -27.637 1.00 89.75 609 THR A C 1
ATOM 4914 O O . THR A 1 609 ? 10.649 -18.408 -27.281 1.00 89.75 609 THR A O 1
ATOM 4917 N N . GLU A 1 610 ? 12.272 -18.140 -28.786 1.00 90.19 610 GLU A N 1
ATOM 4918 C CA . GLU A 1 610 ? 11.668 -19.083 -29.736 1.00 90.19 610 GLU A CA 1
ATOM 4919 C C . GLU A 1 610 ? 11.668 -20.532 -29.212 1.00 90.19 610 GLU A C 1
ATOM 4921 O O . GLU A 1 610 ? 12.681 -21.094 -28.789 1.00 90.19 610 GLU A O 1
ATOM 4926 N N . GLY A 1 611 ? 10.513 -21.192 -29.268 1.00 89.00 611 GLY A N 1
ATOM 4927 C CA . GLY A 1 611 ? 10.349 -22.600 -28.912 1.00 89.00 611 GLY A CA 1
ATOM 4928 C C . GLY A 1 611 ? 10.277 -22.849 -27.406 1.00 89.00 611 GLY A C 1
ATOM 4929 O O . GLY A 1 611 ? 10.266 -24.013 -26.968 1.00 89.00 611 GLY A O 1
ATOM 4930 N N . ASN A 1 612 ? 10.235 -21.793 -26.592 1.00 87.81 612 ASN A N 1
ATOM 4931 C CA . ASN A 1 612 ? 10.326 -21.903 -25.143 1.00 87.81 612 ASN A CA 1
ATOM 4932 C C . ASN A 1 612 ? 9.040 -22.447 -24.499 1.00 87.81 612 ASN A C 1
ATOM 4934 O O . ASN A 1 612 ? 9.083 -22.922 -23.353 1.00 87.81 612 ASN A O 1
ATOM 4938 N N . SER A 1 613 ? 7.937 -22.486 -25.261 1.00 86.19 613 SER A N 1
ATOM 4939 C CA . SER A 1 613 ? 6.659 -23.112 -24.894 1.00 86.19 613 SER A CA 1
ATOM 4940 C C . SER A 1 613 ? 6.768 -24.623 -24.660 1.00 86.19 613 SER A C 1
ATOM 4942 O O . SER A 1 613 ? 5.932 -25.236 -23.990 1.00 86.19 613 SER A O 1
ATOM 4944 N N . ASN A 1 614 ? 7.838 -25.244 -25.167 1.00 83.50 614 ASN A N 1
ATOM 4945 C CA . ASN A 1 614 ? 8.143 -26.654 -24.931 1.00 83.50 614 ASN A CA 1
ATOM 4946 C C . ASN A 1 614 ? 8.603 -26.936 -23.491 1.00 83.50 614 ASN A C 1
ATOM 4948 O O . ASN A 1 614 ? 8.603 -28.090 -23.046 1.00 83.50 614 ASN A O 1
ATOM 4952 N N . SER A 1 615 ? 8.967 -25.901 -22.732 1.00 81.38 615 SER A N 1
ATOM 4953 C CA . SER A 1 615 ? 9.215 -26.023 -21.301 1.00 81.38 615 SER A CA 1
ATOM 4954 C C . SER A 1 615 ? 7.924 -26.365 -20.551 1.00 81.38 615 SER A C 1
ATOM 4956 O O . SER A 1 615 ? 6.849 -25.838 -20.828 1.00 81.38 615 SER A O 1
ATOM 4958 N N . ARG A 1 616 ? 8.026 -27.217 -19.523 1.00 62.84 616 ARG A N 1
ATOM 4959 C CA . ARG A 1 616 ? 6.876 -27.710 -18.733 1.00 62.84 616 ARG A CA 1
ATOM 4960 C C . ARG A 1 616 ? 6.020 -26.612 -18.087 1.00 62.84 616 ARG A C 1
ATOM 4962 O O . ARG A 1 616 ? 4.881 -26.895 -17.721 1.00 62.84 616 ARG A O 1
ATOM 4969 N N . ASP A 1 617 ? 6.562 -25.404 -17.968 1.00 64.00 617 ASP A N 1
ATOM 4970 C CA . ASP A 1 617 ? 5.970 -24.268 -17.261 1.00 64.00 617 ASP A CA 1
ATOM 4971 C C . ASP A 1 617 ? 5.565 -23.097 -18.192 1.00 64.00 617 ASP A C 1
ATOM 4973 O O . ASP A 1 617 ? 5.170 -22.047 -17.688 1.00 64.00 617 ASP A O 1
ATOM 4977 N N . ALA A 1 618 ? 5.661 -23.242 -19.524 1.00 59.69 618 ALA A N 1
ATOM 4978 C CA . ALA A 1 618 ? 5.579 -22.130 -20.482 1.00 59.69 618 ALA A CA 1
ATOM 4979 C C . ALA A 1 618 ? 4.389 -22.237 -21.449 1.00 59.69 618 ALA A C 1
ATOM 4981 O O . ALA A 1 618 ? 4.346 -23.119 -22.300 1.00 59.69 618 ALA A O 1
ATOM 4982 N N . ARG A 1 619 ? 3.410 -21.334 -21.314 1.00 72.00 619 ARG A N 1
ATOM 4983 C CA . ARG A 1 619 ? 2.347 -21.087 -22.313 1.00 72.00 619 ARG A CA 1
ATOM 4984 C C . ARG A 1 619 ? 1.903 -19.620 -22.306 1.00 72.00 619 ARG A C 1
ATOM 4986 O O . ARG A 1 619 ? 0.710 -19.333 -22.381 1.00 72.00 619 ARG A O 1
ATOM 4993 N N . TYR A 1 620 ? 2.855 -18.716 -22.122 1.00 82.88 620 TYR A N 1
ATOM 4994 C CA . TYR A 1 620 ? 2.622 -17.279 -22.205 1.00 82.88 620 TYR A CA 1
ATOM 4995 C C . TYR A 1 620 ? 3.509 -16.732 -23.320 1.00 82.88 620 TYR A C 1
ATOM 4997 O O . TYR A 1 620 ? 4.608 -17.265 -23.471 1.00 82.88 620 TYR A O 1
ATOM 5005 N N . PRO A 1 621 ? 3.026 -15.749 -24.090 1.00 87.25 621 PRO A N 1
ATOM 5006 C CA . PRO A 1 621 ? 3.802 -15.141 -25.158 1.00 87.25 621 PRO A CA 1
ATOM 5007 C C . PRO A 1 621 ? 4.939 -14.311 -24.568 1.00 87.25 621 PRO A C 1
ATOM 5009 O O . PRO A 1 621 ? 4.741 -13.620 -23.562 1.00 87.25 621 PRO A O 1
ATOM 5012 N N . ASP A 1 622 ? 6.116 -14.371 -25.184 1.00 89.50 622 ASP A N 1
ATOM 5013 C CA . ASP A 1 622 ? 7.206 -13.474 -24.829 1.00 89.50 622 ASP A CA 1
ATOM 5014 C C . ASP A 1 622 ? 6.917 -12.062 -25.344 1.00 89.50 622 ASP A C 1
ATOM 5016 O O . ASP A 1 622 ? 6.430 -11.848 -26.457 1.00 89.50 622 ASP A O 1
ATOM 5020 N N . THR A 1 623 ? 7.176 -11.065 -24.503 1.00 88.25 623 THR A N 1
ATOM 5021 C CA . THR A 1 623 ? 6.793 -9.680 -24.771 1.00 88.25 623 THR A CA 1
ATOM 5022 C C . THR A 1 623 ? 7.701 -8.710 -24.030 1.00 88.25 623 THR A C 1
ATOM 5024 O O . THR A 1 623 ? 8.189 -9.010 -22.938 1.00 88.25 623 THR A O 1
ATOM 5027 N N . GLU A 1 624 ? 7.920 -7.536 -24.614 1.00 89.12 624 GLU A N 1
ATOM 5028 C CA . GLU A 1 624 ? 8.523 -6.401 -23.913 1.00 89.12 624 GLU A CA 1
ATOM 5029 C C . GLU A 1 624 ? 7.528 -5.691 -22.982 1.00 89.12 624 GLU A C 1
ATOM 5031 O O . GLU A 1 624 ? 7.951 -4.992 -22.077 1.00 89.12 624 GLU A O 1
ATOM 5036 N N . ASP A 1 625 ? 6.220 -5.911 -23.130 1.00 86.50 625 ASP A N 1
ATOM 5037 C CA . ASP A 1 625 ? 5.189 -5.394 -22.213 1.00 86.50 625 ASP A CA 1
ATOM 5038 C C . ASP A 1 625 ? 5.181 -6.200 -20.896 1.00 86.50 625 ASP A C 1
ATOM 5040 O O . ASP A 1 625 ? 4.425 -7.165 -20.737 1.00 86.50 625 ASP A O 1
ATOM 5044 N N . LEU A 1 626 ? 6.081 -5.864 -19.964 1.00 87.44 626 LEU A N 1
ATOM 5045 C CA . LEU A 1 626 ? 6.319 -6.648 -18.748 1.00 87.44 626 LEU A CA 1
ATOM 5046 C C . LEU A 1 626 ? 5.254 -6.421 -17.676 1.00 87.44 626 LEU A C 1
ATOM 5048 O O . LEU A 1 626 ? 5.094 -7.262 -16.781 1.00 87.44 626 LEU A O 1
ATOM 5052 N N . ASP A 1 627 ? 4.563 -5.285 -17.709 1.00 82.06 627 ASP A N 1
ATOM 5053 C CA . ASP A 1 627 ? 3.471 -4.964 -16.793 1.00 82.06 627 ASP A CA 1
ATOM 5054 C C . ASP A 1 627 ? 2.068 -5.269 -17.362 1.00 82.06 627 ASP A C 1
ATOM 5056 O O . ASP A 1 627 ? 1.087 -5.265 -16.607 1.00 82.06 627 ASP A O 1
ATOM 5060 N N . GLY A 1 628 ? 1.987 -5.678 -18.633 1.00 80.25 628 GLY A N 1
ATOM 5061 C CA . GLY A 1 628 ? 0.774 -6.170 -19.291 1.00 80.25 628 GLY A CA 1
ATOM 5062 C C . GLY A 1 628 ? -0.215 -5.054 -19.612 1.00 80.25 628 GLY A C 1
ATOM 5063 O O . GLY A 1 628 ? -1.437 -5.261 -19.589 1.00 80.25 628 GLY A O 1
ATOM 5064 N N . ASP A 1 629 ? 0.294 -3.846 -19.822 1.00 73.19 629 ASP A N 1
ATOM 5065 C CA . ASP A 1 629 ? -0.493 -2.643 -20.020 1.00 73.19 629 ASP A CA 1
ATOM 5066 C C . ASP A 1 629 ? -0.788 -2.334 -21.504 1.00 73.19 629 ASP A C 1
ATOM 5068 O O . ASP A 1 629 ? -1.572 -1.421 -21.820 1.00 73.19 629 ASP A O 1
ATOM 5072 N N . GLY A 1 630 ? -0.232 -3.155 -22.397 1.00 74.50 630 GLY A N 1
ATOM 5073 C CA . GLY A 1 630 ? -0.384 -3.129 -23.845 1.00 74.50 630 GLY A CA 1
ATOM 5074 C C . GLY A 1 630 ? 0.524 -2.119 -24.546 1.00 74.50 630 GLY A C 1
ATOM 5075 O O . GLY A 1 630 ? 0.238 -1.758 -25.694 1.00 74.50 630 GLY A O 1
ATOM 5076 N N . GLN A 1 631 ? 1.544 -1.584 -23.867 1.00 73.75 631 GLN A N 1
ATOM 5077 C CA . GLN A 1 631 ? 2.466 -0.582 -24.406 1.00 73.75 631 GLN A CA 1
ATOM 5078 C C . GLN A 1 631 ? 3.905 -0.890 -24.020 1.00 73.75 631 GLN A C 1
ATOM 5080 O O . GLN A 1 631 ? 4.170 -1.466 -22.980 1.00 73.75 631 GLN A O 1
ATOM 5085 N N . LEU A 1 632 ? 4.830 -0.427 -24.858 1.00 78.88 632 LEU A N 1
ATOM 5086 C CA . LEU A 1 632 ? 6.249 -0.404 -24.535 1.00 78.88 632 LEU A CA 1
ATOM 5087 C C . LEU A 1 632 ? 6.564 0.826 -23.673 1.00 78.88 632 LEU A C 1
ATOM 5089 O O . LEU A 1 632 ? 6.389 1.967 -24.128 1.00 78.88 632 LEU A O 1
ATOM 5093 N N . SER A 1 633 ? 7.044 0.609 -22.450 1.00 79.94 633 SER A N 1
ATOM 5094 C CA . SER A 1 633 ? 7.544 1.676 -21.581 1.00 79.94 633 SER A CA 1
ATOM 5095 C C . SER A 1 633 ? 8.985 2.056 -21.934 1.00 79.94 633 SER A C 1
ATOM 5097 O O . SER A 1 633 ? 9.870 1.211 -21.959 1.00 79.94 633 SER A O 1
ATOM 5099 N N . LEU A 1 634 ? 9.259 3.345 -22.167 1.00 78.69 634 LEU A N 1
ATOM 5100 C CA . LEU A 1 634 ? 10.602 3.846 -22.539 1.00 78.69 634 LEU A CA 1
ATOM 5101 C C . LEU A 1 634 ? 11.244 4.729 -21.457 1.00 78.69 634 LEU A C 1
ATOM 5103 O O . LEU A 1 634 ? 12.263 5.388 -21.683 1.00 78.69 634 LEU A O 1
ATOM 5107 N N . ASN A 1 635 ? 10.603 4.817 -20.294 1.00 78.38 635 ASN A N 1
ATOM 5108 C CA . ASN A 1 635 ? 10.960 5.754 -19.238 1.00 78.38 635 ASN A CA 1
ATOM 5109 C C . ASN A 1 635 ? 12.037 5.147 -18.335 1.00 78.38 635 ASN A C 1
ATOM 5111 O O . ASN A 1 635 ? 11.918 4.005 -17.905 1.00 78.38 635 ASN A O 1
ATOM 5115 N N . ASN A 1 636 ? 13.041 5.950 -17.982 1.00 83.94 636 ASN A N 1
ATOM 5116 C CA . ASN A 1 636 ? 14.080 5.577 -17.028 1.00 83.94 636 ASN A CA 1
ATOM 5117 C C . ASN A 1 636 ? 14.084 6.560 -15.852 1.00 83.94 636 ASN A C 1
ATOM 5119 O O . ASN A 1 636 ? 14.737 7.601 -15.898 1.00 83.94 636 ASN A O 1
ATOM 5123 N N . ASP A 1 637 ? 13.354 6.199 -14.800 1.00 86.12 637 ASP A N 1
ATOM 5124 C CA . ASP A 1 637 ? 13.269 6.904 -13.525 1.00 86.12 637 ASP A CA 1
ATOM 5125 C C . ASP A 1 637 ? 13.505 5.897 -12.391 1.00 86.12 637 ASP A C 1
ATOM 5127 O O . ASP A 1 637 ? 12.566 5.291 -11.864 1.00 86.12 637 ASP A O 1
ATOM 5131 N N . TYR A 1 638 ? 14.765 5.698 -12.004 1.00 89.00 638 TYR A N 1
ATOM 5132 C CA . TYR A 1 638 ? 15.138 4.662 -11.041 1.00 89.00 638 TYR A CA 1
ATOM 5133 C C . TYR A 1 638 ? 16.324 5.040 -10.152 1.00 89.00 638 TYR A C 1
ATOM 5135 O O . TYR A 1 638 ? 17.089 5.976 -10.414 1.00 89.00 638 TYR A O 1
ATOM 5143 N N . PHE A 1 639 ? 16.452 4.293 -9.059 1.00 91.88 639 PHE A N 1
ATOM 5144 C CA . PHE A 1 639 ? 17.612 4.310 -8.178 1.00 91.88 639 PHE A CA 1
ATOM 5145 C C . PHE A 1 639 ? 18.495 3.100 -8.479 1.00 91.88 639 PHE A C 1
ATOM 5147 O O . PHE A 1 639 ? 17.995 1.979 -8.548 1.00 91.88 639 PHE A O 1
ATOM 5154 N N . GLU A 1 640 ? 19.791 3.342 -8.645 1.00 93.50 640 GLU A N 1
ATOM 5155 C CA . GLU A 1 640 ? 20.816 2.327 -8.915 1.00 93.50 640 GLU A CA 1
ATOM 5156 C C . GLU A 1 640 ? 21.610 2.059 -7.630 1.00 93.50 640 GLU A C 1
ATOM 5158 O O . GLU A 1 640 ? 22.068 2.995 -6.958 1.00 93.50 640 GLU A O 1
ATOM 5163 N N . TYR A 1 641 ? 21.799 0.780 -7.310 1.00 94.56 641 TYR A N 1
ATOM 5164 C CA . TYR A 1 641 ? 22.651 0.297 -6.223 1.00 94.56 641 TYR A CA 1
ATOM 5165 C C . TYR A 1 641 ? 23.777 -0.545 -6.821 1.00 94.56 641 TYR A C 1
ATOM 5167 O O . TYR A 1 641 ? 23.528 -1.636 -7.327 1.00 94.56 641 TYR A O 1
ATOM 5175 N N . SER A 1 642 ? 25.005 -0.037 -6.751 1.00 93.56 642 SER A N 1
ATOM 5176 C CA . SER A 1 642 ? 26.197 -0.659 -7.338 1.00 93.56 642 SER A CA 1
ATOM 5177 C C . SER A 1 642 ? 27.157 -1.109 -6.244 1.00 93.56 642 SER A C 1
ATOM 5179 O O . SER A 1 642 ? 27.554 -0.284 -5.422 1.00 93.56 642 SER A O 1
ATOM 5181 N N . PHE A 1 643 ? 27.584 -2.371 -6.276 1.00 93.94 643 PHE A N 1
ATOM 5182 C CA . PHE A 1 643 ? 28.589 -2.928 -5.359 1.00 93.94 643 PHE A CA 1
ATOM 5183 C C . PHE A 1 643 ? 29.443 -4.008 -6.041 1.00 93.94 643 PHE A C 1
ATOM 5185 O O . PHE A 1 643 ? 29.001 -4.673 -6.982 1.00 93.94 643 PHE A O 1
ATOM 5192 N N . SER A 1 644 ? 30.686 -4.171 -5.589 1.00 93.81 644 SER A N 1
ATOM 5193 C CA . SER A 1 644 ? 31.610 -5.194 -6.082 1.00 93.81 644 SER A CA 1
ATOM 5194 C C . SER A 1 644 ? 31.339 -6.562 -5.453 1.00 93.81 644 SER A C 1
ATOM 5196 O O . SER A 1 644 ? 30.998 -6.672 -4.276 1.00 93.81 644 SER A O 1
ATOM 5198 N N . LEU A 1 645 ? 31.540 -7.628 -6.228 1.00 93.25 645 LEU A N 1
ATOM 5199 C CA . LEU A 1 645 ? 31.619 -8.995 -5.710 1.00 93.25 645 LEU A CA 1
ATOM 5200 C C . LEU A 1 645 ? 33.055 -9.425 -5.403 1.00 93.25 645 LEU A C 1
ATOM 5202 O O . LEU A 1 645 ? 33.239 -10.521 -4.882 1.00 93.25 645 LEU A O 1
ATOM 5206 N N . ASP A 1 646 ? 34.063 -8.605 -5.685 1.00 92.44 646 ASP A N 1
ATOM 5207 C CA . ASP A 1 646 ? 35.441 -8.909 -5.292 1.00 92.44 646 ASP A CA 1
ATOM 5208 C C . ASP A 1 646 ? 35.531 -9.038 -3.753 1.00 92.44 646 ASP A C 1
ATOM 5210 O O . ASP A 1 646 ? 35.171 -8.090 -3.053 1.00 92.44 646 ASP A O 1
ATOM 5214 N N . PRO A 1 647 ? 35.969 -10.183 -3.194 1.00 86.62 647 PRO A N 1
ATOM 5215 C CA . PRO A 1 647 ? 36.085 -10.364 -1.745 1.00 86.62 647 PRO A CA 1
ATOM 5216 C C . PRO A 1 647 ? 37.146 -9.461 -1.095 1.00 86.62 647 PRO A C 1
ATOM 5218 O O . PRO A 1 647 ? 37.120 -9.279 0.121 1.00 86.62 647 PRO A O 1
ATOM 5221 N N . ASP A 1 648 ? 38.077 -8.905 -1.877 1.00 88.69 648 ASP A N 1
ATOM 5222 C CA . ASP A 1 648 ? 39.063 -7.934 -1.398 1.00 88.69 648 ASP A CA 1
ATOM 5223 C C . ASP A 1 648 ? 38.525 -6.487 -1.440 1.00 88.69 648 ASP A C 1
ATOM 5225 O O . ASP A 1 648 ? 39.140 -5.579 -0.865 1.00 88.69 648 ASP A O 1
ATOM 5229 N N . ALA A 1 649 ? 37.376 -6.249 -2.088 1.00 87.62 649 ALA A N 1
ATOM 5230 C CA . ALA A 1 649 ? 36.693 -4.963 -2.050 1.00 87.62 649 ALA A CA 1
ATOM 5231 C C . ALA A 1 649 ? 35.949 -4.793 -0.719 1.00 87.62 649 ALA A C 1
ATOM 5233 O O . ALA A 1 649 ? 35.198 -5.657 -0.274 1.00 87.62 649 ALA A O 1
ATOM 5234 N N . GLN A 1 650 ? 36.152 -3.649 -0.064 1.00 82.19 650 GLN A N 1
ATOM 5235 C CA . GLN A 1 650 ? 35.421 -3.320 1.153 1.00 82.19 650 GLN A CA 1
ATOM 5236 C C . GLN A 1 650 ? 34.068 -2.697 0.782 1.00 82.19 650 GLN A C 1
ATOM 5238 O O . GLN A 1 650 ? 34.011 -1.512 0.460 1.00 82.19 650 GLN A O 1
ATOM 5243 N N . GLU A 1 651 ? 33.000 -3.492 0.851 1.00 88.31 651 GLU A N 1
ATOM 5244 C CA . GLU A 1 651 ? 31.627 -3.060 0.567 1.00 88.31 651 GLU A CA 1
ATOM 5245 C C . GLU A 1 651 ? 30.844 -2.766 1.854 1.00 88.31 651 GLU A C 1
ATOM 5247 O O . GLU A 1 651 ? 30.712 -3.621 2.731 1.00 88.31 651 GLU A O 1
ATOM 5252 N N . ASP A 1 652 ? 30.268 -1.566 1.956 1.00 85.25 652 ASP A N 1
ATOM 5253 C CA . ASP A 1 652 ? 29.525 -1.127 3.150 1.00 85.25 652 ASP A CA 1
ATOM 5254 C C . ASP A 1 652 ? 28.216 -1.909 3.368 1.00 85.25 652 ASP A C 1
ATOM 5256 O O . ASP A 1 652 ? 27.684 -1.954 4.480 1.00 85.25 652 ASP A O 1
ATOM 5260 N N . TRP A 1 653 ? 27.684 -2.527 2.310 1.00 91.81 653 TRP A N 1
ATOM 5261 C CA . TRP A 1 653 ? 26.430 -3.286 2.352 1.00 91.81 653 TRP A CA 1
ATOM 5262 C C . TRP A 1 653 ? 26.620 -4.777 2.641 1.00 91.81 653 TRP A C 1
ATOM 5264 O O . TRP A 1 653 ? 25.623 -5.487 2.807 1.00 91.81 653 TRP A O 1
ATOM 5274 N N . GLU A 1 654 ? 27.861 -5.267 2.717 1.00 91.06 654 GLU A N 1
ATOM 5275 C CA . GLU A 1 654 ? 28.146 -6.651 3.094 1.00 91.06 654 GLU A CA 1
ATOM 5276 C C . GLU A 1 654 ? 28.024 -6.824 4.621 1.00 91.06 654 GLU A C 1
ATOM 5278 O O . GLU A 1 654 ? 28.833 -6.329 5.403 1.00 91.06 654 GLU A O 1
ATOM 5283 N N . GLU A 1 655 ? 26.985 -7.532 5.073 1.00 89.88 655 GLU A N 1
ATOM 5284 C CA . GLU A 1 655 ? 26.684 -7.696 6.502 1.00 89.88 655 GLU A CA 1
ATOM 5285 C C . GLU A 1 655 ? 27.373 -8.925 7.112 1.00 89.88 655 GLU A C 1
ATOM 5287 O O . GLU A 1 655 ? 27.736 -8.923 8.293 1.00 89.88 655 GLU A O 1
ATOM 5292 N N . SER A 1 656 ? 27.520 -10.004 6.338 1.00 89.62 656 SER A N 1
ATOM 5293 C CA . SER A 1 656 ? 28.154 -11.238 6.812 1.00 89.62 656 SER A CA 1
ATOM 5294 C C . SER A 1 656 ? 28.571 -12.175 5.682 1.00 89.62 656 SER A C 1
ATOM 5296 O O . SER A 1 656 ? 27.801 -12.367 4.745 1.00 89.62 656 SER A O 1
ATOM 5298 N N . GLU A 1 657 ? 29.686 -12.880 5.866 1.00 90.38 657 GLU A N 1
ATOM 5299 C CA . GLU A 1 657 ? 30.107 -14.042 5.071 1.00 90.38 657 GLU A CA 1
ATOM 5300 C C . GLU A 1 657 ? 29.978 -15.329 5.903 1.00 90.38 657 GLU A C 1
ATOM 5302 O O . GLU A 1 657 ? 30.292 -15.342 7.098 1.00 90.38 657 GLU A O 1
ATOM 5307 N N . ILE A 1 658 ? 29.550 -16.428 5.274 1.00 92.38 658 ILE A N 1
ATOM 5308 C CA . ILE A 1 658 ? 29.671 -17.784 5.821 1.00 92.38 658 ILE A CA 1
ATOM 5309 C C . ILE A 1 658 ? 31.013 -18.381 5.362 1.00 92.38 658 ILE A C 1
ATOM 5311 O O . ILE A 1 658 ? 31.136 -18.745 4.191 1.00 92.38 658 ILE A O 1
ATOM 5315 N N . PRO A 1 659 ? 32.024 -18.523 6.241 1.00 87.88 659 PRO A N 1
ATOM 5316 C CA . PRO A 1 659 ? 33.381 -18.876 5.816 1.00 87.88 659 PRO A CA 1
ATOM 5317 C C . PRO A 1 659 ? 33.493 -20.222 5.092 1.00 87.88 659 PRO A C 1
ATOM 5319 O O . PRO A 1 659 ? 34.342 -20.379 4.215 1.00 87.88 659 PRO A O 1
ATOM 5322 N N . GLU A 1 660 ? 32.663 -21.200 5.467 1.00 89.69 660 GLU A N 1
ATOM 5323 C CA . GLU A 1 660 ? 32.708 -22.558 4.922 1.00 89.69 660 GLU A CA 1
ATOM 5324 C C . GLU A 1 660 ? 32.124 -22.659 3.512 1.00 89.69 660 GLU A C 1
ATOM 5326 O O . GLU A 1 660 ? 32.596 -23.465 2.712 1.00 89.69 660 GLU A O 1
ATOM 5331 N N . THR A 1 661 ? 31.091 -21.871 3.215 1.00 92.31 661 THR A N 1
ATOM 5332 C CA . THR A 1 661 ? 30.292 -21.995 1.986 1.00 92.31 661 THR A CA 1
ATOM 5333 C C . THR A 1 661 ? 30.375 -20.769 1.089 1.00 92.31 661 THR A C 1
ATOM 5335 O O . THR A 1 661 ? 29.875 -20.815 -0.030 1.00 92.31 661 THR A O 1
ATOM 5338 N N . LYS A 1 662 ? 31.019 -19.692 1.558 1.00 94.06 662 LYS A N 1
ATOM 5339 C CA . LYS A 1 662 ? 31.269 -18.436 0.834 1.00 94.06 662 LYS A CA 1
ATOM 5340 C C . LYS A 1 662 ? 30.024 -17.647 0.438 1.00 94.06 662 LYS A C 1
ATOM 5342 O O . LYS A 1 662 ? 30.124 -16.659 -0.282 1.00 94.06 662 LYS A O 1
ATOM 5347 N N . TRP A 1 663 ? 28.864 -18.024 0.968 1.00 95.25 663 TRP A N 1
ATOM 5348 C CA . TRP A 1 663 ? 27.654 -17.220 0.863 1.00 95.25 663 TRP A CA 1
ATOM 5349 C C . TRP A 1 663 ? 27.806 -15.926 1.657 1.00 95.25 663 TRP A C 1
ATOM 5351 O O . TRP A 1 663 ? 28.155 -15.953 2.840 1.00 95.25 663 TRP A O 1
ATOM 5361 N N . ARG A 1 664 ? 27.496 -14.803 1.012 1.00 94.50 664 ARG A N 1
ATOM 5362 C CA . ARG A 1 664 ? 27.546 -13.463 1.599 1.00 94.50 664 ARG A CA 1
ATOM 5363 C C . ARG A 1 664 ? 26.165 -12.830 1.616 1.00 94.50 664 ARG A C 1
ATOM 5365 O O . ARG A 1 664 ? 25.411 -12.960 0.653 1.00 94.50 664 ARG A O 1
ATOM 5372 N N . LEU A 1 665 ? 25.825 -12.177 2.723 1.00 94.94 665 LEU A N 1
ATOM 5373 C CA . LEU A 1 665 ? 24.598 -11.403 2.878 1.00 94.94 665 LEU A CA 1
ATOM 5374 C C . LEU A 1 665 ? 24.887 -9.942 2.559 1.00 94.94 665 LEU A C 1
ATOM 5376 O O . LEU A 1 665 ? 25.587 -9.275 3.317 1.00 94.94 665 LEU A O 1
ATOM 5380 N N . PHE A 1 666 ? 24.268 -9.447 1.496 1.00 95.50 666 PHE A N 1
ATOM 5381 C CA . PHE A 1 666 ? 24.199 -8.029 1.186 1.00 95.50 666 PHE A CA 1
ATOM 5382 C C . PHE A 1 666 ? 22.866 -7.477 1.688 1.00 95.50 666 PHE A C 1
ATOM 5384 O O . PHE A 1 666 ? 21.799 -7.981 1.320 1.00 95.50 666 PHE A O 1
ATOM 5391 N N . ARG A 1 667 ? 22.916 -6.452 2.543 1.00 95.75 667 ARG A N 1
ATOM 5392 C CA . ARG A 1 667 ? 21.743 -5.715 3.026 1.00 95.75 667 ARG A CA 1
ATOM 5393 C C . ARG A 1 667 ? 21.893 -4.248 2.641 1.00 95.75 667 ARG A C 1
ATOM 5395 O O . ARG A 1 667 ? 22.571 -3.483 3.316 1.00 95.75 667 ARG A O 1
ATOM 5402 N N . ILE A 1 668 ? 21.190 -3.858 1.588 1.00 94.81 668 ILE A N 1
ATOM 5403 C CA . ILE A 1 668 ? 21.313 -2.546 0.953 1.00 94.81 668 ILE A CA 1
ATOM 5404 C C . ILE A 1 668 ? 20.176 -1.646 1.449 1.00 94.81 668 ILE A C 1
ATOM 5406 O O . ILE A 1 668 ? 19.010 -1.963 1.190 1.00 94.81 668 ILE A O 1
ATOM 5410 N N . PRO A 1 669 ? 20.447 -0.548 2.178 1.00 93.38 669 PRO A N 1
ATOM 5411 C CA . PRO A 1 669 ? 19.413 0.397 2.582 1.00 93.38 669 PRO A CA 1
ATOM 5412 C C . PRO A 1 669 ? 18.846 1.117 1.359 1.00 93.38 669 PRO A C 1
ATOM 5414 O O . PRO A 1 669 ? 19.574 1.766 0.618 1.00 93.38 669 PRO A O 1
ATOM 5417 N N . ILE A 1 670 ? 17.526 1.084 1.170 1.00 89.12 670 ILE A N 1
ATOM 5418 C CA . ILE A 1 670 ? 16.920 1.620 -0.058 1.00 89.12 670 ILE A CA 1
ATOM 5419 C C . ILE A 1 670 ? 17.159 3.131 -0.237 1.00 89.12 670 ILE A C 1
ATOM 5421 O O . ILE A 1 670 ? 17.187 3.649 -1.347 1.00 89.12 670 ILE A O 1
ATOM 5425 N N . LYS A 1 671 ? 17.378 3.859 0.858 1.00 87.50 671 LYS A N 1
ATOM 5426 C CA . LYS A 1 671 ? 17.648 5.303 0.823 1.00 87.50 671 LYS A CA 1
ATOM 5427 C C . LYS A 1 671 ? 19.101 5.651 0.493 1.00 87.50 671 LYS A C 1
ATOM 5429 O O . LYS A 1 671 ? 19.383 6.818 0.250 1.00 87.50 671 LYS A O 1
ATOM 5434 N N . GLU A 1 672 ? 19.999 4.673 0.503 1.00 90.88 672 GLU A N 1
ATOM 5435 C CA . GLU A 1 672 ? 21.430 4.842 0.249 1.00 90.88 672 GLU A CA 1
ATOM 5436 C C . GLU A 1 672 ? 21.758 4.311 -1.148 1.00 90.88 672 GLU A C 1
ATOM 5438 O O . GLU A 1 672 ? 22.461 3.324 -1.306 1.00 90.88 672 GLU A O 1
ATOM 5443 N N . TYR A 1 673 ? 21.185 4.935 -2.176 1.00 91.44 673 TYR A N 1
ATOM 5444 C CA . TYR A 1 673 ? 21.462 4.578 -3.567 1.00 91.44 673 TYR A CA 1
ATOM 5445 C C . TYR A 1 673 ? 22.808 5.146 -4.033 1.00 91.44 673 TYR A C 1
ATOM 5447 O O . TYR A 1 673 ? 23.226 6.225 -3.605 1.00 91.44 673 TYR A O 1
ATOM 5455 N N . THR A 1 674 ? 23.461 4.451 -4.964 1.00 92.62 674 THR A N 1
ATOM 5456 C CA . THR A 1 674 ? 24.699 4.920 -5.603 1.00 92.62 674 THR A CA 1
ATOM 5457 C C . THR A 1 674 ? 24.402 6.057 -6.574 1.00 92.62 674 THR A C 1
ATOM 5459 O O . THR A 1 674 ? 25.131 7.052 -6.624 1.00 92.62 674 THR A O 1
ATOM 5462 N N . ARG A 1 675 ? 23.312 5.934 -7.343 1.00 90.62 675 ARG A N 1
ATOM 5463 C CA . ARG A 1 675 ? 22.930 6.910 -8.367 1.00 90.62 675 ARG A CA 1
ATOM 5464 C C . ARG A 1 675 ? 21.415 7.042 -8.492 1.00 90.62 675 ARG A C 1
ATOM 5466 O O . ARG A 1 675 ? 20.662 6.107 -8.242 1.00 90.62 675 ARG A O 1
ATOM 5473 N N . LYS A 1 676 ? 20.986 8.242 -8.883 1.00 90.62 676 LYS A N 1
ATOM 5474 C CA . LYS A 1 676 ? 19.615 8.558 -9.289 1.00 90.62 676 LYS A CA 1
ATOM 5475 C C . LYS A 1 676 ? 19.614 8.818 -10.797 1.00 90.62 676 LYS A C 1
ATOM 5477 O O . LYS A 1 676 ? 20.329 9.718 -11.239 1.00 90.62 676 LYS A O 1
ATOM 5482 N N . ILE A 1 677 ? 18.827 8.058 -11.552 1.00 87.38 677 ILE A N 1
ATOM 5483 C CA . ILE A 1 677 ? 18.628 8.224 -12.997 1.00 87.38 677 ILE A CA 1
ATOM 5484 C C . ILE A 1 677 ? 17.234 8.801 -13.232 1.00 87.38 677 ILE A C 1
ATOM 5486 O O . ILE A 1 677 ? 16.281 8.310 -12.642 1.00 87.38 677 ILE A O 1
ATOM 5490 N N . GLY A 1 678 ? 17.119 9.848 -14.053 1.00 83.62 678 GLY A N 1
ATOM 5491 C CA . GLY A 1 678 ? 15.843 10.524 -14.306 1.00 83.62 678 GLY A CA 1
ATOM 5492 C C . GLY A 1 678 ? 15.289 11.258 -13.078 1.00 83.62 678 GLY A C 1
ATOM 5493 O O . GLY A 1 678 ? 16.033 11.819 -12.263 1.00 83.62 678 GLY A O 1
ATOM 5494 N N . ASN A 1 679 ? 13.965 11.251 -12.931 1.00 80.12 679 ASN A N 1
ATOM 5495 C CA . ASN A 1 679 ? 13.223 11.875 -11.838 1.00 80.12 679 ASN A CA 1
ATOM 5496 C C . ASN A 1 679 ? 12.380 10.870 -11.020 1.00 80.12 679 ASN A C 1
ATOM 5498 O O . ASN A 1 679 ? 11.182 11.098 -10.832 1.00 80.12 679 ASN A O 1
ATOM 5502 N N . PRO A 1 680 ? 12.978 9.801 -10.452 1.00 77.25 680 PRO A N 1
ATOM 5503 C CA . PRO A 1 680 ? 12.250 8.852 -9.627 1.00 77.25 680 PRO A CA 1
ATOM 5504 C C . PRO A 1 680 ? 11.683 9.516 -8.381 1.00 77.25 680 PRO A C 1
ATOM 5506 O O . PRO A 1 680 ? 12.282 10.432 -7.796 1.00 77.25 680 PRO A O 1
ATOM 5509 N N . ASP A 1 681 ? 10.528 9.007 -7.964 1.00 69.50 681 ASP A N 1
ATOM 5510 C CA . ASP A 1 681 ? 9.842 9.426 -6.749 1.00 69.50 681 ASP A CA 1
ATOM 5511 C C . ASP A 1 681 ? 10.734 9.201 -5.519 1.00 69.50 681 ASP A C 1
ATOM 5513 O O . ASP A 1 681 ? 11.083 8.073 -5.170 1.00 69.50 681 ASP A O 1
ATOM 5517 N N . ALA A 1 682 ? 11.061 10.288 -4.817 1.00 65.00 682 ALA A N 1
ATOM 5518 C CA . ALA A 1 682 ? 11.874 10.265 -3.603 1.00 65.00 682 ALA A CA 1
ATOM 5519 C C . ALA A 1 682 ? 11.195 9.539 -2.425 1.00 65.00 682 ALA A C 1
ATOM 5521 O O . ALA A 1 682 ? 11.864 9.174 -1.456 1.00 65.00 682 ALA A O 1
ATOM 5522 N N . ALA A 1 683 ? 9.877 9.321 -2.492 1.00 61.66 683 ALA A N 1
ATOM 5523 C CA . ALA A 1 683 ? 9.140 8.476 -1.558 1.00 61.66 683 ALA A CA 1
ATOM 5524 C C . ALA A 1 683 ? 9.177 6.985 -1.940 1.00 61.66 683 ALA A C 1
ATOM 5526 O O . ALA A 1 683 ? 8.566 6.175 -1.241 1.00 61.66 683 ALA A O 1
ATOM 5527 N N . PHE A 1 684 ? 9.890 6.622 -3.016 1.00 66.00 684 PHE A N 1
ATOM 5528 C CA . PHE A 1 684 ? 10.000 5.266 -3.563 1.00 66.00 684 PHE A CA 1
ATOM 5529 C C . PHE A 1 684 ? 8.646 4.685 -4.011 1.00 66.00 684 PHE A C 1
ATOM 5531 O O . PHE A 1 684 ? 8.545 3.502 -4.311 1.00 66.00 684 PHE A O 1
ATOM 5538 N N . GLY A 1 685 ? 7.587 5.498 -4.113 1.00 59.00 685 GLY A N 1
ATOM 5539 C CA . GLY A 1 685 ? 6.231 5.041 -4.416 1.00 59.00 685 GLY A CA 1
ATOM 5540 C C . GLY A 1 685 ? 6.051 4.505 -5.836 1.00 59.00 685 GLY A C 1
ATOM 5541 O O . GLY A 1 685 ? 5.136 3.719 -6.059 1.00 59.00 685 GLY A O 1
ATOM 5542 N N . GLN A 1 686 ? 6.914 4.899 -6.775 1.00 59.88 686 GLN A N 1
ATOM 5543 C CA . GLN A 1 686 ? 6.943 4.384 -8.153 1.00 59.88 686 GLN A CA 1
ATOM 5544 C C . GLN A 1 686 ? 7.508 2.961 -8.264 1.00 59.88 686 GLN A C 1
ATOM 5546 O O . GLN A 1 686 ? 7.255 2.294 -9.253 1.00 59.88 686 GLN A O 1
ATOM 5551 N N . ILE A 1 687 ? 8.253 2.484 -7.263 1.00 57.59 687 ILE A N 1
ATOM 5552 C CA . ILE A 1 687 ? 8.801 1.116 -7.248 1.00 57.59 687 ILE A CA 1
ATOM 5553 C C . ILE A 1 687 ? 7.702 0.081 -6.956 1.00 57.59 687 ILE A C 1
ATOM 5555 O O . ILE A 1 687 ? 7.853 -1.119 -7.196 1.00 57.59 687 ILE A O 1
ATOM 5559 N N . TYR A 1 688 ? 6.605 0.548 -6.363 1.00 53.66 688 TYR A N 1
ATOM 5560 C CA . TYR A 1 688 ? 5.667 -0.280 -5.611 1.00 53.66 688 TYR A CA 1
ATOM 5561 C C . TYR A 1 688 ? 4.231 -0.195 -6.102 1.00 53.66 688 TYR A C 1
ATOM 5563 O O . TYR A 1 688 ? 3.383 -0.896 -5.552 1.00 53.66 688 TYR A O 1
ATOM 5571 N N . ASN A 1 689 ? 3.961 0.700 -7.053 1.00 44.34 689 ASN A N 1
ATOM 5572 C CA . ASN A 1 689 ? 2.639 0.929 -7.608 1.00 44.34 689 ASN A CA 1
ATOM 5573 C C . ASN A 1 689 ? 2.655 0.705 -9.098 1.00 44.34 689 ASN A C 1
ATOM 5575 O O . ASN A 1 689 ? 3.485 1.362 -9.768 1.00 44.34 689 ASN A O 1
#

Secondary structure (DSSP, 8-state):
--GGGSTTHHHHHHTTS---SPPPPPPBTTTEEEETTTTEEEESSPPPTT--EEE-EE-TTS-EES--GGG---TTPPPP-EEEE-TT--TT-TTTGGGS---EEE-SSSSB-STT-EEEEEEEETTEEESS-TT-SS-HHHHTTS--B-TTS-B-TT--SS---STTTEETTTTEEE-SSSSTTS--BTBTTTTSS-GGG---GGG--S-SHHHHHH--EEEEEE--B---EEE--S-BPTT--EEEETTEEPPBTTTEEEETTTTEEEE--SGGGSTTS-EEEE--B--S----EEEEEEEEEEEEEETTEEEEEEEEEEEEE-S-SSPBTT----EEEEEEEEEEEEE--HHHHHHHTTSTT----SPP-EEEEEEEEEEEEES----BTTTTB-S---BS--SGGG---------GGG-EEPPPPS--TTS-TT--HHHHGGGB-EEEEE--SSPEEHHHH-TTSPP-TTT-SEE---EEEEE--TTS-TTT-B--EE---TTSPP-TT--EEEEEE---SSEEEEEEEE-------S-SEETTEE-STT--BS-SSSSSS--TT--STTTT--GGGPPTT----B--PPEEETTEEE-TTTT-SBTGGGSTT--S--BS-SSSSSS-----EEEEEEEE--TTS--TTEEEE-TTT--EEEEEETT--SEEES---TTSGGG--

pLDDT: mean 84.17, std 10.87, range [39.12, 96.5]

Foldseek 3Di:
DDPVPDPCQVVCLQVLNDDDDDDDDDDDPPQWHADLVVGDIGGPDDDDLQDWDWAWDADPVGDTAWQDPVNDPDPPDGTGTHTQHGRNDALVPVVRLLNDQPQKDAQPDALFDPPFKAKAKFFDDPNDTDQPPDPDPAGLCVLQPQFQADPVRHGDPRGPNGGDPDCQQDDRRGRMGGGPASQSLDGDDPDPSPPSDDPVRRAPCSNDDDPDVNNVVRPTIDTDIGTFDQDQKDAPAAQWPPPQKWKDKQNHTDDEPPQWHADRGRRMIGGDDPVSRDRPIDIDMGTDGDDPDDQKDKDKDWDKDWDADDVFWIKMKIWMKIWIDHPDLAAAPPRATKIKIKMKIKIKDKDQDCVVQVVQCPDPPDHGPDTDIDIDIDMDMDMDMLGHCRADPPVPGRNHDHDNDPCPVVDDDDDPDQAQVQKAWAQQDCDAPPDDSPDDSVVLLVLEFDKDKHWFPDFAFPCLQPVPDDDDPVNDGGDIGIDMDTDGDPPHDPRSHDTDIDADCQVPAFCLVPFWDKDWDFDAFDKDKDKFFQGFLQRPPPDCDAPNHRNPQSKQKLCPPLPQWRDDQSLQFSSSHRPVRDDPPPDPLAADDWDDDPPGTHCVRPNRRHPNCPDPPDTGMDISPRVSPRDGNGHDWTFMAMDTSNPPDDDPQFPDADVVNRITMGIGTPLDGPDTDDHGDNSSRRRRD